Protein AF-A0ABD1JTA8-F1 (afdb_monomer)

Structure (mmCIF, N/CA/C/O backbone):
data_AF-A0ABD1JTA8-F1
#
_entry.id   AF-A0ABD1JTA8-F1
#
loop_
_atom_site.group_PDB
_atom_site.id
_atom_site.type_symbol
_atom_site.label_atom_id
_atom_site.label_alt_id
_atom_site.label_comp_id
_atom_site.label_asym_id
_atom_site.label_entity_id
_atom_site.label_seq_id
_atom_site.pdbx_PDB_ins_code
_atom_site.Cartn_x
_atom_site.Cartn_y
_atom_site.Cartn_z
_atom_site.occupancy
_atom_site.B_iso_or_equiv
_atom_site.auth_seq_id
_atom_site.auth_comp_id
_atom_site.auth_asym_id
_atom_site.auth_atom_id
_atom_site.pdbx_PDB_model_num
ATOM 1 N N . MET A 1 1 ? 17.350 -2.658 -27.776 1.00 90.31 1 MET A N 1
ATOM 2 C CA . MET A 1 1 ? 17.951 -1.453 -28.394 1.00 90.31 1 MET A CA 1
ATOM 3 C C . MET A 1 1 ? 18.252 -1.710 -29.864 1.00 90.31 1 MET A C 1
ATOM 5 O O . MET A 1 1 ? 18.472 -2.858 -30.238 1.00 90.31 1 MET A O 1
ATOM 9 N N . ILE A 1 2 ? 18.235 -0.667 -30.701 1.00 93.38 2 ILE A N 1
ATOM 10 C CA . ILE A 1 2 ? 18.548 -0.768 -32.133 1.00 93.38 2 ILE A CA 1
ATOM 11 C C . ILE A 1 2 ? 19.484 0.380 -32.512 1.00 93.38 2 ILE A C 1
ATOM 13 O O . ILE A 1 2 ? 19.143 1.536 -32.287 1.00 93.38 2 ILE A O 1
ATOM 17 N N . TRP A 1 3 ? 20.634 0.072 -33.110 1.00 93.62 3 TRP A N 1
ATOM 18 C CA . TRP A 1 3 ? 21.564 1.074 -33.644 1.00 93.62 3 TRP A CA 1
ATOM 19 C C . TRP A 1 3 ? 22.158 0.606 -34.973 1.00 93.62 3 TRP A C 1
ATOM 21 O O . TRP A 1 3 ? 21.942 -0.529 -35.401 1.00 93.62 3 TRP A O 1
ATOM 31 N N . ARG A 1 4 ? 22.864 1.492 -35.680 1.00 93.56 4 ARG A N 1
ATOM 32 C CA . ARG A 1 4 ? 23.483 1.186 -36.975 1.00 93.56 4 ARG A CA 1
ATOM 33 C C . ARG A 1 4 ? 24.994 1.345 -36.885 1.00 93.56 4 ARG A C 1
ATOM 35 O O . ARG A 1 4 ? 25.473 2.380 -36.439 1.00 93.56 4 ARG A O 1
ATOM 42 N N . ASN A 1 5 ? 25.726 0.351 -37.373 1.00 93.19 5 ASN A N 1
ATOM 43 C CA . ASN A 1 5 ? 27.166 0.412 -37.570 1.00 93.19 5 ASN A CA 1
ATOM 44 C C . ASN A 1 5 ? 27.478 0.313 -39.070 1.00 93.19 5 ASN A C 1
ATOM 46 O O . ASN A 1 5 ? 27.213 -0.702 -39.711 1.00 93.19 5 ASN A O 1
ATOM 50 N N . GLN A 1 6 ? 28.051 1.380 -39.627 1.00 90.75 6 GLN A N 1
ATOM 51 C CA . GLN A 1 6 ? 28.367 1.486 -41.055 1.00 90.75 6 GLN A CA 1
ATOM 52 C C . GLN A 1 6 ? 29.409 0.465 -41.541 1.00 90.75 6 GLN A C 1
ATOM 54 O O . GLN A 1 6 ? 29.404 0.100 -42.715 1.00 90.75 6 GLN A O 1
ATOM 59 N N . PHE A 1 7 ? 30.266 -0.036 -40.646 1.00 91.06 7 PHE A N 1
ATOM 60 C CA . PHE A 1 7 ? 31.319 -0.999 -40.978 1.00 91.06 7 PHE A CA 1
ATOM 61 C C . PHE A 1 7 ? 30.816 -2.448 -41.076 1.00 91.06 7 PHE A C 1
ATOM 63 O O . PHE A 1 7 ? 31.590 -3.337 -41.413 1.00 91.06 7 PHE A O 1
ATOM 70 N N . LEU A 1 8 ? 29.534 -2.695 -40.785 1.00 90.94 8 LEU A N 1
ATOM 71 C CA . LEU A 1 8 ? 28.921 -4.028 -40.770 1.00 90.94 8 LEU A CA 1
ATOM 72 C C . LEU A 1 8 ? 27.881 -4.211 -41.882 1.00 90.94 8 LEU A C 1
ATOM 74 O O . LEU A 1 8 ? 26.893 -4.916 -41.696 1.00 90.94 8 LEU A O 1
ATOM 78 N N . SER A 1 9 ? 28.073 -3.550 -43.023 1.00 92.81 9 SER A N 1
ATOM 79 C CA . SER A 1 9 ? 27.208 -3.723 -44.193 1.00 92.81 9 SER A CA 1
ATOM 80 C C . SER A 1 9 ? 27.799 -4.738 -45.172 1.00 92.81 9 SER A C 1
ATOM 82 O O . SER A 1 9 ? 29.012 -4.784 -45.370 1.00 92.81 9 SER A O 1
ATOM 84 N N . TRP A 1 10 ? 26.943 -5.567 -45.770 1.00 94.25 10 TRP A N 1
ATOM 85 C CA . TRP A 1 10 ? 27.332 -6.539 -46.796 1.00 94.25 10 TRP A CA 1
ATOM 86 C C . TRP A 1 10 ? 26.220 -6.719 -47.834 1.00 94.25 10 TRP A C 1
ATOM 88 O O . TRP A 1 10 ? 25.058 -6.383 -47.581 1.00 94.25 10 TRP A O 1
ATOM 98 N N . ASP A 1 11 ? 26.572 -7.254 -49.006 1.00 94.62 11 ASP A N 1
ATOM 99 C CA . ASP A 1 11 ? 25.593 -7.614 -50.032 1.00 94.62 11 ASP A CA 1
ATOM 100 C C . ASP A 1 11 ? 24.984 -8.997 -49.717 1.00 94.62 11 ASP A C 1
ATOM 102 O O . ASP A 1 11 ? 25.707 -10.003 -49.696 1.00 94.62 11 ASP A O 1
ATOM 106 N N . PRO A 1 12 ? 23.664 -9.093 -49.460 1.00 94.81 12 PRO A N 1
ATOM 107 C CA . PRO A 1 12 ? 23.019 -10.368 -49.173 1.00 94.81 12 PRO A CA 1
ATOM 108 C C . PRO A 1 12 ? 23.054 -11.351 -50.351 1.00 94.81 12 PRO A C 1
ATOM 110 O O . PRO A 1 12 ? 22.930 -12.552 -50.118 1.00 94.81 12 PRO A O 1
ATOM 113 N N . VAL A 1 13 ? 23.223 -10.880 -51.593 1.00 94.31 13 VAL A N 1
ATOM 114 C CA . VAL A 1 13 ? 23.321 -11.738 -52.783 1.00 94.31 13 VAL A CA 1
ATOM 115 C C . VAL A 1 13 ? 24.684 -12.423 -52.841 1.00 94.31 13 VAL A C 1
ATOM 117 O O . VAL A 1 13 ? 24.745 -13.626 -53.085 1.00 94.31 13 VAL A O 1
ATOM 120 N N . GLU A 1 14 ? 25.766 -11.692 -52.564 1.00 94.25 14 GLU A N 1
ATOM 121 C CA . GLU A 1 14 ? 27.123 -12.253 -52.546 1.00 94.25 14 GLU A CA 1
ATOM 122 C C . GLU A 1 14 ? 27.350 -13.171 -51.338 1.00 94.25 14 GLU A C 1
ATOM 124 O O . GLU A 1 14 ? 27.957 -14.234 -51.466 1.00 94.25 14 GLU A O 1
ATOM 129 N N . CYS A 1 15 ? 26.842 -12.789 -50.161 1.00 91.06 15 CYS A N 1
ATOM 130 C CA . CYS A 1 15 ? 27.034 -13.550 -48.922 1.00 91.06 15 CYS A CA 1
ATOM 131 C C . CYS A 1 15 ? 25.940 -14.597 -48.646 1.00 91.06 15 CYS A C 1
ATOM 133 O O . CYS A 1 15 ? 26.071 -15.378 -47.704 1.00 91.06 15 CYS A O 1
ATOM 135 N N . GLY A 1 16 ? 24.850 -14.614 -49.419 1.00 93.38 16 GLY A N 1
ATOM 136 C CA . GLY A 1 16 ? 23.762 -15.593 -49.305 1.00 93.38 16 GLY A CA 1
ATOM 137 C C . GLY A 1 16 ? 22.859 -15.455 -48.070 1.00 93.38 16 GLY A C 1
ATOM 138 O O . GLY A 1 16 ? 22.040 -16.337 -47.818 1.00 93.38 16 GLY A O 1
ATOM 139 N N . THR A 1 17 ? 22.981 -14.379 -47.285 1.00 94.00 17 THR A N 1
ATOM 140 C CA . THR A 1 17 ? 22.127 -14.118 -46.114 1.00 94.00 17 THR A CA 1
ATOM 141 C C . THR A 1 17 ? 21.880 -12.628 -45.900 1.00 94.00 17 THR A C 1
ATOM 143 O O . THR A 1 17 ? 22.770 -11.801 -46.089 1.00 94.00 17 THR A O 1
ATOM 146 N N . SER A 1 18 ? 20.674 -12.278 -45.452 1.00 93.50 18 SER A N 1
ATOM 147 C CA . SER A 1 18 ? 20.286 -10.911 -45.085 1.00 93.50 18 SER A CA 1
ATOM 148 C C . SER A 1 18 ? 20.523 -10.576 -43.611 1.00 93.50 18 SER A C 1
ATOM 150 O O . SER A 1 18 ? 20.454 -9.408 -43.234 1.00 93.50 18 SER A O 1
ATOM 152 N N . SER A 1 19 ? 20.762 -11.575 -42.759 1.00 94.50 19 SER A N 1
ATOM 153 C CA . SER A 1 19 ? 20.962 -11.370 -41.323 1.00 94.50 19 SER A CA 1
ATOM 154 C C . SER A 1 19 ? 21.807 -12.473 -40.703 1.00 94.50 19 SER A C 1
ATOM 156 O O . SER A 1 19 ? 21.691 -13.639 -41.083 1.00 94.50 19 SER A O 1
ATOM 158 N N . ILE A 1 20 ? 22.603 -12.111 -39.705 1.00 94.25 20 ILE A N 1
ATOM 159 C CA . ILE A 1 20 ? 23.453 -13.028 -38.946 1.00 94.25 20 ILE A CA 1
ATOM 160 C C . ILE A 1 20 ? 23.308 -12.765 -37.447 1.00 94.25 20 ILE A C 1
ATOM 162 O O . ILE A 1 20 ? 22.977 -11.657 -37.025 1.00 94.25 20 ILE A O 1
ATOM 166 N N . THR A 1 21 ? 23.564 -13.790 -36.642 1.00 94.62 21 THR A N 1
ATOM 167 C CA . THR A 1 21 ? 23.577 -13.696 -35.180 1.00 94.62 21 THR A CA 1
ATOM 168 C C . THR A 1 21 ? 25.016 -13.833 -34.712 1.00 94.62 21 THR A C 1
ATOM 170 O O . THR A 1 21 ? 25.673 -14.817 -35.049 1.00 94.62 21 THR A O 1
ATOM 173 N N . LEU A 1 22 ? 25.517 -12.852 -33.964 1.00 94.06 22 LEU A N 1
ATOM 174 C CA . LEU A 1 22 ? 26.920 -12.795 -33.554 1.00 94.06 22 LEU A CA 1
ATOM 175 C C . LEU A 1 22 ? 27.054 -12.514 -32.048 1.00 94.06 22 LEU A C 1
ATOM 177 O O . LEU A 1 22 ? 26.145 -11.919 -31.462 1.00 94.06 22 LEU A O 1
ATOM 181 N N . PRO A 1 23 ? 28.153 -12.951 -31.401 1.00 94.75 23 PRO A N 1
ATOM 182 C CA . PRO A 1 23 ? 28.375 -12.710 -29.978 1.00 94.75 23 PRO A CA 1
ATOM 183 C C . PRO A 1 23 ? 28.432 -11.217 -29.634 1.00 94.75 23 PRO A C 1
ATOM 185 O O . PRO A 1 23 ? 29.106 -10.442 -30.312 1.00 94.75 23 PRO A O 1
ATOM 188 N N . ARG A 1 24 ? 27.776 -10.820 -28.538 1.00 92.44 24 ARG A N 1
ATOM 189 C CA . ARG A 1 24 ? 27.705 -9.428 -28.050 1.00 92.44 24 ARG A CA 1
ATOM 190 C C . ARG A 1 24 ? 29.072 -8.802 -27.790 1.00 92.44 24 ARG A C 1
ATOM 192 O O . ARG A 1 24 ? 29.265 -7.630 -28.084 1.00 92.44 24 ARG A O 1
ATOM 199 N N . THR A 1 25 ? 30.028 -9.589 -27.304 1.00 92.06 25 THR A N 1
ATOM 200 C CA . THR A 1 25 ? 31.386 -9.142 -26.947 1.00 92.06 25 THR A CA 1
ATOM 201 C C . THR A 1 25 ? 32.221 -8.654 -28.134 1.00 92.06 25 THR A C 1
ATOM 203 O O . THR A 1 25 ? 33.256 -8.028 -27.926 1.00 92.06 25 THR A O 1
ATOM 206 N N . MET A 1 26 ? 31.795 -8.924 -29.373 1.00 91.00 26 MET A N 1
ATOM 207 C CA . MET A 1 26 ? 32.481 -8.465 -30.586 1.00 91.00 26 MET A CA 1
ATOM 208 C C . MET A 1 26 ? 32.071 -7.051 -31.015 1.00 91.00 26 MET A C 1
ATOM 210 O O . MET A 1 26 ? 32.671 -6.499 -31.938 1.00 91.00 26 MET A O 1
ATOM 214 N N . PHE A 1 27 ? 31.048 -6.469 -30.384 1.00 90.50 27 PHE A N 1
ATOM 215 C CA . PHE A 1 27 ? 30.483 -5.185 -30.780 1.00 90.50 27 PHE A CA 1
ATOM 216 C C . PHE A 1 27 ? 30.648 -4.138 -29.691 1.00 90.50 27 PHE A C 1
ATOM 218 O O . PHE A 1 27 ? 30.618 -4.432 -28.499 1.00 90.50 27 PHE A O 1
ATOM 225 N N . TRP A 1 28 ? 30.755 -2.886 -30.125 1.00 90.94 28 TRP A N 1
ATOM 226 C CA . TRP A 1 28 ? 30.504 -1.757 -29.244 1.00 90.94 28 TRP A CA 1
ATOM 227 C C . TRP A 1 28 ? 29.015 -1.729 -28.873 1.00 90.94 28 TRP A C 1
ATOM 229 O O . TRP A 1 28 ? 28.154 -1.806 -29.758 1.00 90.94 28 TRP A O 1
ATOM 239 N N . LEU A 1 29 ? 28.738 -1.634 -27.573 1.00 90.75 29 LEU A N 1
ATOM 240 C CA . LEU A 1 29 ? 27.401 -1.546 -26.996 1.00 90.75 29 LEU A CA 1
ATOM 241 C C . LEU A 1 29 ? 27.239 -0.158 -26.359 1.00 90.75 29 LEU A C 1
ATOM 243 O O . LEU A 1 29 ? 28.147 0.263 -25.640 1.00 90.75 29 LEU A O 1
ATOM 247 N N . PRO A 1 30 ? 26.117 0.545 -26.596 1.00 91.06 30 PRO A N 1
ATOM 248 C CA . PRO A 1 30 ? 25.856 1.812 -25.928 1.00 91.06 30 PRO A CA 1
ATOM 249 C C . PRO A 1 30 ? 25.625 1.583 -24.427 1.00 91.06 30 PRO A C 1
ATOM 251 O O . PRO A 1 30 ? 24.932 0.648 -24.023 1.00 91.06 30 PRO A O 1
ATOM 254 N N . ASP A 1 31 ? 26.186 2.459 -23.605 1.00 91.25 31 ASP A N 1
ATOM 255 C CA . ASP A 1 31 ? 26.161 2.435 -22.141 1.00 91.25 31 ASP A CA 1
ATOM 256 C C . ASP A 1 31 ? 24.881 3.079 -21.581 1.00 91.25 31 ASP A C 1
ATOM 258 O O . ASP A 1 31 ? 24.909 4.069 -20.848 1.00 91.25 31 ASP A O 1
ATOM 262 N N . ILE A 1 32 ? 23.728 2.531 -21.966 1.00 92.00 32 ILE A N 1
ATOM 263 C CA . ILE A 1 32 ? 22.437 3.068 -21.534 1.00 92.00 32 ILE A CA 1
ATOM 264 C C . ILE A 1 32 ? 22.109 2.578 -20.125 1.00 92.00 32 ILE A C 1
ATOM 266 O O . ILE A 1 32 ? 22.014 1.373 -19.890 1.00 92.00 32 ILE A O 1
ATOM 270 N N . VAL A 1 33 ? 21.896 3.520 -19.210 1.00 91.19 33 VAL A N 1
ATOM 271 C CA . VAL A 1 33 ? 21.568 3.276 -17.802 1.00 91.19 33 VAL A CA 1
ATOM 272 C C . VAL A 1 33 ? 20.213 3.875 -17.436 1.00 91.19 33 VAL A C 1
ATOM 274 O O . VAL A 1 33 ? 19.680 4.712 -18.166 1.00 91.19 33 VAL A O 1
ATOM 277 N N . ILE A 1 34 ? 19.667 3.436 -16.302 1.00 93.25 34 ILE A N 1
ATOM 278 C CA . ILE A 1 34 ? 18.472 4.006 -15.673 1.00 93.25 34 ILE A CA 1
ATOM 279 C C . ILE A 1 34 ? 18.933 4.787 -14.439 1.00 93.25 34 ILE A C 1
ATOM 281 O O . ILE A 1 34 ? 19.538 4.192 -13.549 1.00 93.25 34 ILE A O 1
ATOM 285 N N . ASP A 1 35 ? 18.647 6.089 -14.373 1.00 91.25 35 ASP A N 1
ATOM 286 C CA . ASP A 1 35 ? 19.091 6.947 -13.258 1.00 91.25 35 ASP A CA 1
ATOM 287 C C . ASP A 1 35 ? 18.510 6.504 -11.907 1.00 91.25 35 ASP A C 1
ATOM 289 O O . ASP A 1 35 ? 19.171 6.591 -10.874 1.00 91.25 35 ASP A O 1
ATOM 293 N N . GLU A 1 36 ? 1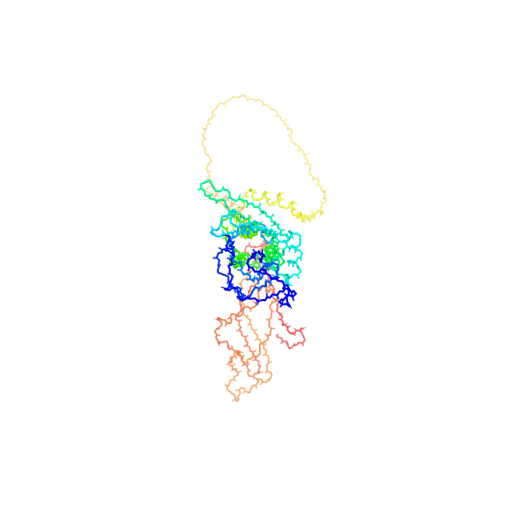7.271 6.016 -11.900 1.00 93.44 36 GLU A N 1
ATOM 294 C CA . GLU A 1 36 ? 16.559 5.600 -10.694 1.00 93.44 36 GLU A CA 1
ATOM 295 C C . GLU A 1 36 ? 16.902 4.171 -10.233 1.00 93.44 36 GLU A C 1
ATOM 297 O O . GLU A 1 36 ? 16.282 3.682 -9.288 1.00 93.44 36 GLU A O 1
ATOM 302 N N . PHE A 1 37 ? 17.842 3.478 -10.881 1.00 91.88 37 PHE A N 1
ATOM 303 C CA . PHE A 1 37 ? 18.210 2.091 -10.571 1.00 91.88 37 PHE A CA 1
ATOM 304 C C . PHE A 1 37 ? 18.986 1.982 -9.249 1.00 91.88 37 PHE A C 1
ATOM 306 O O . PHE A 1 37 ? 19.918 2.746 -9.005 1.00 91.88 37 PHE A O 1
ATOM 313 N N . VAL A 1 38 ? 18.589 1.044 -8.383 1.00 90.06 38 VAL A N 1
ATOM 314 C CA . VAL A 1 38 ? 19.132 0.902 -7.014 1.00 90.06 38 VAL A CA 1
ATOM 315 C C . VAL A 1 38 ? 19.852 -0.428 -6.792 1.00 90.06 38 VAL A C 1
ATOM 317 O O . VAL A 1 38 ? 20.797 -0.466 -6.008 1.00 90.06 38 VAL A O 1
ATOM 320 N N . ASP A 1 39 ? 19.408 -1.501 -7.445 1.00 87.50 39 ASP A N 1
ATOM 321 C CA . ASP A 1 39 ? 19.938 -2.861 -7.257 1.00 87.50 39 ASP A CA 1
ATOM 322 C C . ASP A 1 39 ? 20.637 -3.373 -8.523 1.00 87.50 39 ASP A C 1
ATOM 324 O O . ASP A 1 39 ? 20.597 -2.710 -9.552 1.00 87.50 39 ASP A O 1
ATOM 328 N N . GLU A 1 40 ? 21.285 -4.535 -8.472 1.00 85.00 40 GLU A N 1
ATOM 329 C CA . GLU A 1 40 ? 21.884 -5.172 -9.651 1.00 85.00 40 GLU A CA 1
ATOM 330 C C . GLU A 1 40 ? 20.836 -5.875 -10.535 1.00 85.00 40 GLU A C 1
ATOM 332 O O . GLU A 1 40 ? 19.766 -6.294 -10.089 1.00 85.00 40 GLU A O 1
ATOM 337 N N . ASN A 1 41 ? 21.140 -6.020 -11.831 1.00 86.38 41 ASN A N 1
ATOM 338 C CA . ASN A 1 41 ? 20.256 -6.721 -12.761 1.00 86.38 41 ASN A CA 1
ATOM 339 C C . ASN A 1 41 ? 20.375 -8.241 -12.579 1.00 86.38 41 ASN A C 1
ATOM 341 O O . ASN A 1 41 ? 21.353 -8.840 -13.024 1.00 86.38 41 ASN A O 1
ATOM 345 N N . ASN A 1 42 ? 19.331 -8.860 -12.030 1.00 87.81 42 ASN A N 1
ATOM 346 C CA . ASN A 1 42 ? 19.252 -10.309 -11.819 1.00 87.81 42 ASN A CA 1
ATOM 347 C C . ASN A 1 42 ? 18.676 -11.089 -13.021 1.00 87.81 42 ASN A C 1
ATOM 349 O O . ASN A 1 42 ? 18.529 -12.314 -12.961 1.00 87.81 42 ASN A O 1
ATOM 353 N N . ALA A 1 43 ? 18.353 -10.414 -14.130 1.00 90.31 43 ALA A N 1
ATOM 354 C CA . ALA A 1 43 ? 17.804 -11.072 -15.312 1.00 90.31 43 ALA A CA 1
ATOM 355 C C . ALA A 1 43 ? 18.844 -11.959 -16.041 1.00 90.31 43 ALA A C 1
ATOM 357 O O . ALA A 1 43 ? 20.035 -11.639 -16.047 1.00 90.31 43 ALA A O 1
ATOM 358 N N . PRO A 1 44 ? 18.414 -13.042 -16.726 1.00 89.75 44 PRO A N 1
ATOM 359 C CA . PRO A 1 44 ? 19.316 -13.933 -17.456 1.00 89.75 44 PRO A CA 1
ATOM 360 C C . PRO A 1 44 ? 20.166 -13.213 -18.510 1.00 89.75 44 PRO A C 1
ATOM 362 O O . PRO A 1 44 ? 19.647 -12.442 -19.320 1.00 89.75 44 PRO A O 1
ATOM 365 N N . GLU A 1 45 ? 21.461 -13.525 -18.560 1.00 86.19 45 GLU A N 1
ATOM 366 C CA . GLU A 1 45 ? 22.362 -12.938 -19.551 1.00 86.19 45 GLU A CA 1
ATOM 367 C C . GLU A 1 45 ? 22.033 -13.390 -20.981 1.00 86.19 45 GLU A C 1
ATOM 369 O O . GLU A 1 45 ? 21.858 -14.575 -21.279 1.00 86.19 45 GLU A O 1
ATOM 374 N N . THR A 1 46 ? 22.013 -12.428 -21.905 1.00 89.19 46 THR A N 1
ATOM 375 C CA . THR A 1 46 ? 21.921 -12.673 -23.347 1.00 89.19 46 THR A CA 1
ATOM 376 C C . THR A 1 46 ? 23.286 -12.481 -23.996 1.00 89.19 46 THR A C 1
ATOM 378 O O . THR A 1 46 ? 23.892 -11.417 -23.857 1.00 89.19 46 THR A O 1
ATOM 381 N N . PHE A 1 47 ? 23.754 -13.481 -24.749 1.00 91.56 47 PHE A N 1
ATOM 382 C CA . PHE A 1 47 ? 25.112 -13.499 -25.320 1.00 91.56 47 PHE A CA 1
ATOM 383 C C . PHE A 1 47 ? 25.202 -13.084 -26.792 1.00 91.56 47 PHE A C 1
ATOM 385 O O . PHE A 1 47 ? 26.307 -12.899 -27.299 1.00 91.56 47 PHE A O 1
ATOM 392 N N . TYR A 1 48 ? 24.076 -12.932 -27.491 1.00 93.19 48 TYR A N 1
ATOM 393 C CA . TYR A 1 48 ? 24.045 -12.740 -28.942 1.00 93.19 48 TYR A CA 1
ATOM 394 C C . TYR A 1 48 ? 23.220 -11.522 -29.356 1.00 93.19 48 TYR A C 1
ATOM 396 O O . TYR A 1 48 ? 22.230 -11.192 -28.710 1.00 93.19 48 TYR A O 1
ATOM 404 N N . VAL A 1 49 ? 23.613 -10.896 -30.466 1.00 94.69 49 VAL A N 1
ATOM 405 C CA . VAL A 1 49 ? 22.877 -9.816 -31.141 1.00 94.69 49 VAL A CA 1
ATOM 406 C C . VAL A 1 49 ? 22.538 -10.207 -32.570 1.00 94.69 49 VAL A C 1
ATOM 408 O O . VAL A 1 49 ? 23.271 -10.961 -33.216 1.00 94.69 49 VAL A O 1
ATOM 411 N N . HIS A 1 50 ? 21.437 -9.660 -33.080 1.00 95.00 50 HIS A N 1
ATOM 412 C CA . HIS A 1 50 ? 21.048 -9.823 -34.474 1.00 95.00 50 HIS A CA 1
ATOM 413 C C . HIS A 1 50 ? 21.582 -8.661 -35.305 1.00 95.00 50 HIS A C 1
ATOM 415 O O . HIS A 1 50 ? 21.266 -7.503 -35.037 1.00 95.00 50 HIS A O 1
ATOM 421 N N . VAL A 1 51 ? 22.354 -8.972 -36.342 1.00 95.50 51 VAL A N 1
ATOM 422 C CA . VAL A 1 51 ? 22.907 -7.996 -37.283 1.00 95.50 51 VAL A CA 1
ATOM 423 C C . VAL A 1 51 ? 22.245 -8.195 -38.642 1.00 95.50 51 VAL A C 1
ATOM 425 O O . VAL A 1 51 ? 22.204 -9.307 -39.167 1.00 95.50 51 VAL A O 1
ATOM 428 N N . SER A 1 52 ? 21.704 -7.121 -39.208 1.00 95.88 52 SER A N 1
ATOM 429 C CA . SER A 1 52 ? 21.137 -7.087 -40.559 1.00 95.88 52 SER A CA 1
ATOM 430 C C . SER A 1 52 ? 22.184 -6.635 -41.578 1.00 95.88 52 SER A C 1
ATOM 432 O O . SER A 1 52 ? 23.062 -5.846 -41.236 1.00 95.88 52 SER A O 1
ATOM 434 N N . HIS A 1 53 ? 22.043 -7.051 -42.839 1.00 94.69 53 HIS A N 1
ATOM 435 C CA . HIS A 1 53 ? 22.945 -6.692 -43.945 1.00 94.69 53 HIS A CA 1
ATOM 436 C C . HIS A 1 53 ? 23.095 -5.177 -44.168 1.00 94.69 53 HIS A C 1
ATOM 438 O O . HIS A 1 53 ? 24.070 -4.712 -44.753 1.00 94.69 53 HIS A O 1
ATOM 444 N N . THR A 1 54 ? 22.141 -4.385 -43.671 1.00 94.69 54 THR A N 1
ATOM 445 C CA . THR A 1 54 ? 22.178 -2.915 -43.679 1.00 94.69 54 THR A CA 1
ATOM 446 C C . THR A 1 54 ? 23.089 -2.310 -42.602 1.00 94.69 54 THR A C 1
ATOM 448 O O . THR A 1 54 ? 23.136 -1.087 -42.458 1.00 94.69 54 THR A O 1
ATOM 451 N N . GLY A 1 55 ? 23.774 -3.138 -41.806 1.00 92.94 55 GLY A N 1
ATOM 452 C CA . GLY A 1 55 ? 24.563 -2.720 -40.646 1.00 92.94 55 GLY A CA 1
ATOM 453 C C . GLY A 1 55 ? 23.720 -2.374 -39.415 1.00 92.94 55 GLY A C 1
ATOM 454 O O . GLY A 1 55 ? 24.239 -1.808 -38.454 1.00 92.94 55 GLY A O 1
ATOM 455 N N . GLN A 1 56 ? 22.414 -2.665 -39.421 1.00 94.94 56 GLN A N 1
ATOM 456 C CA . GLN A 1 56 ? 21.550 -2.467 -38.255 1.00 94.94 56 GLN A CA 1
ATOM 457 C C . GLN A 1 56 ? 21.733 -3.613 -37.256 1.00 94.94 56 GLN A C 1
ATOM 459 O O . GLN A 1 56 ? 21.515 -4.774 -37.600 1.00 94.94 56 GLN A O 1
ATOM 464 N N . ILE A 1 57 ? 22.076 -3.275 -36.016 1.00 95.25 57 ILE A N 1
ATOM 465 C CA . ILE A 1 57 ? 22.206 -4.209 -34.900 1.00 95.25 57 ILE A CA 1
ATOM 466 C C . ILE A 1 57 ? 20.963 -4.083 -34.019 1.00 95.25 57 ILE A C 1
ATOM 468 O O . ILE A 1 57 ? 20.550 -2.977 -33.665 1.00 95.25 57 ILE A O 1
ATOM 472 N N . LYS A 1 58 ? 20.357 -5.220 -33.679 1.00 94.12 58 LYS A N 1
ATOM 473 C CA . LYS A 1 58 ? 19.241 -5.335 -32.740 1.00 94.12 58 LYS A CA 1
ATOM 474 C C . LYS A 1 58 ? 19.687 -6.161 -31.543 1.00 94.12 58 LYS A C 1
ATOM 476 O O . LYS A 1 58 ? 20.080 -7.319 -31.690 1.00 94.12 58 LYS A O 1
ATOM 481 N N . ASP A 1 59 ? 19.591 -5.549 -30.374 1.00 92.44 59 ASP A N 1
ATOM 482 C CA . ASP A 1 59 ? 19.958 -6.148 -29.098 1.00 92.44 59 ASP A CA 1
ATOM 483 C C . ASP A 1 59 ? 18.724 -6.265 -28.205 1.00 92.44 59 ASP A C 1
ATOM 485 O O . ASP A 1 59 ? 18.101 -5.256 -27.855 1.00 92.44 59 ASP A O 1
ATOM 489 N N . TYR A 1 60 ? 18.354 -7.499 -27.880 1.00 89.56 60 TYR A N 1
ATOM 490 C CA . TYR A 1 60 ? 17.212 -7.825 -27.036 1.00 89.56 60 TYR A CA 1
ATOM 491 C C . TYR A 1 60 ? 17.746 -8.451 -25.754 1.00 89.56 60 TYR A C 1
ATOM 493 O O . TYR A 1 60 ? 18.180 -9.599 -25.764 1.00 89.56 60 TYR A O 1
ATOM 501 N N . MET A 1 61 ? 17.714 -7.684 -24.669 1.00 88.12 61 MET A N 1
ATOM 502 C CA . MET A 1 61 ? 18.187 -8.108 -23.357 1.00 88.12 61 MET A CA 1
ATOM 503 C C . MET A 1 61 ? 17.036 -7.983 -22.350 1.00 88.12 61 MET A C 1
ATOM 505 O O . MET A 1 61 ? 16.391 -6.930 -22.321 1.00 88.12 61 MET A O 1
ATOM 509 N N . PRO A 1 62 ? 16.747 -9.027 -21.553 1.00 90.19 62 PRO A N 1
ATOM 510 C CA . PRO A 1 62 ? 15.836 -8.911 -20.427 1.00 90.19 62 PRO A CA 1
ATOM 511 C C . PRO A 1 62 ? 16.504 -8.091 -19.318 1.00 90.19 62 PRO A C 1
ATOM 513 O O . PRO A 1 62 ? 17.708 -8.207 -19.088 1.00 90.19 62 PRO A O 1
ATOM 516 N N . LEU A 1 63 ? 15.715 -7.265 -18.639 1.00 89.31 63 LEU 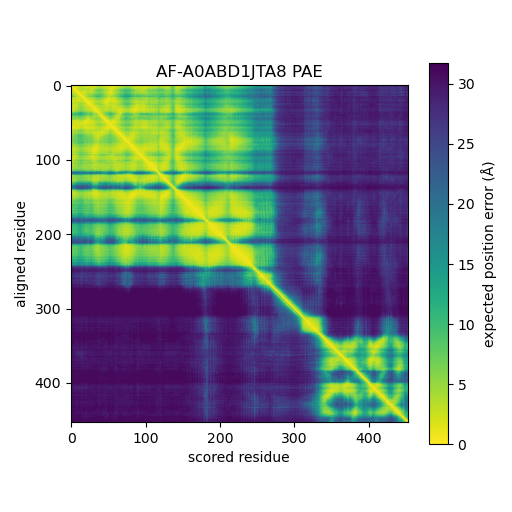A N 1
ATOM 517 C CA . LEU A 1 63 ? 16.186 -6.407 -17.560 1.00 89.31 63 LEU A CA 1
ATOM 518 C C . LEU A 1 63 ? 15.221 -6.518 -16.380 1.00 89.31 63 LEU A C 1
ATOM 520 O O . LEU A 1 63 ? 14.018 -6.312 -16.547 1.00 89.31 63 LEU A O 1
ATOM 524 N N . GLU A 1 64 ? 15.755 -6.836 -15.207 1.00 91.38 64 GLU A N 1
ATOM 525 C CA . GLU A 1 64 ? 15.058 -6.721 -13.931 1.00 91.38 64 GLU A CA 1
ATOM 526 C C . GLU A 1 64 ? 15.468 -5.395 -13.290 1.00 91.38 64 GLU A C 1
ATOM 528 O O . GLU A 1 64 ? 16.648 -5.156 -13.038 1.00 91.38 64 GLU A O 1
ATOM 533 N N . VAL A 1 65 ? 14.494 -4.505 -13.088 1.00 90.38 65 VAL A N 1
ATOM 534 C CA . VAL A 1 65 ? 14.740 -3.145 -12.599 1.00 90.38 65 VAL A CA 1
ATOM 535 C C . VAL A 1 65 ? 14.170 -2.992 -11.199 1.00 90.38 65 VAL A C 1
ATOM 537 O O . VAL A 1 65 ? 12.952 -2.954 -11.024 1.00 90.38 65 VAL A O 1
ATOM 540 N N . VAL A 1 66 ? 15.051 -2.825 -10.214 1.00 92.50 66 VAL A N 1
ATOM 541 C CA . VAL A 1 66 ? 14.694 -2.335 -8.880 1.00 92.50 66 VAL A CA 1
ATOM 542 C C . VAL A 1 66 ? 15.026 -0.850 -8.831 1.00 92.50 66 VAL A C 1
ATOM 544 O O . VAL A 1 66 ? 16.190 -0.461 -8.931 1.00 92.50 66 VAL A O 1
ATOM 547 N N . SER A 1 67 ? 14.000 -0.010 -8.720 1.00 91.19 67 SER A N 1
ATOM 548 C CA . SER A 1 67 ? 14.138 1.446 -8.818 1.00 91.19 67 SER A CA 1
ATOM 549 C C . SER A 1 67 ? 13.640 2.186 -7.586 1.00 91.19 67 SER A C 1
ATOM 551 O O . SER A 1 67 ? 12.670 1.770 -6.951 1.00 91.19 67 SER A O 1
ATOM 553 N N . SER A 1 68 ? 14.220 3.355 -7.328 1.00 91.19 68 SER A N 1
ATOM 554 C CA . SER A 1 68 ? 13.699 4.316 -6.360 1.00 91.19 68 SER A CA 1
ATOM 555 C C . SER A 1 68 ? 12.562 5.134 -6.973 1.00 91.19 68 SER A C 1
ATOM 557 O O . SER A 1 68 ? 12.752 5.850 -7.951 1.00 91.19 68 SER A O 1
ATOM 559 N N . CYS A 1 69 ? 11.369 5.046 -6.387 1.00 90.88 69 CYS A N 1
ATOM 560 C CA . CYS A 1 69 ? 10.204 5.829 -6.786 1.00 90.88 69 CYS A CA 1
ATOM 561 C C . CYS A 1 69 ? 9.520 6.405 -5.543 1.00 90.88 69 CYS A C 1
ATOM 563 O O . CYS A 1 69 ? 9.291 5.694 -4.563 1.00 90.88 69 CYS A O 1
ATOM 565 N N . SER A 1 70 ? 9.181 7.696 -5.578 1.00 88.19 70 SER A N 1
ATOM 566 C CA . SER A 1 70 ? 8.423 8.336 -4.499 1.00 88.19 70 SER A CA 1
ATOM 567 C C . SER A 1 70 ? 6.949 7.951 -4.601 1.00 88.19 70 SER A C 1
ATOM 569 O O . SER A 1 70 ? 6.226 8.477 -5.444 1.00 88.19 70 SER A O 1
ATOM 571 N N . LEU A 1 71 ? 6.504 7.060 -3.718 1.00 88.25 71 LEU A N 1
ATOM 572 C CA . LEU A 1 71 ? 5.120 6.593 -3.676 1.00 88.25 71 LEU A CA 1
ATOM 573 C C . LEU A 1 71 ? 4.223 7.561 -2.890 1.00 88.25 71 LEU A C 1
ATOM 575 O O . LEU A 1 71 ? 4.582 7.997 -1.794 1.00 88.25 71 LEU A O 1
ATOM 579 N N . ASP A 1 72 ? 3.032 7.849 -3.417 1.00 88.56 72 ASP A N 1
ATOM 580 C CA . ASP A 1 72 ? 1.969 8.544 -2.680 1.00 88.56 72 ASP A CA 1
ATOM 581 C C . ASP A 1 72 ? 1.041 7.517 -2.025 1.00 88.56 72 ASP A C 1
ATOM 583 O O . ASP A 1 72 ? 0.181 6.917 -2.675 1.00 88.56 72 ASP A O 1
ATOM 587 N N . ILE A 1 73 ? 1.218 7.301 -0.722 1.00 89.19 73 ILE A N 1
ATOM 588 C CA . ILE A 1 73 ? 0.428 6.324 0.037 1.00 89.19 73 ILE A CA 1
ATOM 589 C C . ILE A 1 73 ? -0.826 6.923 0.680 1.00 89.19 73 ILE A C 1
ATOM 591 O O . ILE A 1 73 ? -1.542 6.210 1.384 1.00 89.19 73 ILE A O 1
ATOM 595 N N . TYR A 1 74 ? -1.143 8.203 0.456 1.00 89.44 74 TYR A N 1
ATOM 596 C CA . TYR A 1 74 ? -2.250 8.867 1.151 1.00 89.44 74 TYR A CA 1
ATOM 597 C C . TYR A 1 74 ? -3.581 8.117 0.984 1.00 89.44 74 TYR A C 1
ATOM 599 O O . TYR A 1 74 ? -4.332 7.943 1.944 1.00 89.44 74 TYR A O 1
ATOM 607 N N . ARG A 1 75 ? -3.855 7.612 -0.226 1.00 91.00 75 ARG A N 1
ATOM 608 C CA . ARG A 1 75 ? -5.099 6.898 -0.574 1.00 91.00 75 ARG A CA 1
ATOM 609 C C . ARG A 1 75 ? -5.026 5.381 -0.436 1.00 91.00 75 ARG A C 1
ATOM 611 O O . ARG A 1 75 ? -5.941 4.702 -0.897 1.00 91.00 75 ARG A O 1
ATOM 618 N N . PHE A 1 76 ? -3.975 4.842 0.176 1.00 88.94 76 PHE A N 1
ATOM 619 C CA . PHE A 1 76 ? -3.829 3.402 0.369 1.00 88.94 76 PHE A CA 1
ATOM 620 C C . PHE A 1 76 ? -5.095 2.783 1.009 1.00 88.94 76 PHE A C 1
ATOM 622 O O . PHE A 1 76 ? -5.611 3.355 1.979 1.00 88.94 76 PHE A O 1
ATOM 629 N N . PRO A 1 77 ? -5.611 1.627 0.526 1.00 90.25 77 PRO A N 1
ATOM 630 C CA . PRO A 1 77 ? -5.104 0.747 -0.548 1.00 90.25 77 PRO A CA 1
ATOM 631 C C . PRO A 1 77 ? -5.654 1.062 -1.958 1.00 90.25 77 PRO A C 1
ATOM 633 O O . PRO A 1 77 ? -5.539 0.246 -2.869 1.00 90.25 77 PRO A O 1
ATOM 636 N N . PHE A 1 78 ? -6.320 2.205 -2.137 1.00 92.31 78 PHE A N 1
ATOM 637 C CA . PHE A 1 78 ? -6.916 2.661 -3.401 1.00 92.31 78 PHE A CA 1
ATOM 638 C C . PHE A 1 78 ? -5.999 3.648 -4.141 1.00 92.31 78 PHE A C 1
ATOM 640 O O . PHE A 1 78 ? -6.456 4.603 -4.775 1.00 92.31 78 PHE A O 1
ATOM 647 N N . ASP A 1 79 ? -4.693 3.457 -4.004 1.00 91.94 79 ASP A N 1
ATOM 648 C CA . ASP A 1 79 ? -3.662 4.332 -4.531 1.00 91.94 79 ASP A CA 1
ATOM 649 C C . ASP A 1 79 ? -3.352 4.062 -6.010 1.00 91.94 79 ASP A C 1
ATOM 651 O O . ASP A 1 79 ? -3.538 2.969 -6.555 1.00 91.94 79 ASP A O 1
ATOM 655 N N . THR A 1 80 ? -2.890 5.114 -6.680 1.00 93.50 80 THR A N 1
ATOM 656 C CA . THR A 1 80 ? -2.329 5.057 -8.029 1.00 93.50 80 THR A CA 1
ATOM 657 C C . THR A 1 80 ? -0.949 5.678 -7.968 1.00 93.50 80 THR A C 1
ATOM 659 O O . THR A 1 80 ? -0.805 6.804 -7.501 1.00 93.50 80 THR A O 1
ATOM 662 N N . GLN A 1 81 ? 0.047 4.933 -8.422 1.00 93.19 81 GLN A N 1
ATOM 663 C CA . GLN A 1 81 ? 1.446 5.325 -8.393 1.00 93.19 81 GLN A CA 1
ATOM 664 C C . GLN A 1 81 ? 1.895 5.700 -9.796 1.00 93.19 81 GLN A C 1
ATOM 666 O O . GLN A 1 81 ? 1.456 5.091 -10.771 1.00 93.19 81 GLN A O 1
ATOM 671 N N . ASN A 1 82 ? 2.759 6.705 -9.895 1.00 94.00 82 ASN A N 1
ATOM 672 C CA . ASN A 1 82 ? 3.352 7.134 -11.153 1.00 94.00 82 ASN A CA 1
ATOM 673 C C . ASN A 1 82 ? 4.869 7.194 -10.987 1.00 94.00 82 ASN A C 1
ATOM 675 O O . ASN A 1 82 ? 5.389 8.147 -10.410 1.00 94.00 82 ASN A O 1
ATOM 679 N N . CYS A 1 83 ? 5.552 6.158 -11.462 1.00 93.81 83 CYS A N 1
ATOM 680 C CA . CYS A 1 83 ? 6.999 6.036 -11.335 1.00 93.81 83 CYS A CA 1
ATOM 681 C C . CYS A 1 83 ? 7.693 6.420 -12.636 1.00 93.81 83 CYS A C 1
ATOM 683 O O . CYS A 1 83 ? 7.240 6.043 -13.719 1.00 93.81 83 CYS A O 1
ATOM 685 N N . SER A 1 84 ? 8.787 7.169 -12.519 1.00 94.44 84 SER A N 1
ATOM 686 C CA . SER A 1 84 ? 9.633 7.566 -13.638 1.00 94.44 84 SER A CA 1
ATOM 687 C C . SER A 1 84 ? 10.847 6.650 -13.761 1.00 94.44 84 SER A C 1
ATOM 689 O O . SER A 1 84 ? 11.463 6.291 -12.762 1.00 94.44 84 SER A O 1
ATOM 691 N N . TYR A 1 85 ? 11.187 6.311 -14.999 1.00 93.94 85 TYR A N 1
ATOM 692 C CA . TYR A 1 85 ? 12.399 5.593 -15.372 1.00 93.94 85 TYR A CA 1
ATOM 693 C C . TYR A 1 85 ? 13.108 6.385 -16.460 1.00 93.94 85 TYR A C 1
ATOM 695 O O . TYR A 1 85 ? 12.625 6.463 -17.594 1.00 93.94 85 TYR A O 1
ATOM 703 N N . THR A 1 86 ? 14.231 6.992 -16.114 1.00 93.31 86 THR A N 1
ATOM 704 C CA . THR A 1 86 ? 14.982 7.896 -16.975 1.00 93.31 86 THR A CA 1
ATOM 705 C C . THR A 1 86 ? 16.174 7.169 -17.570 1.00 93.31 86 THR A C 1
ATOM 707 O O . THR A 1 86 ? 17.123 6.826 -16.873 1.00 93.31 86 THR A O 1
ATOM 710 N N . PHE A 1 87 ? 16.117 6.940 -18.881 1.00 92.94 87 PHE A N 1
ATOM 711 C CA . PHE A 1 87 ? 17.180 6.306 -19.649 1.00 92.94 87 PHE A CA 1
ATOM 712 C C . PHE A 1 87 ? 18.105 7.360 -20.241 1.00 92.94 87 PHE A C 1
ATOM 714 O O . PHE A 1 87 ? 17.649 8.277 -20.934 1.00 92.94 87 PHE A O 1
ATOM 721 N N . ASN A 1 88 ? 19.406 7.201 -20.020 1.00 92.00 88 ASN A N 1
ATOM 722 C CA . ASN A 1 88 ? 20.441 8.057 -20.591 1.00 92.00 88 ASN A CA 1
ATOM 723 C C . ASN A 1 88 ? 21.748 7.280 -20.805 1.00 92.00 88 ASN A C 1
ATOM 725 O O . ASN A 1 88 ? 21.865 6.135 -20.374 1.00 92.00 88 ASN A O 1
ATOM 729 N N . SER A 1 89 ? 22.709 7.886 -21.503 1.00 91.75 89 SER A N 1
ATOM 730 C CA . SER A 1 89 ? 24.078 7.365 -21.543 1.00 91.75 89 SER A CA 1
ATOM 731 C C . SER A 1 89 ? 24.860 7.837 -20.317 1.00 91.75 89 SER A C 1
ATOM 733 O O . SER A 1 89 ? 24.796 9.014 -19.944 1.00 91.75 89 SER A O 1
ATOM 735 N N . TRP A 1 90 ? 25.631 6.923 -19.726 1.00 88.88 90 TRP A N 1
ATOM 736 C CA . TRP A 1 90 ? 26.448 7.210 -18.551 1.00 88.88 90 TRP A CA 1
ATOM 737 C C . TRP A 1 90 ? 27.614 8.156 -18.867 1.00 88.88 90 TRP A C 1
ATOM 739 O O . TRP A 1 90 ? 27.860 9.121 -18.129 1.00 88.88 90 TRP A O 1
ATOM 749 N N . ILE A 1 91 ? 28.324 7.899 -19.969 1.00 89.94 91 ILE A N 1
ATOM 750 C CA . ILE A 1 91 ? 29.536 8.633 -20.350 1.00 89.94 91 ILE A CA 1
ATOM 751 C C . ILE A 1 91 ? 29.317 9.591 -21.520 1.00 89.94 91 ILE A C 1
ATOM 753 O O . ILE A 1 91 ? 29.949 10.646 -21.537 1.00 89.94 91 ILE A O 1
ATOM 757 N N . HIS A 1 92 ? 28.452 9.253 -22.479 1.00 89.62 92 HIS A N 1
ATOM 758 C CA . HIS A 1 92 ? 28.352 9.979 -23.744 1.00 89.62 92 HIS A CA 1
ATOM 759 C C . HIS A 1 92 ? 27.434 11.200 -23.668 1.00 89.62 92 HIS A C 1
ATOM 761 O O . HIS A 1 92 ? 26.429 11.242 -22.950 1.00 89.62 92 HIS A O 1
ATOM 767 N N . HIS A 1 93 ? 27.788 12.207 -24.460 1.00 88.00 93 HIS A N 1
ATOM 768 C CA . HIS A 1 93 ? 27.025 13.443 -24.602 1.00 88.00 93 HIS A CA 1
ATOM 769 C C . HIS A 1 93 ? 25.979 13.346 -25.725 1.00 88.00 93 HIS A C 1
ATOM 771 O O . HIS A 1 93 ? 25.968 12.406 -26.522 1.00 88.00 93 HIS A O 1
ATOM 777 N N . SER A 1 94 ? 25.067 14.321 -25.783 1.00 86.06 94 SER A N 1
ATOM 778 C CA . SER A 1 94 ? 23.950 14.356 -26.741 1.00 86.06 94 SER A CA 1
ATOM 779 C C . SER A 1 94 ? 24.385 14.454 -28.209 1.00 86.06 94 SER A C 1
ATOM 781 O O . SER A 1 94 ? 23.603 14.132 -29.100 1.00 86.06 94 SER A O 1
ATOM 783 N N . ASP A 1 95 ? 25.604 14.928 -28.471 1.00 87.69 95 ASP A N 1
ATOM 784 C CA . ASP A 1 95 ? 26.230 14.975 -29.794 1.00 87.69 95 ASP A CA 1
ATOM 785 C C . ASP A 1 95 ? 26.838 13.628 -30.225 1.00 87.69 95 ASP A C 1
ATOM 787 O O . ASP A 1 95 ? 26.971 13.380 -31.423 1.00 87.69 95 ASP A O 1
ATOM 791 N N . GLU A 1 96 ? 27.146 12.740 -29.276 1.00 90.69 96 GLU A N 1
ATOM 792 C CA . GLU A 1 96 ? 27.700 11.406 -29.533 1.00 90.69 96 GLU A CA 1
ATOM 793 C C . GLU A 1 96 ? 26.608 10.329 -29.591 1.00 90.69 96 GLU A C 1
ATOM 795 O O . GLU A 1 96 ? 26.555 9.537 -30.536 1.00 90.69 96 GLU A O 1
ATOM 800 N N . ILE A 1 97 ? 25.710 10.307 -28.598 1.00 90.75 97 ILE A N 1
ATOM 801 C CA . ILE A 1 97 ? 24.584 9.371 -28.528 1.00 90.75 97 ILE A CA 1
ATOM 802 C C . ILE A 1 97 ? 23.276 10.146 -28.417 1.00 90.75 97 ILE A C 1
ATOM 804 O O . ILE A 1 97 ? 23.002 10.830 -27.431 1.00 90.75 97 ILE A O 1
ATOM 808 N N . LYS A 1 98 ? 22.410 9.933 -29.411 1.00 91.06 98 LYS A N 1
ATOM 809 C CA . LYS A 1 98 ? 21.024 10.392 -29.389 1.00 91.06 98 LYS A CA 1
ATOM 810 C C . LYS A 1 98 ? 20.070 9.218 -29.215 1.00 91.06 98 LYS A C 1
ATOM 812 O O . LYS A 1 98 ? 20.026 8.308 -30.044 1.00 91.06 98 LYS A O 1
ATOM 817 N N . LEU A 1 99 ? 19.286 9.258 -28.142 1.00 91.44 99 LEU A N 1
ATOM 818 C CA . LEU A 1 99 ? 18.237 8.277 -27.879 1.00 91.44 99 LEU A CA 1
ATOM 819 C C . LEU A 1 99 ? 16.967 8.656 -28.640 1.00 91.44 99 LEU A C 1
ATOM 821 O O . LEU A 1 99 ? 16.603 9.820 -28.687 1.00 91.44 99 LEU A O 1
ATOM 825 N N . THR A 1 100 ? 16.281 7.681 -29.229 1.00 91.31 100 THR A N 1
ATOM 826 C CA . THR A 1 100 ? 14.984 7.902 -29.888 1.00 91.31 100 THR A CA 1
ATOM 827 C C . THR A 1 100 ? 14.020 6.781 -29.530 1.00 91.31 100 THR A C 1
ATOM 829 O O . THR A 1 100 ? 14.429 5.637 -29.313 1.00 91.31 100 THR A O 1
ATOM 832 N N . LEU A 1 101 ? 12.732 7.111 -29.443 1.00 91.56 101 LEU A N 1
ATOM 833 C CA . LEU A 1 101 ? 11.682 6.138 -29.157 1.00 91.56 101 LEU A CA 1
ATOM 834 C C . LEU A 1 101 ? 11.479 5.208 -30.360 1.00 91.56 101 LEU A C 1
ATOM 836 O O . LEU A 1 101 ? 11.237 5.662 -31.476 1.00 91.56 101 LEU A O 1
ATOM 840 N N . GLY A 1 102 ? 11.564 3.895 -30.129 1.00 87.62 102 GLY A N 1
ATOM 841 C CA . GLY A 1 102 ? 11.318 2.889 -31.169 1.00 87.62 102 GLY A CA 1
ATOM 842 C C . GLY A 1 102 ? 9.834 2.600 -31.417 1.00 87.62 102 GLY A C 1
ATOM 843 O O . GLY A 1 102 ? 9.473 2.167 -32.507 1.00 87.62 102 GLY A O 1
ATOM 844 N N . HIS A 1 103 ? 8.992 2.847 -30.414 1.00 90.56 103 HIS A N 1
ATOM 845 C CA . HIS A 1 103 ? 7.551 2.609 -30.429 1.00 90.56 103 HIS A CA 1
ATOM 846 C C . HIS A 1 103 ? 6.818 3.802 -29.829 1.00 90.56 103 HIS A C 1
ATOM 848 O O . HIS A 1 103 ? 7.375 4.545 -29.018 1.00 90.56 103 HIS A O 1
ATOM 854 N N . THR A 1 104 ? 5.554 3.970 -30.208 1.00 92.50 104 THR A N 1
ATOM 855 C CA . THR A 1 104 ? 4.691 4.968 -29.570 1.00 92.50 104 THR A CA 1
ATOM 856 C C . THR A 1 104 ? 4.258 4.494 -28.180 1.00 92.50 104 THR A C 1
ATOM 858 O O . THR A 1 104 ? 4.203 3.295 -27.901 1.00 92.50 104 THR A O 1
ATOM 861 N N . ALA A 1 105 ? 3.904 5.432 -27.299 1.00 91.19 105 ALA A N 1
ATOM 862 C CA . ALA A 1 105 ? 3.426 5.113 -25.953 1.00 91.19 105 ALA A CA 1
ATOM 863 C C . ALA A 1 105 ? 2.190 4.181 -25.958 1.00 91.19 105 ALA A C 1
ATOM 865 O O . ALA A 1 105 ? 2.055 3.317 -25.091 1.00 91.19 105 ALA A O 1
ATOM 866 N N . GLU A 1 106 ? 1.315 4.310 -26.962 1.00 91.38 106 GLU A N 1
ATOM 867 C CA . GLU A 1 106 ? 0.128 3.461 -27.128 1.00 91.38 106 GLU A CA 1
ATOM 868 C C . GLU A 1 106 ? 0.490 2.023 -27.527 1.00 91.38 106 GLU A C 1
ATOM 870 O O . GLU A 1 106 ? -0.016 1.065 -26.936 1.00 91.38 106 GLU A O 1
ATOM 875 N N . GLU A 1 107 ? 1.407 1.856 -28.485 1.00 93.31 107 GLU A N 1
ATOM 876 C CA . GLU A 1 107 ? 1.921 0.539 -28.879 1.00 93.31 107 GLU A CA 1
ATOM 877 C C . GLU A 1 107 ? 2.589 -0.168 -27.700 1.00 93.31 107 GLU A C 1
ATOM 879 O O . GLU A 1 107 ? 2.322 -1.345 -27.448 1.00 93.31 107 GLU A O 1
ATOM 884 N N . MET A 1 108 ? 3.412 0.565 -26.943 1.00 92.06 108 MET A N 1
ATOM 885 C CA . MET A 1 108 ? 4.070 0.045 -25.748 1.00 92.06 108 MET A CA 1
ATOM 886 C C . MET A 1 108 ? 3.058 -0.417 -24.702 1.00 92.06 108 MET A C 1
ATOM 888 O O . MET A 1 108 ? 3.190 -1.519 -24.171 1.00 92.06 108 MET A O 1
ATOM 892 N N . LEU A 1 109 ? 2.030 0.387 -24.417 1.00 92.88 109 LEU A N 1
ATOM 893 C CA . LEU A 1 109 ? 0.980 0.029 -23.465 1.00 92.88 109 LEU A CA 1
ATOM 894 C C . LEU A 1 109 ? 0.237 -1.248 -23.882 1.00 92.88 109 LEU A C 1
ATOM 896 O O . LEU A 1 109 ? 0.035 -2.137 -23.053 1.00 92.88 109 LEU A O 1
ATOM 900 N N . ASN A 1 110 ? -0.149 -1.357 -25.155 1.00 92.75 110 ASN A N 1
ATOM 901 C CA . ASN A 1 110 ? -0.871 -2.519 -25.677 1.00 92.75 110 ASN A CA 1
ATOM 902 C C . ASN A 1 110 ? -0.006 -3.785 -25.658 1.00 92.75 110 ASN A C 1
ATOM 904 O O . ASN A 1 110 ? -0.467 -4.834 -25.204 1.00 92.75 110 ASN A O 1
ATOM 908 N N . ALA A 1 111 ? 1.259 -3.684 -26.074 1.00 91.69 111 ALA A N 1
ATOM 909 C CA . ALA A 1 111 ? 2.209 -4.791 -26.009 1.00 91.69 111 ALA A CA 1
ATOM 910 C C . ALA A 1 111 ? 2.456 -5.238 -24.558 1.00 91.69 111 ALA A C 1
ATOM 912 O O . ALA A 1 111 ? 2.444 -6.432 -24.264 1.00 91.69 111 ALA A O 1
ATOM 913 N N . SER A 1 112 ? 2.597 -4.284 -23.633 1.00 91.19 112 SER A N 1
ATOM 914 C CA . SER A 1 112 ? 2.835 -4.570 -22.212 1.00 91.19 112 SER A CA 1
ATOM 915 C C . SER A 1 112 ? 1.633 -5.270 -21.574 1.00 91.19 112 SER A C 1
ATOM 917 O O . SER A 1 112 ? 1.792 -6.257 -20.860 1.00 91.19 112 SER A O 1
ATOM 919 N N . LYS A 1 113 ? 0.409 -4.819 -21.883 1.00 89.56 113 LYS A N 1
ATOM 920 C CA . LYS A 1 113 ? -0.834 -5.469 -21.434 1.00 89.56 113 LYS A CA 1
ATOM 921 C C . LYS A 1 113 ? -1.011 -6.876 -22.006 1.00 89.56 113 LYS A C 1
ATOM 923 O O . LYS A 1 113 ? -1.556 -7.727 -21.314 1.00 89.56 113 LYS A O 1
ATOM 928 N N . ALA A 1 114 ? -0.551 -7.130 -23.232 1.00 89.62 114 ALA A N 1
ATOM 929 C CA . ALA A 1 114 ? -0.621 -8.457 -23.843 1.00 89.62 114 ALA A CA 1
ATOM 930 C C . ALA A 1 114 ? 0.338 -9.470 -23.191 1.00 89.62 114 ALA A C 1
ATOM 932 O O . ALA A 1 114 ? 0.035 -10.661 -23.158 1.00 89.62 114 ALA A O 1
ATOM 933 N N . VAL A 1 115 ? 1.483 -9.004 -22.678 1.00 87.94 115 VAL A N 1
ATOM 934 C CA . VAL A 1 115 ? 2.519 -9.856 -22.067 1.00 87.94 115 VAL A CA 1
ATOM 935 C C . VAL A 1 115 ? 2.353 -9.992 -20.551 1.00 87.94 115 VAL A C 1
ATOM 937 O O . VAL A 1 115 ? 2.836 -10.962 -19.978 1.00 87.94 115 VAL A O 1
ATOM 940 N N . MET A 1 116 ? 1.652 -9.080 -19.872 1.00 84.38 116 MET A N 1
ATOM 941 C CA . MET A 1 116 ? 1.352 -9.238 -18.446 1.00 84.38 116 MET A CA 1
ATOM 942 C C . MET A 1 116 ? 0.333 -10.362 -18.209 1.00 84.38 116 MET A C 1
ATOM 944 O O . MET A 1 116 ? -0.878 -10.169 -18.296 1.00 84.38 116 MET A O 1
ATOM 948 N N . ILE A 1 117 ? 0.852 -11.552 -17.896 1.00 67.44 117 ILE A N 1
ATOM 949 C CA . ILE A 1 117 ? 0.080 -12.793 -17.733 1.00 67.44 117 ILE A CA 1
ATOM 950 C C . ILE A 1 117 ? -0.773 -12.778 -16.453 1.00 67.44 117 ILE A C 1
ATOM 952 O O . ILE A 1 117 ? -1.874 -13.330 -16.438 1.00 67.44 117 ILE A O 1
ATOM 956 N N . THR A 1 118 ? -0.296 -12.162 -15.366 1.00 67.19 118 THR A N 1
ATOM 957 C CA . THR A 1 118 ? -0.971 -12.201 -14.063 1.00 67.19 118 THR A CA 1
ATOM 958 C C . THR A 1 118 ? -1.607 -10.862 -13.706 1.00 67.19 118 THR A C 1
ATOM 960 O O . THR A 1 118 ? -0.982 -9.805 -13.758 1.00 67.19 118 THR A O 1
ATOM 963 N N . LYS A 1 119 ? -2.867 -10.916 -13.257 1.00 68.00 119 LYS A N 1
ATOM 964 C CA . LYS A 1 119 ? -3.482 -9.844 -12.466 1.00 68.00 119 LYS A CA 1
ATOM 965 C C . LYS A 1 119 ? -2.861 -9.889 -11.072 1.00 68.00 119 LYS A C 1
ATOM 967 O O . LYS A 1 119 ? -3.461 -10.432 -10.149 1.00 68.00 119 LYS A O 1
ATOM 972 N N . GLY A 1 120 ? -1.620 -9.423 -10.964 1.00 79.00 120 GLY A N 1
ATOM 973 C CA . GLY A 1 120 ? -0.949 -9.256 -9.682 1.00 79.00 120 GLY A CA 1
ATOM 974 C C . GLY A 1 120 ? -1.635 -8.189 -8.830 1.00 79.00 120 GLY A C 1
ATOM 975 O O . GLY A 1 120 ? -2.749 -7.746 -9.107 1.00 79.00 120 GLY A O 1
ATOM 976 N N . GLU A 1 121 ? -0.939 -7.733 -7.798 1.00 86.62 121 GLU A N 1
ATOM 977 C CA . GLU A 1 121 ? -1.418 -6.649 -6.939 1.00 86.62 121 GLU A CA 1
ATOM 978 C C . GLU A 1 121 ? -1.628 -5.329 -7.703 1.00 86.62 121 GLU A C 1
ATOM 980 O O . GLU A 1 121 ? -2.469 -4.515 -7.328 1.00 86.62 121 GLU A O 1
ATOM 985 N N . TRP A 1 122 ? -0.904 -5.139 -8.807 1.00 89.62 122 TRP A N 1
ATOM 986 C CA . TRP A 1 122 ? -0.893 -3.913 -9.594 1.00 89.62 122 TRP A CA 1
ATOM 987 C C . TRP A 1 122 ? -1.498 -4.109 -10.983 1.00 89.62 122 TRP A C 1
ATOM 989 O O . TRP A 1 122 ? -1.289 -5.120 -11.650 1.00 89.62 122 TRP A O 1
ATOM 999 N N . GLU A 1 123 ? -2.235 -3.103 -11.431 1.00 91.12 123 GLU A N 1
ATOM 1000 C CA . GLU A 1 123 ? -2.788 -2.978 -12.772 1.00 91.12 123 GLU A CA 1
ATOM 1001 C C . GLU A 1 123 ? -2.087 -1.833 -13.512 1.00 91.12 123 GLU A C 1
ATOM 1003 O O . GLU A 1 123 ? -2.058 -0.700 -13.030 1.00 91.12 123 GLU A O 1
ATOM 1008 N N . LEU A 1 124 ? -1.555 -2.107 -14.706 1.00 92.50 124 LEU A N 1
ATOM 1009 C CA . LEU A 1 124 ? -0.972 -1.072 -15.561 1.00 92.50 124 LEU A CA 1
ATOM 1010 C C . LEU A 1 124 ? -2.069 -0.217 -16.200 1.00 92.50 124 LEU A C 1
ATOM 1012 O O . LEU A 1 124 ? -2.819 -0.685 -17.065 1.00 92.50 124 LEU A O 1
ATOM 1016 N N . LEU A 1 125 ? -2.117 1.057 -15.819 1.00 92.75 125 LEU A N 1
ATOM 1017 C CA . LEU A 1 125 ? -3.057 2.021 -16.380 1.00 92.75 125 LEU A CA 1
ATOM 1018 C C . LEU A 1 125 ? -2.532 2.596 -17.694 1.00 92.75 125 LEU A C 1
ATOM 1020 O O . LEU A 1 125 ? -3.181 2.454 -18.737 1.00 92.75 125 LEU A O 1
ATOM 1024 N N . SER A 1 126 ? -1.352 3.214 -17.639 1.00 93.25 126 SER A N 1
ATOM 1025 C CA . SER A 1 126 ? -0.753 3.931 -18.760 1.00 93.25 126 SER A CA 1
ATOM 1026 C C . SER A 1 126 ? 0.767 3.890 -18.719 1.00 93.25 126 SER A C 1
ATOM 1028 O O . SER A 1 126 ? 1.375 3.842 -17.651 1.00 93.25 126 SER A O 1
ATOM 1030 N N . VAL A 1 127 ? 1.357 3.986 -19.905 1.00 94.81 127 VAL A N 1
ATOM 1031 C CA . VAL A 1 127 ? 2.773 4.276 -20.113 1.00 94.81 127 VAL A CA 1
ATOM 1032 C C . VAL A 1 127 ? 2.824 5.584 -20.890 1.00 94.81 127 VAL A C 1
ATOM 1034 O O . VAL A 1 127 ? 2.144 5.708 -21.907 1.00 94.81 127 VAL A O 1
ATOM 1037 N N . SER A 1 128 ? 3.579 6.566 -20.412 1.00 94.06 128 SER A N 1
ATOM 1038 C CA . SER A 1 128 ? 3.853 7.799 -21.150 1.00 94.06 128 SER A CA 1
ATOM 1039 C C . SER A 1 128 ? 5.352 8.051 -21.228 1.00 94.06 128 SER A C 1
ATOM 1041 O O . SER A 1 128 ? 6.136 7.508 -20.454 1.00 94.06 128 SER A O 1
ATOM 1043 N N . THR A 1 129 ? 5.764 8.830 -22.221 1.00 93.00 129 THR A N 1
ATOM 1044 C CA . THR A 1 129 ? 7.173 9.042 -22.555 1.00 93.00 129 THR A CA 1
ATOM 1045 C C . THR A 1 129 ? 7.454 10.526 -22.681 1.00 93.00 129 THR A C 1
ATOM 1047 O O . THR A 1 129 ? 6.671 11.247 -23.302 1.00 93.00 129 THR A O 1
ATOM 1050 N N . TYR A 1 130 ? 8.581 10.971 -22.141 1.00 89.31 130 TYR A N 1
ATOM 1051 C CA . TYR A 1 130 ? 9.051 12.342 -22.255 1.00 89.31 130 TYR A CA 1
ATOM 1052 C C . TYR A 1 130 ? 10.518 12.356 -22.684 1.00 89.31 130 TYR A C 1
ATOM 1054 O O . TYR A 1 130 ? 11.392 11.863 -21.973 1.00 89.31 130 TYR A O 1
ATOM 1062 N N . GLU A 1 131 ? 10.778 12.905 -23.867 1.00 86.00 131 GLU A N 1
ATOM 1063 C CA . GLU A 1 131 ? 12.122 13.090 -24.413 1.00 86.00 131 GLU A CA 1
ATOM 1064 C C . GLU A 1 131 ? 12.596 14.503 -24.080 1.00 86.00 131 GLU A C 1
ATOM 1066 O O . GLU A 1 131 ? 11.888 15.475 -24.353 1.00 86.00 131 GLU A O 1
ATOM 1071 N N . HIS A 1 132 ? 13.774 14.626 -23.470 1.00 82.06 132 HIS A N 1
ATOM 1072 C CA . HIS A 1 132 ? 14.358 15.930 -23.183 1.00 82.06 132 HIS A CA 1
ATOM 1073 C C . HIS A 1 132 ? 15.886 15.895 -23.178 1.00 82.06 132 HIS A C 1
ATOM 1075 O O . HIS A 1 132 ? 16.519 14.880 -22.888 1.00 82.06 132 HIS A O 1
ATOM 1081 N N . GLU A 1 133 ? 16.481 17.041 -23.496 1.00 76.69 133 GLU A N 1
ATOM 1082 C CA . GLU A 1 133 ? 17.919 17.263 -23.390 1.00 76.69 133 GLU A CA 1
ATOM 1083 C C . GLU A 1 133 ? 18.205 18.006 -22.084 1.00 76.69 133 GLU A C 1
ATOM 1085 O O . GLU A 1 133 ? 17.765 19.143 -21.887 1.00 76.69 133 GLU A O 1
ATOM 1090 N N . LEU A 1 134 ? 18.944 17.368 -21.175 1.00 69.69 134 LEU A N 1
ATOM 1091 C CA . LEU A 1 134 ? 19.452 18.048 -19.989 1.00 69.69 134 LEU A CA 1
ATOM 1092 C C . LEU A 1 134 ? 20.620 18.938 -20.401 1.00 69.69 134 LEU A C 1
ATOM 1094 O O . LEU A 1 134 ? 21.707 18.456 -20.727 1.00 69.69 134 LEU A O 1
ATOM 1098 N N . VAL A 1 135 ? 20.396 20.249 -20.353 1.00 68.44 135 VAL A N 1
ATOM 1099 C CA . VAL A 1 135 ? 21.443 21.258 -20.522 1.00 68.44 135 VAL A CA 1
ATOM 1100 C C . VAL A 1 135 ? 21.930 21.669 -19.136 1.00 68.44 135 VAL A C 1
ATOM 1102 O O . VAL A 1 135 ? 21.325 22.510 -18.473 1.00 68.44 135 VAL A O 1
ATOM 1105 N N . ASN A 1 136 ? 23.031 21.072 -18.683 1.00 63.50 136 ASN A N 1
ATOM 1106 C CA . ASN A 1 136 ? 23.682 21.494 -17.447 1.00 63.50 136 ASN A CA 1
ATOM 1107 C C . ASN A 1 136 ? 24.586 22.700 -17.726 1.00 63.50 136 ASN A C 1
ATOM 1109 O O . ASN A 1 136 ? 25.431 22.673 -18.618 1.00 63.50 136 ASN A O 1
ATOM 1113 N N . VAL A 1 137 ? 24.431 23.778 -16.954 1.00 53.12 137 VAL A N 1
ATOM 1114 C CA . VAL A 1 137 ? 25.261 24.983 -17.100 1.00 53.12 137 VAL A CA 1
ATOM 1115 C C . VAL A 1 137 ? 26.725 24.623 -16.811 1.00 53.12 137 VAL A C 1
ATOM 1117 O O . VAL A 1 137 ? 27.095 24.395 -15.663 1.00 53.12 137 VAL A O 1
ATOM 1120 N N . GLY A 1 138 ? 27.554 24.564 -17.859 1.00 60.25 138 GLY A N 1
ATOM 1121 C CA . GLY A 1 138 ? 28.988 24.251 -17.772 1.00 60.25 138 GLY A CA 1
ATOM 1122 C C . GLY A 1 138 ? 29.382 22.790 -18.041 1.00 60.25 138 GLY A C 1
ATOM 1123 O O . GLY A 1 138 ? 30.573 22.494 -18.007 1.00 60.25 138 GLY A O 1
ATOM 1124 N N . VAL A 1 139 ? 28.435 21.893 -18.344 1.00 64.50 139 VAL A N 1
ATOM 1125 C CA . VAL A 1 139 ? 28.697 20.495 -18.749 1.00 64.50 139 VAL A CA 1
ATOM 1126 C C . VAL A 1 139 ? 27.965 20.214 -20.062 1.00 64.50 139 VAL A C 1
ATOM 1128 O O . VAL A 1 139 ? 26.854 20.699 -20.262 1.00 64.50 139 VAL A O 1
ATOM 1131 N N . ALA A 1 140 ? 28.582 19.454 -20.972 1.00 67.38 140 ALA A N 1
ATOM 1132 C CA . ALA A 1 140 ? 27.944 19.085 -22.234 1.00 67.38 140 ALA A CA 1
ATOM 1133 C C . ALA A 1 140 ? 26.625 18.322 -21.994 1.00 67.38 140 ALA A C 1
ATOM 1135 O O . ALA A 1 140 ? 26.512 17.512 -21.067 1.00 67.38 140 ALA A O 1
ATOM 1136 N N . SER A 1 141 ? 25.616 18.639 -22.807 1.00 81.38 141 SER A N 1
ATOM 1137 C CA . SER A 1 141 ? 24.241 18.163 -22.655 1.00 81.38 141 SER A CA 1
ATOM 1138 C C . SER A 1 141 ? 24.136 16.646 -22.793 1.00 81.38 141 SER A C 1
ATOM 1140 O O . SER A 1 141 ? 24.899 16.026 -23.533 1.00 81.38 141 SER A O 1
ATOM 1142 N N . ARG A 1 142 ? 23.185 16.036 -22.078 1.00 84.12 142 ARG A N 1
ATOM 1143 C CA . ARG A 1 142 ? 22.869 14.603 -22.192 1.00 84.12 142 ARG A CA 1
ATOM 1144 C C . ARG A 1 142 ? 21.455 14.423 -22.710 1.00 84.12 142 ARG A C 1
ATOM 1146 O O . ARG A 1 142 ? 20.529 15.089 -22.247 1.00 84.12 142 ARG A O 1
ATOM 1153 N N . HIS A 1 143 ? 21.300 13.512 -23.663 1.00 90.00 143 HIS A N 1
ATOM 1154 C CA . HIS A 1 143 ? 19.996 13.155 -24.197 1.00 90.00 143 HIS A CA 1
ATOM 1155 C C . HIS A 1 143 ? 19.337 12.116 -23.288 1.00 90.00 143 HIS A C 1
ATOM 1157 O O . HIS A 1 143 ? 19.942 11.079 -23.009 1.00 90.00 143 HIS A O 1
ATOM 1163 N N . GLN A 1 144 ? 18.112 12.380 -22.835 1.00 91.12 144 GLN A N 1
ATOM 1164 C CA . GLN A 1 144 ? 17.398 11.503 -21.913 1.00 91.12 144 GLN A CA 1
ATOM 1165 C C . GLN A 1 144 ? 15.990 11.181 -22.410 1.00 91.12 144 GLN A C 1
ATOM 1167 O O . GLN A 1 144 ? 15.312 12.007 -23.026 1.00 91.12 144 GLN A O 1
ATOM 1172 N N . ILE A 1 145 ? 15.539 9.965 -22.113 1.00 93.06 145 ILE A N 1
ATOM 1173 C CA . ILE A 1 145 ? 14.155 9.541 -22.322 1.00 93.06 145 ILE A CA 1
ATOM 1174 C C . ILE A 1 145 ? 13.605 9.051 -20.992 1.00 93.06 145 ILE A C 1
ATOM 1176 O O . ILE A 1 145 ? 14.064 8.043 -20.461 1.00 93.06 145 ILE A O 1
ATOM 1180 N N . THR A 1 146 ? 12.586 9.733 -20.484 1.00 93.50 146 THR A N 1
ATOM 1181 C CA . THR A 1 146 ? 11.885 9.336 -19.265 1.00 93.50 146 THR A CA 1
ATOM 1182 C C . THR A 1 146 ? 10.597 8.605 -19.617 1.00 93.50 146 THR A C 1
ATOM 1184 O O . THR A 1 146 ? 9.746 9.132 -20.337 1.00 93.50 146 THR A O 1
ATOM 1187 N N . TYR A 1 147 ? 10.436 7.398 -19.086 1.00 93.88 147 TYR A N 1
ATOM 1188 C CA . TYR A 1 147 ? 9.192 6.638 -19.123 1.00 93.88 147 TYR A CA 1
ATOM 1189 C C . TYR A 1 147 ? 8.452 6.824 -17.807 1.00 93.88 147 TYR A C 1
ATOM 1191 O O . TYR A 1 147 ? 9.004 6.575 -16.743 1.00 93.88 147 TYR A O 1
ATOM 1199 N N . PHE A 1 148 ? 7.192 7.220 -17.884 1.00 94.62 148 PHE A N 1
ATOM 1200 C CA . PHE A 1 148 ? 6.288 7.291 -16.747 1.00 94.62 148 PHE A CA 1
ATOM 1201 C C . PHE A 1 148 ? 5.346 6.095 -16.798 1.00 94.62 148 PHE A C 1
ATOM 1203 O O . PHE A 1 148 ? 4.595 5.914 -17.762 1.00 94.62 148 PHE A O 1
ATOM 1210 N N . ILE A 1 149 ? 5.401 5.266 -15.762 1.00 94.00 149 ILE A N 1
ATOM 1211 C CA . ILE A 1 149 ? 4.586 4.064 -15.631 1.00 94.00 149 ILE A CA 1
ATOM 1212 C C . ILE A 1 149 ? 3.561 4.315 -14.531 1.00 94.00 149 ILE A C 1
ATOM 1214 O O . ILE A 1 149 ? 3.907 4.438 -13.354 1.00 94.00 149 ILE A O 1
ATOM 1218 N N . ALA A 1 150 ? 2.288 4.378 -14.926 1.00 94.62 150 ALA A N 1
ATOM 1219 C CA . ALA A 1 150 ? 1.178 4.543 -14.000 1.00 94.62 150 ALA A CA 1
ATOM 1220 C C . ALA A 1 150 ? 0.579 3.182 -13.625 1.00 94.62 150 ALA A C 1
ATOM 1222 O O . ALA A 1 150 ? 0.052 2.461 -14.481 1.00 94.62 150 ALA A O 1
ATOM 1223 N N . LEU A 1 151 ? 0.619 2.857 -12.336 1.00 93.00 151 LEU A N 1
ATOM 1224 C CA . LEU A 1 151 ? 0.164 1.592 -11.763 1.00 93.00 151 LEU A CA 1
ATOM 1225 C C . LEU A 1 151 ? -0.961 1.846 -10.757 1.00 93.00 151 LEU A C 1
ATOM 1227 O O . LEU A 1 151 ? -0.862 2.737 -9.917 1.00 93.00 151 LEU A O 1
ATOM 1231 N N . ARG A 1 152 ? -2.025 1.044 -10.805 1.00 93.25 152 ARG A N 1
ATOM 1232 C CA . ARG A 1 152 ? -3.131 1.072 -9.838 1.00 93.25 152 ARG A CA 1
ATOM 1233 C C . ARG A 1 152 ? -3.122 -0.176 -8.974 1.00 93.25 152 ARG A C 1
ATOM 1235 O O . ARG A 1 152 ? -3.090 -1.279 -9.514 1.00 93.25 152 ARG A O 1
ATOM 1242 N N . ARG A 1 153 ? -3.207 -0.014 -7.655 1.00 91.94 153 ARG A N 1
ATOM 1243 C CA . ARG A 1 153 ? -3.303 -1.153 -6.737 1.00 91.94 153 ARG A CA 1
ATOM 1244 C C . ARG A 1 153 ? -4.697 -1.778 -6.791 1.00 91.94 153 ARG A C 1
ATOM 1246 O O . ARG A 1 153 ? -5.700 -1.069 -6.868 1.00 91.94 153 ARG A O 1
ATOM 1253 N N . GLN A 1 154 ? -4.771 -3.103 -6.726 1.00 91.81 154 GLN A N 1
ATOM 1254 C CA . GLN A 1 154 ? -6.016 -3.844 -6.547 1.00 91.81 154 GLN A CA 1
ATOM 1255 C C . GLN A 1 154 ? -6.343 -3.957 -5.047 1.00 91.81 154 GLN A C 1
ATOM 1257 O O . GLN A 1 154 ? -5.677 -4.693 -4.318 1.00 91.81 154 GLN A O 1
ATOM 1262 N N . PRO A 1 155 ? -7.392 -3.273 -4.554 1.00 91.25 155 PRO A N 1
ATOM 1263 C CA . PRO A 1 155 ? -7.629 -3.125 -3.119 1.00 91.25 155 PRO A CA 1
ATOM 1264 C C . PRO A 1 155 ? -8.320 -4.337 -2.479 1.00 91.25 155 PRO A C 1
ATOM 1266 O O . PRO A 1 155 ? -8.443 -4.389 -1.261 1.00 91.25 155 PRO A O 1
ATOM 1269 N N . THR A 1 156 ? -8.810 -5.303 -3.261 1.00 90.56 156 THR A N 1
ATOM 1270 C CA . THR A 1 156 ? -9.741 -6.350 -2.801 1.00 90.56 156 THR A CA 1
ATOM 1271 C C . THR A 1 156 ? -9.235 -7.122 -1.583 1.00 90.56 156 THR A C 1
ATOM 1273 O O . THR A 1 156 ? -9.971 -7.283 -0.611 1.00 90.56 156 THR A O 1
ATOM 1276 N N . MET A 1 157 ? -7.970 -7.551 -1.602 1.00 87.88 157 MET A N 1
ATOM 1277 C CA . MET A 1 157 ? -7.375 -8.304 -0.490 1.00 87.88 157 MET A CA 1
ATOM 1278 C C . MET A 1 157 ? -7.249 -7.441 0.768 1.00 87.88 157 MET A C 1
ATOM 1280 O O . MET A 1 157 ? -7.539 -7.904 1.867 1.00 87.88 157 MET A O 1
ATOM 1284 N N . TYR A 1 158 ? -6.902 -6.163 0.607 1.00 89.19 158 TYR A N 1
ATOM 1285 C CA . TYR A 1 158 ? -6.843 -5.210 1.711 1.00 89.19 158 TYR A CA 1
ATOM 1286 C C . TYR A 1 158 ? -8.232 -4.920 2.281 1.00 89.19 158 TYR A C 1
ATOM 1288 O O . TYR A 1 158 ? -8.401 -4.856 3.489 1.00 89.19 158 TYR A O 1
ATOM 1296 N N . VAL A 1 159 ? -9.268 -4.806 1.450 1.00 91.00 159 VAL A N 1
ATOM 1297 C CA . VAL A 1 159 ? -10.636 -4.583 1.939 1.00 91.00 159 VAL A CA 1
ATOM 1298 C C . VAL A 1 159 ? -11.127 -5.763 2.781 1.00 91.00 159 VAL A C 1
ATOM 1300 O O . VAL A 1 159 ? -11.645 -5.557 3.878 1.00 91.00 159 VAL A O 1
ATOM 1303 N N . VAL A 1 160 ? -10.929 -6.992 2.302 1.00 91.06 160 VAL A N 1
ATOM 1304 C CA . VAL A 1 160 ? -11.392 -8.203 2.996 1.00 91.06 160 VAL A CA 1
ATOM 1305 C C . VAL A 1 160 ? -10.589 -8.479 4.267 1.00 91.06 160 VAL A C 1
ATOM 1307 O O . VAL A 1 160 ? -11.177 -8.860 5.274 1.00 91.06 160 VAL A O 1
ATOM 1310 N N . ASN A 1 161 ? -9.275 -8.254 4.252 1.00 87.88 161 ASN A N 1
ATOM 1311 C CA . ASN A 1 161 ? -8.414 -8.591 5.388 1.00 87.88 161 ASN A CA 1
ATOM 1312 C C . ASN A 1 161 ? -8.244 -7.441 6.390 1.00 87.88 161 ASN A C 1
ATOM 1314 O O . ASN A 1 161 ? -7.910 -7.700 7.542 1.00 87.88 161 ASN A O 1
ATOM 1318 N N . LEU A 1 162 ? -8.466 -6.186 5.976 1.00 88.38 162 LEU A N 1
ATOM 1319 C CA . LEU A 1 162 ? -8.238 -5.002 6.815 1.00 88.38 162 LEU A CA 1
ATOM 1320 C C . LEU A 1 162 ? -9.529 -4.321 7.259 1.00 88.38 162 LEU A C 1
ATOM 1322 O O . LEU A 1 162 ? -9.775 -4.134 8.447 1.00 88.38 162 LEU A O 1
ATOM 1326 N N . LEU A 1 163 ? -10.350 -3.911 6.293 1.00 89.81 163 LEU A N 1
ATOM 1327 C CA . LEU A 1 163 ? -11.525 -3.078 6.555 1.00 89.81 163 LEU A CA 1
ATOM 1328 C C . LEU A 1 163 ? -12.665 -3.896 7.165 1.00 89.81 163 LEU A C 1
ATOM 1330 O O . LEU A 1 163 ? -13.326 -3.437 8.097 1.00 89.81 163 LEU A O 1
ATOM 1334 N N . LEU A 1 164 ? -12.876 -5.113 6.660 1.00 91.94 164 LEU A N 1
ATOM 1335 C CA . LEU A 1 164 ? -13.976 -5.968 7.090 1.00 91.94 164 LEU A CA 1
ATOM 1336 C C . LEU A 1 164 ? -13.841 -6.434 8.562 1.00 91.94 164 LEU A C 1
ATOM 1338 O O . LEU A 1 164 ? -14.811 -6.260 9.304 1.00 91.94 164 LEU A O 1
ATOM 1342 N N . PRO A 1 165 ? -12.683 -6.934 9.050 1.00 91.25 165 PRO A N 1
ATOM 1343 C CA . PRO A 1 165 ? -12.526 -7.295 10.463 1.00 91.25 165 PRO A CA 1
ATOM 1344 C C . PRO A 1 165 ? -12.687 -6.098 11.407 1.00 91.25 165 PRO A C 1
ATOM 1346 O O . PRO A 1 165 ? -13.367 -6.210 12.426 1.00 91.25 165 PRO A O 1
ATOM 1349 N N . SER A 1 166 ? -12.143 -4.932 11.043 1.00 91.69 166 SER A N 1
ATOM 1350 C CA . SER A 1 166 ? -12.298 -3.703 11.832 1.00 91.69 166 SER A CA 1
ATOM 1351 C C . SER A 1 166 ? -13.759 -3.274 11.954 1.00 91.69 166 SER A C 1
ATOM 1353 O O . SER A 1 166 ? -14.207 -2.913 13.040 1.00 91.69 166 SER A O 1
ATOM 1355 N N . PHE A 1 167 ? -14.533 -3.371 10.869 1.00 92.06 167 PHE A N 1
ATOM 1356 C CA . PHE A 1 167 ? -15.970 -3.105 10.906 1.00 92.06 167 PHE A CA 1
ATOM 1357 C C . PHE A 1 167 ? -16.712 -4.062 11.850 1.00 92.06 167 PHE A C 1
ATOM 1359 O O . PHE A 1 167 ? -17.560 -3.622 12.632 1.00 92.06 167 PHE A O 1
ATOM 1366 N N . PHE A 1 168 ? -16.378 -5.357 11.827 1.00 93.69 168 PHE A N 1
ATOM 1367 C CA . PHE A 1 168 ? -16.979 -6.331 12.738 1.00 93.69 168 PHE A CA 1
ATOM 1368 C C . PHE A 1 168 ? -16.646 -6.043 14.201 1.00 93.69 168 PHE A C 1
ATOM 1370 O O . PHE A 1 168 ? -17.550 -6.076 15.030 1.00 93.69 168 PHE A O 1
ATOM 1377 N N . LEU A 1 169 ? -15.398 -5.702 14.527 1.00 92.50 169 LEU A N 1
ATOM 1378 C CA . LEU A 1 169 ? -15.000 -5.399 15.906 1.00 92.50 169 LEU A CA 1
ATOM 1379 C C . LEU A 1 169 ? -15.719 -4.165 16.464 1.00 92.50 169 LEU A C 1
ATOM 1381 O O . LEU A 1 169 ? -16.231 -4.214 17.579 1.00 92.50 169 LEU A O 1
ATOM 1385 N N . ILE A 1 170 ? -15.852 -3.099 15.669 1.00 92.31 170 ILE A N 1
ATOM 1386 C CA . ILE A 1 170 ? -16.632 -1.910 16.057 1.00 92.31 170 ILE A CA 1
ATOM 1387 C C . ILE A 1 170 ? -18.105 -2.269 16.249 1.00 92.31 170 ILE A C 1
ATOM 1389 O O . ILE A 1 170 ? -18.750 -1.810 17.187 1.00 92.31 170 ILE A O 1
ATOM 1393 N N . THR A 1 171 ? -18.648 -3.112 15.372 1.00 92.44 171 THR A N 1
ATOM 1394 C CA . THR A 1 171 ? -20.035 -3.570 15.473 1.00 92.44 171 THR A CA 1
ATOM 1395 C C . THR A 1 171 ? -20.256 -4.365 16.762 1.00 92.44 171 THR A C 1
ATOM 1397 O O . THR A 1 171 ? -21.219 -4.108 17.482 1.00 92.44 171 THR A O 1
ATOM 1400 N N . VAL A 1 172 ? -19.344 -5.280 17.104 1.00 93.56 172 VAL A N 1
ATOM 1401 C CA . VAL A 1 172 ? -19.381 -6.033 18.368 1.00 93.56 172 VAL A CA 1
ATOM 1402 C C . VAL A 1 172 ? -19.258 -5.094 19.573 1.00 93.56 172 VAL A C 1
ATOM 1404 O O . VAL A 1 172 ? -19.999 -5.256 20.543 1.00 93.56 172 VAL A O 1
ATOM 1407 N N . ASP A 1 173 ? -18.399 -4.073 19.506 1.00 93.81 173 ASP A N 1
ATOM 1408 C CA . ASP A 1 173 ? -18.289 -3.060 20.558 1.00 93.81 173 ASP A CA 1
ATOM 1409 C C . ASP A 1 173 ? -19.594 -2.266 20.750 1.00 93.81 173 ASP A C 1
ATOM 1411 O O . ASP A 1 173 ? -20.027 -2.051 21.885 1.00 93.81 173 ASP A O 1
ATOM 1415 N N . LEU A 1 174 ? -20.288 -1.899 19.671 1.00 91.06 174 LEU A N 1
ATOM 1416 C CA . LEU A 1 174 ? -21.599 -1.245 19.748 1.00 91.06 174 LEU A CA 1
ATOM 1417 C C . LEU A 1 174 ? -22.680 -2.173 20.325 1.00 91.06 174 LEU A C 1
ATOM 1419 O O . LEU A 1 174 ? -23.469 -1.755 21.171 1.00 91.06 174 LEU A O 1
ATOM 1423 N N . PHE A 1 175 ? -22.712 -3.445 19.921 1.00 90.25 175 PHE A N 1
ATOM 1424 C CA . PHE A 1 175 ? -23.685 -4.409 20.452 1.00 90.25 175 PHE A CA 1
ATOM 1425 C C . PHE A 1 175 ? -23.421 -4.799 21.909 1.00 90.25 175 PHE A C 1
ATOM 1427 O O . PHE A 1 175 ? -24.350 -5.203 22.609 1.00 90.25 175 PHE A O 1
ATOM 1434 N N . SER A 1 176 ? -22.197 -4.622 22.408 1.00 90.44 176 SER A N 1
ATOM 1435 C CA . SER A 1 176 ? -21.858 -4.917 23.804 1.00 90.44 176 SER A CA 1
ATOM 1436 C C . SER A 1 176 ? -22.671 -4.103 24.823 1.00 90.44 176 SER A C 1
ATOM 1438 O O . SER A 1 176 ? -22.877 -4.558 25.947 1.00 90.44 176 SER A O 1
ATOM 1440 N N . PHE A 1 177 ? -23.212 -2.943 24.432 1.00 87.31 177 PHE A N 1
ATOM 1441 C CA . PHE A 1 177 ? -24.091 -2.137 25.285 1.00 87.31 177 PHE A CA 1
ATOM 1442 C C . PHE A 1 177 ? -25.435 -2.815 25.605 1.00 87.31 177 PHE A C 1
ATOM 1444 O O . PHE A 1 177 ? -26.082 -2.453 26.591 1.00 87.31 177 PHE A O 1
ATOM 1451 N N . VAL A 1 178 ? -25.846 -3.809 24.807 1.00 84.94 178 VAL A N 1
ATOM 1452 C CA . VAL A 1 178 ? -27.090 -4.571 25.007 1.00 84.94 178 VAL A CA 1
ATOM 1453 C C . VAL A 1 178 ? -26.966 -5.576 26.159 1.00 84.94 178 VAL A C 1
ATOM 1455 O O . VAL A 1 178 ? -27.949 -5.833 26.850 1.00 84.94 178 VAL A O 1
ATOM 1458 N N . LEU A 1 179 ? -25.772 -6.124 26.407 1.00 82.31 179 LEU A N 1
ATOM 1459 C CA . LEU A 1 179 ? -25.527 -7.120 27.463 1.00 82.31 179 LEU A CA 1
ATOM 1460 C C . LEU A 1 179 ? -25.865 -6.524 28.826 1.00 82.31 179 LEU A C 1
ATOM 1462 O O . LEU A 1 179 ? -25.301 -5.489 29.094 1.00 82.31 179 LEU A O 1
ATOM 1466 N N . PRO A 1 180 ? -26.706 -7.070 29.715 1.00 76.94 180 PRO A N 1
ATOM 1467 C CA . PRO A 1 180 ? -27.044 -6.424 30.994 1.00 76.94 180 PRO A CA 1
ATOM 1468 C C . PRO A 1 180 ? -25.815 -6.258 31.920 1.00 76.94 180 PRO A C 1
ATOM 1470 O O . PRO A 1 180 ? -25.001 -7.173 32.006 1.00 76.94 180 PRO A O 1
ATOM 1473 N N . PRO A 1 181 ? -25.665 -5.124 32.638 1.00 72.12 181 PRO A N 1
ATOM 1474 C CA . PRO A 1 181 ? -24.471 -4.837 33.441 1.00 72.12 181 PRO A CA 1
ATOM 1475 C C . PRO A 1 181 ? -24.447 -5.578 34.785 1.00 72.12 181 PRO A C 1
ATOM 1477 O O . PRO A 1 181 ? -23.424 -5.581 35.454 1.00 72.12 181 PRO A O 1
ATOM 1480 N N . GLN A 1 182 ? -25.577 -6.160 35.195 1.00 66.62 182 GLN A N 1
ATOM 1481 C CA . GLN A 1 182 ? -25.733 -6.842 36.483 1.00 66.62 182 GLN A CA 1
ATOM 1482 C C . GLN A 1 182 ? -25.172 -8.271 36.457 1.00 66.62 182 GLN A C 1
ATOM 1484 O O . GLN A 1 182 ? -24.666 -8.741 37.466 1.00 66.62 182 GLN A O 1
ATOM 1489 N N . ASN A 1 183 ? -25.211 -8.930 35.293 1.00 65.06 183 ASN A N 1
ATOM 1490 C CA . ASN A 1 183 ? -24.853 -10.347 35.159 1.00 65.06 183 ASN A CA 1
ATOM 1491 C C . ASN A 1 183 ? -23.501 -10.559 34.461 1.00 65.06 183 ASN A C 1
ATOM 1493 O O . ASN A 1 183 ? -22.940 -11.648 34.524 1.00 65.06 183 ASN A O 1
ATOM 1497 N N . VAL A 1 184 ? -23.000 -9.547 33.742 1.00 77.00 184 VAL A N 1
ATOM 1498 C CA . VAL A 1 184 ? -21.792 -9.641 32.912 1.00 77.00 184 VAL A CA 1
ATOM 1499 C C . VAL A 1 184 ? -20.950 -8.385 33.086 1.00 77.00 184 VAL A C 1
ATOM 1501 O O . VAL A 1 184 ? -21.452 -7.266 32.956 1.00 77.00 184 VAL A O 1
ATOM 1504 N N . ASP A 1 185 ? -19.645 -8.565 33.297 1.00 83.81 185 ASP A N 1
ATOM 1505 C CA . ASP A 1 185 ? -18.694 -7.457 33.294 1.00 83.81 185 ASP A CA 1
ATOM 1506 C C . ASP A 1 185 ? -18.471 -6.931 31.865 1.00 83.81 185 ASP A C 1
ATOM 1508 O O . ASP A 1 185 ? -17.579 -7.352 31.120 1.00 83.81 185 ASP A O 1
ATOM 1512 N N . ARG A 1 186 ? -19.310 -5.963 31.479 1.00 87.81 186 ARG A N 1
ATOM 1513 C CA . ARG A 1 186 ? -19.216 -5.236 30.204 1.00 87.81 186 ARG A CA 1
ATOM 1514 C C . ARG A 1 186 ? -17.851 -4.573 30.012 1.00 87.81 186 ARG A C 1
ATOM 1516 O O . ARG A 1 186 ? -17.397 -4.432 28.877 1.00 87.81 186 ARG A O 1
ATOM 1523 N N . SER A 1 187 ? -17.224 -4.122 31.101 1.00 89.50 187 SER A N 1
ATOM 1524 C CA . SER A 1 187 ? -15.960 -3.390 31.036 1.00 89.50 187 SER A CA 1
ATOM 1525 C C . SER A 1 187 ? -14.806 -4.329 30.694 1.00 89.50 187 SER A C 1
ATOM 1527 O O . SER A 1 187 ? -14.038 -4.025 29.782 1.00 89.50 187 SER A O 1
ATOM 1529 N N . ALA A 1 188 ? -14.759 -5.515 31.310 1.00 90.81 188 ALA A N 1
ATOM 1530 C CA . ALA A 1 188 ? -13.808 -6.563 30.952 1.00 90.81 188 ALA A CA 1
ATOM 1531 C C . ALA A 1 188 ? -13.977 -7.010 29.491 1.00 90.81 188 ALA A C 1
ATOM 1533 O O . ALA A 1 188 ? -12.991 -7.088 28.757 1.00 90.81 188 ALA A O 1
ATOM 1534 N N . PHE A 1 189 ? -15.215 -7.216 29.026 1.00 92.19 189 PHE A N 1
ATOM 1535 C CA . PHE A 1 189 ? -15.479 -7.566 27.625 1.00 92.19 189 PHE A CA 1
ATOM 1536 C C . PHE A 1 189 ? -14.933 -6.507 26.650 1.00 92.19 189 PHE A C 1
ATOM 1538 O O . PHE A 1 189 ? -14.146 -6.828 25.757 1.00 92.19 189 PHE A O 1
ATOM 1545 N N . LYS A 1 190 ? -15.259 -5.224 26.856 1.00 93.69 190 LYS A N 1
ATOM 1546 C CA . LYS A 1 190 ? -14.751 -4.121 26.019 1.00 93.69 190 LYS A CA 1
ATOM 1547 C C . LYS A 1 190 ? -13.225 -3.982 26.079 1.00 93.69 190 LYS A C 1
ATOM 1549 O O . LYS A 1 190 ? -12.598 -3.736 25.051 1.00 93.69 190 LYS A O 1
ATOM 1554 N N . MET A 1 191 ? -12.607 -4.205 27.241 1.00 93.62 191 MET A N 1
ATOM 1555 C CA . MET A 1 191 ? -11.143 -4.221 27.375 1.00 93.62 191 MET A CA 1
ATOM 1556 C C . MET A 1 191 ? -10.499 -5.322 26.525 1.00 93.62 191 MET A C 1
ATOM 1558 O O . MET A 1 191 ? -9.502 -5.064 25.849 1.00 93.62 191 MET A O 1
ATOM 1562 N N . THR A 1 192 ? -11.079 -6.528 26.498 1.00 93.69 192 THR A N 1
ATOM 1563 C CA . THR A 1 192 ? -10.573 -7.616 25.642 1.00 93.69 192 THR A CA 1
ATOM 1564 C C . THR A 1 192 ? -10.724 -7.312 24.151 1.00 93.69 192 THR A C 1
ATOM 1566 O O . THR A 1 192 ? -9.813 -7.616 23.382 1.00 93.69 192 THR A O 1
ATOM 1569 N N . LEU A 1 193 ? -11.809 -6.646 23.737 1.00 94.00 193 LEU A N 1
ATOM 1570 C CA . LEU A 1 193 ? -11.983 -6.191 22.353 1.00 94.00 193 LEU A CA 1
ATOM 1571 C C . LEU A 1 193 ? -10.926 -5.162 21.950 1.00 94.00 193 LEU A C 1
ATOM 1573 O O . LEU A 1 193 ? -10.332 -5.288 20.881 1.00 94.00 193 LEU A O 1
ATOM 1577 N N . ILE A 1 194 ? -10.655 -4.177 22.812 1.00 95.38 194 ILE A N 1
ATOM 1578 C CA . ILE A 1 194 ? -9.614 -3.171 22.569 1.00 95.38 194 ILE A CA 1
ATOM 1579 C C . ILE A 1 194 ? -8.245 -3.845 22.458 1.00 95.38 194 ILE A C 1
ATOM 1581 O O . ILE A 1 194 ? -7.497 -3.525 21.540 1.00 95.38 194 ILE A O 1
ATOM 1585 N N . LEU A 1 195 ? -7.929 -4.802 23.338 1.00 94.69 195 LEU A N 1
ATOM 1586 C CA . LEU A 1 195 ? -6.677 -5.559 23.265 1.00 94.69 195 LEU A CA 1
ATOM 1587 C C . LEU A 1 195 ? -6.561 -6.351 21.953 1.00 94.69 195 LEU A C 1
ATOM 1589 O O . LEU A 1 195 ? -5.526 -6.310 21.295 1.00 94.69 195 LEU A O 1
ATOM 1593 N N . GLY A 1 196 ? -7.622 -7.047 21.541 1.00 93.50 196 GLY A N 1
ATOM 1594 C CA . GLY A 1 196 ? -7.639 -7.756 20.260 1.00 93.50 196 GLY A CA 1
ATOM 1595 C C . GLY A 1 196 ? -7.442 -6.808 19.075 1.00 93.50 196 GLY A C 1
ATOM 1596 O O . GLY A 1 196 ? -6.687 -7.109 18.150 1.00 93.50 196 GLY A O 1
ATOM 1597 N N . TYR A 1 197 ? -8.061 -5.628 19.128 1.00 93.81 197 TYR A N 1
ATOM 1598 C CA . TYR A 1 197 ? -7.923 -4.616 18.090 1.00 93.81 197 TYR A CA 1
ATOM 1599 C C . TYR A 1 197 ? -6.524 -3.989 18.048 1.00 93.81 197 TYR A C 1
ATOM 1601 O O . TYR A 1 197 ? -5.986 -3.788 16.963 1.00 93.81 197 TYR A O 1
ATOM 1609 N N . THR A 1 198 ? -5.888 -3.715 19.190 1.00 92.31 198 THR A N 1
ATOM 1610 C CA . THR A 1 198 ? -4.511 -3.194 19.204 1.00 92.31 198 THR A CA 1
ATOM 1611 C C . THR A 1 198 ? -3.516 -4.222 18.678 1.00 92.31 198 THR A C 1
ATOM 1613 O O . THR A 1 198 ? -2.627 -3.849 17.917 1.00 92.31 198 THR A O 1
ATOM 1616 N N . VAL A 1 199 ? -3.692 -5.512 18.990 1.00 91.56 199 VAL A N 1
ATOM 1617 C CA . VAL A 1 199 ? -2.892 -6.596 18.392 1.00 91.56 199 VAL A CA 1
ATOM 1618 C C . VAL A 1 199 ? -3.085 -6.648 16.877 1.00 91.56 199 VAL A C 1
ATOM 1620 O O . VAL A 1 199 ? -2.103 -6.722 16.139 1.00 91.56 199 VAL A O 1
ATOM 1623 N N . PHE A 1 200 ? -4.328 -6.548 16.400 1.00 89.50 200 PHE A N 1
ATOM 1624 C CA . PHE A 1 200 ? -4.613 -6.460 14.970 1.00 89.50 200 PHE A CA 1
ATOM 1625 C C . PHE A 1 200 ? -3.902 -5.258 14.327 1.00 89.50 200 PHE A C 1
ATOM 1627 O O . PHE A 1 200 ? -3.219 -5.427 13.322 1.00 89.50 200 PHE A O 1
ATOM 1634 N N . LEU A 1 201 ? -3.969 -4.067 14.930 1.00 87.88 201 LEU A N 1
ATOM 1635 C CA . LEU A 1 201 ? -3.264 -2.882 14.428 1.00 87.88 201 LEU A CA 1
ATOM 1636 C C . LEU A 1 201 ? -1.743 -3.052 14.387 1.00 87.88 201 LEU A C 1
ATOM 1638 O O . LEU A 1 201 ? -1.118 -2.606 13.427 1.00 87.88 201 LEU A O 1
ATOM 1642 N N . LEU A 1 202 ? -1.150 -3.687 15.401 1.00 86.81 202 LEU A N 1
ATOM 1643 C CA . LEU A 1 202 ? 0.287 -3.963 15.428 1.00 86.81 202 LEU A CA 1
ATOM 1644 C C . LEU A 1 202 ? 0.696 -4.883 14.276 1.00 86.81 202 LEU A C 1
ATOM 1646 O O . LEU A 1 202 ? 1.633 -4.554 13.555 1.00 86.81 202 LEU A O 1
ATOM 1650 N N . LEU A 1 203 ? -0.053 -5.968 14.053 1.00 83.31 203 LEU A N 1
ATOM 1651 C CA . LEU A 1 203 ? 0.182 -6.880 12.931 1.00 83.31 203 LEU A CA 1
ATOM 1652 C C . LEU A 1 203 ? 0.067 -6.153 11.581 1.00 83.31 203 LEU A C 1
ATOM 1654 O O . LEU A 1 203 ? 0.816 -6.435 10.652 1.00 83.31 203 LEU A O 1
ATOM 1658 N N . MET A 1 204 ? -0.858 -5.198 11.459 1.00 80.06 204 MET A N 1
ATOM 1659 C CA . MET A 1 204 ? -1.036 -4.434 10.220 1.00 80.06 204 MET A CA 1
ATOM 1660 C C . MET A 1 204 ? 0.048 -3.381 9.992 1.00 80.06 204 MET A C 1
ATOM 1662 O O . MET A 1 204 ? 0.392 -3.114 8.842 1.00 80.06 204 MET A O 1
ATOM 1666 N N . ASN A 1 205 ? 0.612 -2.802 11.053 1.00 77.94 205 ASN A N 1
ATOM 1667 C CA . ASN A 1 205 ? 1.718 -1.851 10.940 1.00 77.94 205 ASN A CA 1
ATOM 1668 C C . ASN A 1 205 ? 2.973 -2.497 10.324 1.00 77.94 205 ASN A C 1
ATOM 1670 O O . ASN A 1 205 ? 3.742 -1.817 9.657 1.00 77.94 205 ASN A O 1
ATOM 1674 N N . GLU A 1 206 ? 3.153 -3.811 10.483 1.00 76.06 206 GLU A N 1
ATOM 1675 C CA . GLU A 1 206 ? 4.242 -4.546 9.824 1.00 76.06 206 GLU A CA 1
ATOM 1676 C C . GLU A 1 206 ? 4.025 -4.726 8.311 1.00 76.06 206 GLU A C 1
ATOM 1678 O O . GLU A 1 206 ? 4.986 -4.913 7.569 1.00 76.06 206 GLU A O 1
ATOM 1683 N N . LEU A 1 207 ? 2.778 -4.650 7.832 1.00 71.06 207 LEU A N 1
ATOM 1684 C CA . LEU A 1 207 ? 2.433 -4.828 6.416 1.00 71.06 207 LEU A CA 1
ATOM 1685 C C . LEU A 1 207 ? 2.420 -3.513 5.623 1.00 71.06 207 LEU A C 1
ATOM 1687 O O . LEU A 1 207 ? 2.463 -3.533 4.392 1.00 71.06 207 LEU A O 1
ATOM 1691 N N . LEU A 1 208 ? 2.310 -2.372 6.306 1.00 72.06 208 LEU A N 1
ATOM 1692 C CA . LEU A 1 208 ? 2.239 -1.051 5.688 1.00 72.06 208 LEU A CA 1
ATOM 1693 C C . LEU A 1 208 ? 3.639 -0.424 5.647 1.00 72.06 208 LEU A C 1
ATOM 1695 O O . LEU A 1 208 ? 4.268 -0.281 6.695 1.00 72.06 208 LEU A O 1
ATOM 1699 N N . PRO A 1 209 ? 4.141 0.010 4.479 1.00 65.56 209 PRO A N 1
ATOM 1700 C CA . PRO A 1 209 ? 5.409 0.721 4.432 1.00 65.56 209 PRO A CA 1
ATOM 1701 C C . PRO A 1 209 ? 5.283 2.042 5.200 1.00 65.56 209 PRO A C 1
ATOM 1703 O O . PRO A 1 209 ? 4.447 2.890 4.880 1.00 65.56 209 PRO A O 1
ATOM 1706 N N . VAL A 1 210 ? 6.133 2.235 6.210 1.00 60.72 210 VAL A N 1
ATOM 1707 C CA . VAL A 1 210 ? 6.232 3.504 6.938 1.00 60.72 210 VAL A CA 1
ATOM 1708 C C . VAL A 1 210 ? 6.942 4.513 6.034 1.00 60.72 210 VAL A C 1
ATOM 1710 O O . VAL A 1 210 ? 8.161 4.655 6.075 1.00 60.72 210 VAL A O 1
ATOM 1713 N N . THR A 1 211 ? 6.200 5.207 5.171 1.00 63.22 211 THR A N 1
ATOM 1714 C CA . THR A 1 211 ? 6.769 6.321 4.399 1.00 63.22 211 THR A CA 1
ATOM 1715 C C . THR A 1 211 ? 6.694 7.601 5.229 1.00 63.22 211 THR A C 1
ATOM 1717 O O . THR A 1 211 ? 5.619 7.978 5.689 1.00 63.22 211 THR A O 1
ATOM 1720 N N . GLY A 1 212 ? 7.821 8.292 5.412 1.00 57.03 212 GLY A N 1
ATOM 1721 C CA . GLY A 1 212 ? 7.917 9.462 6.297 1.00 57.03 212 GLY A CA 1
ATOM 1722 C C . GLY A 1 212 ? 7.182 10.727 5.829 1.00 57.03 212 GLY A C 1
ATOM 1723 O O . GLY A 1 212 ? 7.103 11.683 6.594 1.00 57.03 212 GLY A O 1
ATOM 1724 N N . ASN A 1 213 ? 6.646 10.757 4.603 1.00 68.06 213 ASN A N 1
ATOM 1725 C CA . ASN A 1 213 ? 6.138 11.997 4.003 1.00 68.06 213 ASN A CA 1
ATOM 1726 C C . ASN A 1 213 ? 4.637 12.234 4.230 1.00 68.06 213 ASN A C 1
ATOM 1728 O O . ASN A 1 213 ? 4.223 13.388 4.321 1.00 68.06 213 ASN A O 1
ATOM 1732 N N . THR A 1 214 ? 3.809 11.185 4.322 1.00 78.00 214 THR A N 1
ATOM 1733 C CA . THR A 1 214 ? 2.354 11.320 4.527 1.00 78.00 214 THR A CA 1
ATOM 1734 C C . THR A 1 214 ? 1.773 10.147 5.319 1.00 78.00 214 THR A C 1
ATOM 1736 O O . THR A 1 214 ? 2.198 9.004 5.171 1.00 78.00 214 THR A O 1
ATOM 1739 N N . ILE A 1 215 ? 0.782 10.432 6.172 1.00 84.12 215 ILE A N 1
ATOM 1740 C CA . ILE A 1 215 ? 0.034 9.405 6.911 1.00 84.12 215 ILE A CA 1
ATOM 1741 C C . ILE A 1 215 ? -1.097 8.894 6.002 1.00 84.12 215 ILE A C 1
ATOM 1743 O O . ILE A 1 215 ? -1.897 9.712 5.535 1.00 84.12 215 ILE A O 1
ATOM 1747 N N . PRO A 1 216 ? -1.209 7.577 5.755 1.00 89.00 216 PRO A N 1
ATOM 1748 C CA . PRO A 1 216 ? -2.246 7.028 4.891 1.00 89.00 216 PRO A CA 1
ATOM 1749 C C . PRO A 1 216 ? -3.629 7.128 5.552 1.00 89.00 216 PRO A C 1
ATOM 1751 O O . PRO A 1 216 ? -3.767 7.001 6.773 1.00 89.00 216 PRO A O 1
ATOM 1754 N N . LEU A 1 217 ? -4.680 7.301 4.744 1.00 89.69 217 LEU A N 1
ATOM 1755 C CA . LEU A 1 217 ? -6.069 7.415 5.213 1.00 89.69 217 LEU A CA 1
ATOM 1756 C C . LEU A 1 217 ? -6.513 6.219 6.068 1.00 89.69 217 LEU A C 1
ATOM 1758 O O . LEU A 1 217 ? -7.275 6.394 7.020 1.00 89.69 217 LEU A O 1
ATOM 1762 N N . ILE A 1 218 ? -6.006 5.019 5.773 1.00 89.56 218 ILE A N 1
ATOM 1763 C CA . ILE A 1 218 ? -6.305 3.813 6.551 1.00 89.56 218 ILE A CA 1
ATOM 1764 C C . ILE A 1 218 ? -5.833 3.923 8.009 1.00 89.56 218 ILE A C 1
ATOM 1766 O O . ILE A 1 218 ? -6.553 3.509 8.915 1.00 89.56 218 ILE A O 1
ATOM 1770 N N . ASN A 1 219 ? -4.684 4.562 8.262 1.00 88.06 219 ASN A N 1
ATOM 1771 C CA . ASN A 1 219 ? -4.167 4.749 9.620 1.00 88.06 219 ASN A CA 1
ATOM 1772 C C . ASN A 1 219 ? -5.029 5.738 10.404 1.00 88.06 219 ASN A C 1
ATOM 1774 O O . ASN A 1 219 ? -5.276 5.539 11.594 1.00 88.06 219 ASN A O 1
ATOM 1778 N N . VAL A 1 220 ? -5.531 6.781 9.736 1.00 90.06 220 VAL A N 1
ATOM 1779 C CA . VAL A 1 220 ? -6.479 7.731 10.335 1.00 90.06 220 VAL A CA 1
ATOM 1780 C C . VAL A 1 220 ? -7.788 7.024 10.688 1.00 90.06 220 VAL A C 1
ATOM 1782 O O . VAL A 1 220 ? -8.281 7.178 11.804 1.00 90.06 220 VAL A O 1
ATOM 1785 N N . PHE A 1 221 ? -8.316 6.199 9.778 1.00 91.12 221 PHE A N 1
ATOM 1786 C CA . PHE A 1 221 ? -9.503 5.382 10.030 1.00 91.12 221 PHE A CA 1
ATOM 1787 C C . PHE A 1 221 ? -9.302 4.458 11.236 1.00 91.12 221 PHE A C 1
ATOM 1789 O O . PHE A 1 221 ? -10.105 4.474 12.166 1.00 91.12 221 PHE A O 1
ATOM 1796 N N . PHE A 1 222 ? -8.203 3.708 11.277 1.00 91.56 222 PHE A N 1
ATOM 1797 C CA . PHE A 1 222 ? -7.912 2.797 12.378 1.00 91.56 222 PHE A CA 1
ATOM 1798 C C . PHE A 1 222 ? -7.726 3.491 13.725 1.00 91.56 222 PHE A C 1
ATOM 1800 O O . PHE A 1 222 ? -8.216 2.986 14.738 1.00 91.56 222 PHE A O 1
ATOM 1807 N N . SER A 1 223 ? -7.078 4.656 13.727 1.00 90.88 223 SER A N 1
ATOM 1808 C CA . SER A 1 223 ? -6.913 5.489 14.921 1.00 90.88 223 SER A CA 1
ATOM 1809 C C . SER A 1 223 ? -8.258 6.013 15.426 1.00 90.88 223 SER A C 1
ATOM 1811 O O . SER A 1 223 ? -8.521 5.986 16.626 1.00 90.88 223 SER A O 1
ATOM 1813 N N . LEU A 1 224 ? -9.142 6.435 14.515 1.00 93.56 224 LEU A N 1
ATOM 1814 C CA . LEU A 1 224 ? -10.497 6.865 14.859 1.00 93.56 224 LEU A CA 1
ATOM 1815 C C . LEU A 1 224 ? -11.313 5.714 15.459 1.00 93.56 224 LEU A C 1
ATOM 1817 O O . LEU A 1 224 ? -11.987 5.902 16.466 1.00 93.56 224 LEU A O 1
ATOM 1821 N N . CYS A 1 225 ? -11.223 4.517 14.882 1.00 93.94 225 CYS A N 1
ATOM 1822 C CA . CYS A 1 225 ? -11.909 3.336 15.401 1.00 93.94 225 CYS A CA 1
ATOM 1823 C C . CYS A 1 225 ? -11.424 2.975 16.813 1.00 93.94 225 CYS A C 1
ATOM 1825 O O . CYS A 1 225 ? -12.248 2.722 17.691 1.00 93.94 225 CYS A O 1
ATOM 1827 N N . LEU A 1 226 ? -10.108 3.030 17.063 1.00 93.69 226 LEU A N 1
ATOM 1828 C CA . LEU A 1 226 ? -9.548 2.845 18.406 1.00 93.69 226 LEU A CA 1
ATOM 1829 C C . LEU A 1 226 ? -10.102 3.884 19.389 1.00 93.69 226 LEU A C 1
ATOM 1831 O O . LEU A 1 226 ? -10.535 3.527 20.481 1.00 93.69 226 LEU A O 1
ATOM 1835 N N . ALA A 1 227 ? -10.122 5.160 18.994 1.00 94.62 227 ALA A N 1
ATOM 1836 C CA . ALA A 1 227 ? -10.643 6.236 19.830 1.00 94.62 227 ALA A CA 1
ATOM 1837 C C . ALA A 1 227 ? -12.132 6.044 20.165 1.00 94.62 227 ALA A C 1
ATOM 1839 O O . ALA A 1 227 ? -12.530 6.275 21.305 1.00 94.62 227 ALA A O 1
ATOM 1840 N N . LEU A 1 228 ? -12.942 5.579 19.206 1.00 93.81 228 LEU A N 1
ATOM 1841 C CA . LEU A 1 228 ? -14.355 5.262 19.429 1.00 93.81 228 LEU A CA 1
ATOM 1842 C C . LEU A 1 228 ? -14.535 4.094 20.409 1.00 93.81 228 LEU A C 1
ATOM 1844 O O . LEU A 1 228 ? -15.348 4.208 21.323 1.00 93.81 228 LEU A O 1
ATOM 1848 N N . MET A 1 229 ? -13.748 3.021 20.281 1.00 94.81 229 MET A N 1
ATOM 1849 C CA . MET A 1 229 ? -13.795 1.888 21.219 1.00 94.81 229 MET A CA 1
ATOM 1850 C C . MET A 1 229 ? -13.354 2.283 22.636 1.00 94.81 229 MET A C 1
ATOM 1852 O O . MET A 1 229 ? -13.980 1.901 23.621 1.00 94.81 229 MET A O 1
ATOM 1856 N N . VAL A 1 230 ? -12.313 3.108 22.771 1.00 95.12 230 VAL A N 1
ATOM 1857 C CA . VAL A 1 230 ? -11.902 3.645 24.081 1.00 95.12 230 VAL A CA 1
ATOM 1858 C C . VAL A 1 230 ? -12.984 4.563 24.659 1.00 95.12 230 VAL A C 1
ATOM 1860 O O . VAL A 1 230 ? -13.289 4.490 25.849 1.00 95.12 230 VAL A O 1
ATOM 1863 N N . GLY A 1 231 ? -13.606 5.401 23.826 1.00 94.12 231 GLY A N 1
ATOM 1864 C CA . GLY A 1 231 ? -14.734 6.241 24.226 1.00 94.12 231 GLY A CA 1
ATOM 1865 C C . GLY A 1 231 ? -15.923 5.424 24.738 1.00 94.12 231 GLY A C 1
ATOM 1866 O O . GLY A 1 231 ? -16.493 5.755 25.778 1.00 94.12 231 GLY A O 1
ATOM 1867 N N . SER A 1 232 ? -16.251 4.319 24.067 1.00 93.81 232 SER A N 1
ATOM 1868 C CA . SER A 1 232 ? -17.354 3.432 24.450 1.00 93.81 232 SER A CA 1
ATOM 1869 C C . SER A 1 232 ? -17.084 2.698 25.777 1.00 93.81 232 SER A C 1
ATOM 1871 O O . SER A 1 232 ? -18.000 2.464 26.575 1.00 93.81 232 SER A O 1
ATOM 1873 N N . LEU A 1 233 ? -15.821 2.370 26.062 1.00 93.50 233 LEU A N 1
ATOM 1874 C CA . LEU A 1 233 ? -15.394 1.848 27.358 1.00 93.50 233 LEU A CA 1
ATOM 1875 C C . LEU A 1 233 ? -15.548 2.902 28.463 1.00 93.50 233 LEU A C 1
ATOM 1877 O O . LEU A 1 233 ? -16.099 2.590 29.518 1.00 93.50 233 LEU A O 1
ATOM 1881 N N . LEU A 1 234 ? -15.101 4.140 28.231 1.00 92.62 234 LEU A N 1
ATOM 1882 C CA . LEU A 1 234 ? -15.244 5.233 29.201 1.00 92.62 234 LEU A CA 1
ATOM 1883 C C . LEU A 1 234 ? -16.716 5.503 29.535 1.00 92.62 234 LEU A C 1
ATOM 1885 O O . LEU A 1 234 ? -17.058 5.672 30.705 1.00 92.62 234 LEU A O 1
ATOM 1889 N N . GLU A 1 235 ? -17.592 5.481 28.528 1.00 90.00 235 GLU A N 1
ATOM 1890 C CA . GLU A 1 235 ? -19.041 5.560 28.724 1.00 90.00 235 GLU A CA 1
ATOM 1891 C C . GLU A 1 235 ? -19.546 4.411 29.607 1.00 90.00 235 GLU A C 1
ATOM 1893 O O . GLU A 1 235 ? -20.294 4.639 30.556 1.00 90.00 235 GLU A O 1
ATOM 1898 N N . THR A 1 236 ? -19.091 3.183 29.355 1.00 89.50 236 THR A N 1
ATOM 1899 C CA . THR A 1 236 ? -19.483 2.008 30.149 1.00 89.50 236 THR A CA 1
ATOM 1900 C C . THR A 1 236 ? -19.046 2.134 31.604 1.00 89.50 236 THR A C 1
ATOM 1902 O O . THR A 1 236 ? -19.849 1.886 32.499 1.00 89.50 236 THR A O 1
ATOM 1905 N N . ILE A 1 237 ? -17.809 2.569 31.856 1.00 88.56 237 ILE A N 1
ATOM 1906 C CA . ILE A 1 237 ? -17.296 2.810 33.212 1.00 88.56 237 ILE A CA 1
ATOM 1907 C C . ILE A 1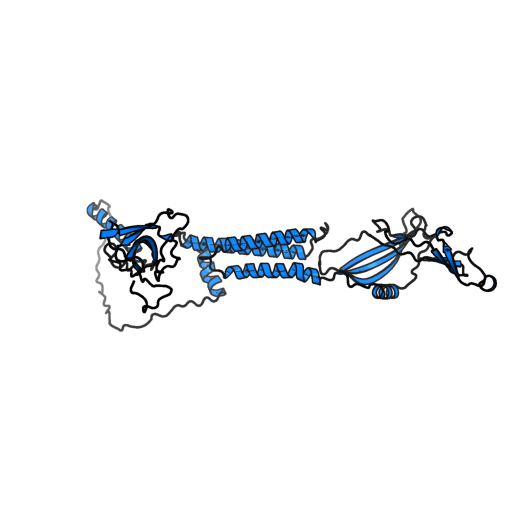 237 ? -18.137 3.881 33.912 1.00 88.56 237 ILE A C 1
ATOM 1909 O O . ILE A 1 237 ? -18.492 3.717 35.078 1.00 88.56 237 ILE A O 1
ATOM 1913 N N . LEU A 1 238 ? -18.505 4.953 33.203 1.00 85.25 238 LEU A N 1
ATOM 1914 C CA . LEU A 1 238 ? -19.364 6.007 33.736 1.00 85.25 238 LEU A CA 1
ATOM 1915 C C . LEU A 1 238 ? -20.752 5.461 34.095 1.00 85.25 238 LEU A C 1
ATOM 1917 O O . LEU A 1 238 ? -21.220 5.698 35.207 1.00 85.25 238 LEU A O 1
ATOM 1921 N N . ILE A 1 239 ? -21.392 4.696 33.205 1.00 84.31 239 ILE A N 1
ATOM 1922 C CA . ILE A 1 239 ? -22.706 4.082 33.452 1.00 84.31 239 ILE A CA 1
ATOM 1923 C C . ILE A 1 239 ? -22.644 3.138 34.658 1.00 84.31 239 ILE A C 1
ATOM 1925 O O . ILE A 1 239 ? -23.483 3.239 35.553 1.00 84.31 239 ILE A O 1
ATOM 1929 N N . THR A 1 240 ? -21.638 2.265 34.727 1.00 81.88 240 THR A N 1
ATOM 1930 C CA . THR A 1 240 ? -21.441 1.340 35.854 1.00 81.88 240 THR A CA 1
ATOM 1931 C C . THR A 1 240 ? -21.212 2.088 37.165 1.00 81.88 240 THR A C 1
ATOM 1933 O O . THR A 1 240 ? -21.830 1.755 38.176 1.00 81.88 240 THR A O 1
ATOM 1936 N N . ASN A 1 241 ? -20.397 3.146 37.151 1.00 81.25 241 ASN A N 1
ATOM 1937 C CA . ASN A 1 241 ? -20.160 3.978 38.328 1.00 81.25 241 ASN A CA 1
ATOM 1938 C C . ASN A 1 241 ? -21.440 4.693 38.794 1.00 81.25 241 ASN A C 1
ATOM 1940 O O . ASN A 1 241 ? -21.693 4.774 39.991 1.00 81.25 241 ASN A O 1
ATOM 1944 N N . MET A 1 242 ? -22.290 5.163 37.875 1.00 73.44 242 MET A N 1
ATOM 1945 C CA . MET A 1 242 ? -23.578 5.763 38.241 1.00 73.44 242 MET A CA 1
ATOM 1946 C C . MET A 1 242 ? -24.573 4.739 38.797 1.00 73.44 242 MET A C 1
ATOM 1948 O O . MET A 1 242 ? -25.259 5.041 39.771 1.00 73.44 242 MET A O 1
ATOM 1952 N N . MET A 1 243 ? -24.646 3.535 38.219 1.00 73.69 243 MET A N 1
ATOM 1953 C CA . MET A 1 243 ? -25.523 2.471 38.728 1.00 73.69 243 MET A CA 1
ATOM 1954 C C . MET A 1 243 ? -25.096 2.009 40.125 1.00 73.69 243 MET A C 1
ATOM 1956 O O . MET A 1 243 ? -25.934 1.920 41.014 1.00 73.69 243 MET A O 1
ATOM 1960 N N . CYS A 1 244 ? -23.798 1.789 40.353 1.00 67.25 244 CYS A N 1
ATOM 1961 C CA . CYS A 1 244 ? -23.275 1.419 41.672 1.00 67.25 244 CYS A CA 1
ATOM 1962 C C . CYS A 1 244 ? -23.326 2.596 42.669 1.00 67.25 244 CYS A C 1
ATOM 1964 O O . CYS A 1 244 ? -23.583 2.410 43.855 1.00 67.25 244 CYS A O 1
ATOM 1966 N N . GLY A 1 245 ? -23.163 3.835 42.192 1.00 62.62 245 GLY A N 1
ATOM 1967 C CA . GLY A 1 245 ? -23.331 5.051 42.992 1.00 62.62 245 GLY A CA 1
ATOM 1968 C C . GLY A 1 245 ? -24.761 5.251 43.503 1.00 62.62 245 GLY A C 1
ATOM 1969 O O . GLY A 1 245 ? -24.935 5.750 44.613 1.00 62.62 245 GLY A O 1
ATOM 1970 N N . SER A 1 246 ? -25.771 4.793 42.751 1.00 54.78 246 SER A N 1
ATOM 1971 C CA . SER A 1 246 ? -27.173 4.774 43.194 1.00 54.78 246 SER A CA 1
ATOM 1972 C C . SER A 1 246 ? -27.421 3.810 44.358 1.00 54.78 246 SER A C 1
ATOM 1974 O O . SER A 1 246 ? -28.373 4.017 45.098 1.00 54.78 246 SER A O 1
ATOM 1976 N N . ILE A 1 247 ? -26.578 2.785 44.527 1.00 51.53 247 ILE A N 1
ATOM 1977 C CA . ILE A 1 247 ? -26.636 1.829 45.648 1.00 51.53 247 ILE A CA 1
ATOM 1978 C C . ILE A 1 247 ? -25.952 2.415 46.900 1.00 51.53 247 ILE A C 1
ATOM 1980 O O . ILE A 1 247 ? -26.189 1.967 48.014 1.00 51.53 247 ILE A O 1
ATOM 1984 N N . ARG A 1 248 ? -25.103 3.442 46.738 1.00 51.31 248 ARG A N 1
ATOM 1985 C CA . ARG A 1 248 ? -24.302 4.060 47.812 1.00 51.31 248 ARG A CA 1
ATOM 1986 C C . ARG A 1 248 ? -24.828 5.422 48.290 1.00 51.31 248 ARG A C 1
ATOM 1988 O O . ARG A 1 248 ? -24.070 6.158 48.917 1.00 51.31 248 ARG A O 1
ATOM 1995 N N . ASP A 1 249 ? -26.075 5.777 47.969 1.00 52.00 249 ASP A N 1
ATOM 1996 C CA . ASP A 1 249 ? -26.723 7.045 48.358 1.00 52.00 249 ASP A CA 1
ATOM 1997 C C . ASP A 1 249 ? -25.899 8.318 48.054 1.00 52.00 249 ASP A C 1
ATOM 1999 O O . ASP A 1 249 ? -26.026 9.347 48.723 1.00 52.00 249 ASP A O 1
ATOM 2003 N N . LEU A 1 250 ? -25.051 8.304 47.014 1.00 57.28 250 LEU A N 1
ATOM 2004 C CA . LEU A 1 250 ? -24.407 9.536 46.557 1.00 57.28 250 LEU A CA 1
ATOM 2005 C C . LEU A 1 250 ? -25.425 10.352 45.743 1.00 57.28 250 LEU A C 1
ATOM 2007 O O . LEU A 1 250 ? -25.890 9.873 44.704 1.00 57.28 250 LEU A O 1
ATOM 2011 N N . PRO A 1 251 ? -25.774 11.592 46.143 1.00 56.38 251 PRO A N 1
ATOM 2012 C CA . PRO A 1 251 ? -26.723 12.396 45.389 1.00 56.38 251 PRO A CA 1
ATOM 2013 C C . PRO A 1 251 ? -26.165 12.677 43.990 1.00 56.38 251 PRO A C 1
ATOM 2015 O O . PRO A 1 251 ? -25.158 13.370 43.829 1.00 56.38 251 PRO A O 1
ATOM 2018 N N . LEU A 1 252 ? -26.832 12.138 42.963 1.00 60.78 252 LEU A N 1
ATOM 2019 C CA . LEU A 1 252 ? -26.528 12.428 41.562 1.00 60.78 252 LEU A CA 1
ATOM 2020 C C . LEU A 1 252 ? -26.540 13.954 41.352 1.00 60.78 252 LEU A C 1
ATOM 2022 O O . LEU A 1 252 ? -27.532 14.607 41.694 1.00 60.78 252 LEU A O 1
ATOM 2026 N N . PRO A 1 253 ? -25.482 14.549 40.771 1.00 66.69 253 PRO A N 1
ATOM 2027 C CA . PRO A 1 253 ? -25.439 15.981 40.519 1.00 66.69 253 PRO A CA 1
ATOM 2028 C C . PRO A 1 253 ? -26.654 16.447 39.705 1.00 66.69 253 PRO A C 1
ATOM 2030 O O . PRO A 1 253 ? -27.011 15.842 38.692 1.00 66.69 253 PRO A O 1
ATOM 2033 N N . ASN A 1 254 ? -27.269 17.564 40.103 1.00 63.66 254 ASN A N 1
ATOM 2034 C CA . ASN A 1 254 ? -28.503 18.072 39.487 1.00 63.66 254 ASN A CA 1
ATOM 2035 C C . ASN A 1 254 ? -28.402 18.275 37.961 1.00 63.66 254 ASN A C 1
ATOM 2037 O O . ASN A 1 254 ? -29.393 18.103 37.251 1.00 63.66 254 ASN A O 1
ATOM 2041 N N . TRP A 1 255 ? -27.213 18.594 37.435 1.00 74.50 255 TRP A N 1
ATOM 2042 C CA . TRP A 1 255 ? -26.982 18.736 35.993 1.00 74.50 255 TRP A CA 1
ATOM 2043 C C . TRP A 1 255 ? -27.144 17.409 35.239 1.00 74.50 255 TRP A C 1
ATOM 2045 O O . TRP A 1 255 ? -27.709 17.381 34.146 1.00 74.50 255 TRP A O 1
ATOM 2055 N N . LEU A 1 256 ? -26.721 16.304 35.852 1.00 66.56 256 LEU A N 1
ATOM 2056 C CA . LEU A 1 256 ? -26.762 14.973 35.264 1.00 66.56 256 LEU A CA 1
ATOM 2057 C C . LEU A 1 256 ? -28.196 14.417 35.271 1.00 66.56 256 LEU A C 1
ATOM 2059 O O . LEU A 1 256 ? -28.655 13.860 34.274 1.00 66.56 256 LEU A O 1
ATOM 2063 N N . ARG A 1 257 ? -28.967 14.706 36.330 1.00 66.88 257 ARG A N 1
ATOM 2064 C CA . ARG A 1 257 ? -30.410 14.417 36.401 1.00 66.88 257 ARG A CA 1
ATOM 2065 C C . ARG A 1 257 ? -31.197 15.115 35.284 1.00 66.88 257 ARG A C 1
ATOM 2067 O O . ARG A 1 257 ? -32.054 14.496 34.656 1.00 66.88 257 ARG A O 1
ATOM 2074 N N . VAL A 1 258 ? -30.899 16.387 35.004 1.00 68.62 258 VAL A N 1
ATOM 2075 C CA . VAL A 1 258 ? -31.545 17.147 33.917 1.00 68.62 258 VAL A CA 1
ATOM 2076 C C . VAL A 1 258 ? -31.134 16.613 32.544 1.00 68.62 258 VAL A C 1
ATOM 2078 O O . VAL A 1 258 ? -31.984 16.490 31.663 1.00 68.62 258 VAL A O 1
ATOM 2081 N N . LEU A 1 259 ? 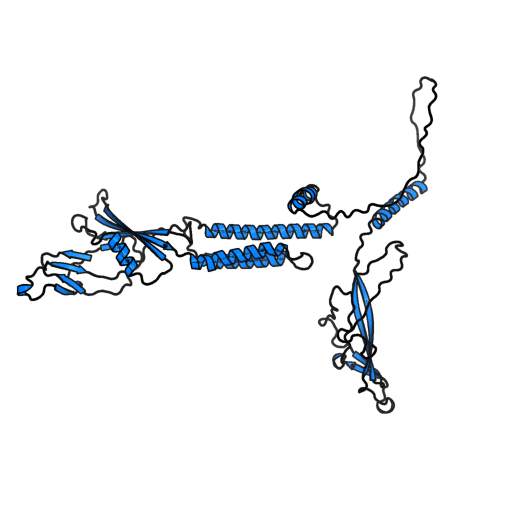-29.863 16.258 32.359 1.00 72.38 259 LEU A N 1
ATOM 2082 C CA . LEU A 1 259 ? -29.348 15.722 31.101 1.00 72.38 259 LEU A CA 1
ATOM 2083 C C . LEU A 1 259 ? -30.008 14.378 30.733 1.00 72.38 259 LEU A C 1
ATOM 2085 O O . LEU A 1 259 ? -30.539 14.238 29.629 1.00 72.38 259 LEU A O 1
ATOM 2089 N N . PHE A 1 260 ? -30.085 13.431 31.674 1.00 66.62 260 PHE A N 1
ATOM 2090 C CA . PHE A 1 260 ? -30.688 12.118 31.423 1.00 66.62 260 PHE A CA 1
ATOM 2091 C C . PHE A 1 260 ? -32.220 12.158 31.301 1.00 66.62 260 PHE A C 1
ATOM 2093 O O . PHE A 1 260 ? -32.775 11.669 30.315 1.00 66.62 260 PHE A O 1
ATOM 2100 N N . LEU A 1 261 ? -32.926 12.772 32.259 1.00 61.59 261 LEU A N 1
ATOM 2101 C CA . LEU A 1 261 ? -34.397 12.721 32.306 1.00 61.59 261 LEU A CA 1
ATOM 2102 C C . LEU A 1 261 ? -35.080 13.678 31.322 1.00 61.59 261 LEU A C 1
ATOM 2104 O O . LEU A 1 261 ? -36.217 13.430 30.923 1.00 61.59 261 LEU A O 1
ATOM 2108 N N . LYS A 1 262 ? -34.430 14.781 30.927 1.00 59.00 262 LYS A N 1
ATOM 2109 C CA . LYS A 1 262 ? -35.047 15.787 30.045 1.00 59.00 262 LYS A CA 1
ATOM 2110 C C . LYS A 1 262 ? -34.618 15.650 28.588 1.00 59.00 262 LYS A C 1
ATOM 2112 O O . LYS A 1 262 ? -35.454 15.871 27.712 1.00 59.00 262 LYS A O 1
ATOM 2117 N N . TYR A 1 263 ? -33.356 15.303 28.330 1.00 65.94 263 TYR A N 1
ATOM 2118 C CA . TYR A 1 263 ? -32.816 15.220 26.970 1.00 65.94 263 TYR A CA 1
ATOM 2119 C C . TYR A 1 263 ? -32.755 13.774 26.470 1.00 65.94 263 TYR A C 1
ATOM 2121 O O . TYR A 1 263 ? -33.427 13.460 25.489 1.00 65.94 263 TYR A O 1
ATOM 2129 N N . PHE A 1 264 ? -32.057 12.871 27.167 1.00 61.88 264 PHE A N 1
ATOM 2130 C CA . PHE A 1 264 ? -31.908 11.479 26.713 1.00 61.88 264 PHE A CA 1
ATOM 2131 C C . PHE A 1 264 ? -33.220 10.682 26.731 1.00 61.88 264 PHE A C 1
ATOM 2133 O O . PHE A 1 264 ? -33.541 10.024 25.745 1.00 61.88 264 PHE A O 1
ATOM 2140 N N . ALA A 1 265 ? -34.035 10.793 27.785 1.00 59.91 265 ALA A N 1
ATOM 2141 C CA . ALA A 1 265 ? -35.317 10.082 27.862 1.00 59.91 265 ALA A CA 1
ATOM 2142 C C . ALA A 1 265 ? -36.319 10.501 26.763 1.00 59.91 265 ALA A C 1
ATOM 2144 O O . ALA A 1 265 ? -37.109 9.677 26.299 1.00 59.91 265 ALA A O 1
ATOM 2145 N N . ARG A 1 266 ? -36.264 11.765 26.307 1.00 59.12 266 ARG A N 1
ATOM 2146 C CA . ARG A 1 266 ? -37.054 12.251 25.160 1.00 59.12 266 ARG A CA 1
ATOM 2147 C C . ARG A 1 266 ? -36.486 11.778 23.825 1.00 59.12 266 ARG A C 1
ATOM 2149 O O . ARG A 1 266 ? -37.262 11.458 22.934 1.00 59.12 266 ARG A O 1
ATOM 2156 N N . LEU A 1 267 ? -35.160 11.722 23.696 1.00 65.06 267 LEU A N 1
ATOM 2157 C CA . LEU A 1 267 ? -34.480 11.296 22.471 1.00 65.06 267 LEU A CA 1
ATOM 2158 C C . LEU A 1 267 ? -34.657 9.790 22.207 1.00 65.06 267 LEU A C 1
ATOM 2160 O O . LEU A 1 267 ? -34.877 9.392 21.070 1.00 65.06 267 LEU A O 1
ATOM 2164 N N . VAL A 1 268 ? -34.658 8.970 23.264 1.00 64.38 268 VAL A N 1
ATOM 2165 C CA . VAL A 1 268 ? -34.871 7.509 23.200 1.00 64.38 268 VAL A CA 1
ATOM 2166 C C . VAL A 1 268 ? -36.368 7.138 23.163 1.00 64.38 268 VAL A C 1
ATOM 2168 O O . VAL A 1 268 ? -36.716 5.966 23.068 1.00 64.38 268 VAL A O 1
ATOM 2171 N N . CYS A 1 269 ? -37.282 8.120 23.200 1.00 51.56 269 CYS A N 1
ATOM 2172 C CA . CYS A 1 269 ? -38.734 7.894 23.230 1.00 51.56 269 CYS A CA 1
ATOM 2173 C C . CYS A 1 269 ? -39.152 6.836 24.265 1.00 51.56 269 CYS A C 1
ATOM 2175 O O . CYS A 1 269 ? -40.015 5.996 23.996 1.00 51.56 269 CYS A O 1
ATOM 2177 N N . MET A 1 270 ? -38.550 6.865 25.461 1.00 47.59 270 MET A N 1
ATOM 2178 C CA . MET A 1 270 ? -38.962 5.952 26.521 1.00 47.59 270 MET A CA 1
ATOM 2179 C C . MET A 1 270 ? -40.409 6.275 26.898 1.00 47.59 270 MET A C 1
ATOM 2181 O O . MET A 1 270 ? -40.719 7.330 27.456 1.00 47.59 270 MET A O 1
ATOM 2185 N N . ARG A 1 271 ? -41.318 5.371 26.521 1.00 42.78 271 ARG A N 1
ATOM 2186 C CA . ARG A 1 271 ? -42.744 5.431 26.834 1.00 42.78 271 ARG A CA 1
ATOM 2187 C C . ARG A 1 271 ? -42.873 5.405 28.351 1.00 42.78 271 ARG A C 1
ATOM 2189 O O . ARG A 1 271 ? -42.751 4.351 28.966 1.00 42.78 271 ARG A O 1
ATOM 2196 N N . ASN A 1 272 ? -43.134 6.565 28.944 1.00 42.56 272 ASN A N 1
ATOM 2197 C CA . ASN A 1 272 ? -43.472 6.652 30.352 1.00 42.56 272 ASN A CA 1
ATOM 2198 C C . ASN A 1 272 ? -44.776 5.869 30.550 1.00 42.56 272 ASN A C 1
ATOM 2200 O O . ASN A 1 272 ? -45.850 6.335 30.162 1.00 42.56 272 ASN A O 1
ATOM 2204 N N . ARG A 1 273 ? -44.690 4.644 31.071 1.00 39.00 273 ARG A N 1
ATOM 2205 C CA . ARG A 1 273 ? -45.866 3.850 31.431 1.00 39.00 273 ARG A CA 1
ATOM 2206 C C . ARG A 1 273 ? -46.382 4.390 32.766 1.00 39.00 273 ARG A C 1
ATOM 2208 O O . ARG A 1 273 ? -46.334 3.721 33.785 1.00 39.00 273 ARG A O 1
ATOM 2215 N N . SER A 1 274 ? -46.857 5.636 32.750 1.00 37.38 274 SER A N 1
ATOM 2216 C CA . SER A 1 274 ? -47.751 6.145 33.782 1.00 37.38 274 SER A CA 1
ATOM 2217 C C . SER A 1 274 ? -49.088 5.443 33.558 1.00 37.38 274 SER A C 1
ATOM 2219 O O . SER A 1 274 ? -49.884 5.822 32.699 1.00 37.38 274 SER A O 1
ATOM 2221 N N . GLY A 1 275 ? -49.252 4.307 34.231 1.00 30.02 275 GLY A N 1
ATOM 2222 C CA . GLY A 1 275 ? -50.535 3.641 34.361 1.00 30.02 275 GLY A CA 1
ATOM 2223 C C . GLY A 1 275 ? -51.423 4.482 35.265 1.00 30.02 275 GLY A C 1
ATOM 2224 O O . GLY A 1 275 ? -51.079 4.744 36.414 1.00 30.02 275 GLY A O 1
ATOM 2225 N N . ASN A 1 276 ? -52.549 4.921 34.714 1.00 30.84 276 ASN A N 1
ATOM 2226 C CA . ASN A 1 276 ? -53.651 5.525 35.443 1.00 30.84 276 ASN A CA 1
ATOM 2227 C C . ASN A 1 276 ? -54.107 4.600 36.583 1.00 30.84 276 ASN A C 1
ATOM 2229 O O . ASN A 1 276 ? -54.668 3.542 36.312 1.00 30.84 276 ASN A O 1
ATOM 2233 N N . CYS A 1 277 ? -53.977 5.048 37.829 1.00 25.67 277 CYS A N 1
ATOM 2234 C CA . CYS A 1 277 ? -54.943 4.714 38.871 1.00 25.67 277 CYS A CA 1
ATOM 2235 C C . CYS A 1 277 ? -55.858 5.927 39.037 1.00 25.67 277 CYS A C 1
ATOM 2237 O O . CYS A 1 277 ? -55.527 6.893 39.719 1.00 25.67 277 CYS A O 1
ATOM 2239 N N . ALA A 1 278 ? -56.998 5.893 38.356 1.00 33.03 278 ALA A N 1
ATOM 2240 C CA . ALA A 1 278 ? -58.128 6.761 38.638 1.00 33.03 278 ALA A CA 1
ATOM 2241 C C . ALA A 1 278 ? -59.393 5.902 38.717 1.00 33.03 278 ALA A C 1
ATOM 2243 O O . ALA A 1 278 ? -59.537 4.942 37.959 1.00 33.03 278 ALA A O 1
ATOM 2244 N N . SER A 1 279 ? -60.306 6.340 39.591 1.00 26.19 279 SER A N 1
ATOM 2245 C CA . SER A 1 279 ? -61.597 5.756 40.000 1.00 26.19 279 SER A CA 1
ATOM 2246 C C . SER A 1 279 ? -61.470 4.906 41.284 1.00 26.19 279 SER A C 1
ATOM 2248 O O . SER A 1 279 ? -60.633 4.023 41.356 1.00 26.19 279 SER A O 1
ATOM 2250 N N . THR A 1 280 ? -62.207 5.131 42.378 1.00 22.45 280 THR A N 1
ATOM 2251 C CA . THR A 1 280 ? -63.496 5.814 42.576 1.00 22.45 280 THR A CA 1
ATOM 2252 C C . THR A 1 280 ? -63.681 6.129 44.068 1.00 22.45 280 THR A C 1
ATOM 2254 O O . THR A 1 280 ? -63.553 5.211 44.868 1.00 22.45 280 THR A O 1
ATOM 2257 N N . GLN A 1 281 ? -64.083 7.350 44.449 1.00 26.59 281 GLN A N 1
ATOM 2258 C CA . GLN A 1 281 ? -65.169 7.543 45.426 1.00 26.59 281 GLN A CA 1
ATOM 2259 C C . GLN A 1 281 ? -65.728 8.973 45.412 1.00 26.59 281 GLN A C 1
ATOM 2261 O O . GLN A 1 281 ? -65.040 9.958 45.167 1.00 26.59 281 GLN A O 1
ATOM 2266 N N . SER A 1 282 ? -67.043 9.007 45.588 1.00 23.41 282 SER A N 1
ATOM 2267 C CA . SER A 1 282 ? -68.000 10.077 45.340 1.00 23.41 282 SER A CA 1
ATOM 2268 C C . SER A 1 282 ? -68.209 10.975 46.568 1.00 23.41 282 SER A C 1
ATOM 2270 O O . SER A 1 282 ? -68.261 10.471 47.681 1.00 23.41 282 SER A O 1
ATOM 2272 N N . GLN A 1 283 ? -68.384 12.279 46.312 1.00 24.05 283 GLN A N 1
ATOM 2273 C CA . GLN A 1 283 ? -69.173 13.299 47.037 1.00 24.05 283 GLN A CA 1
ATOM 2274 C C . GLN A 1 283 ? -69.444 13.142 48.553 1.00 24.05 283 GLN A C 1
ATOM 2276 O O . GLN A 1 283 ? -70.236 12.291 48.939 1.00 24.05 283 GLN A O 1
ATOM 2281 N N . ALA A 1 284 ? -69.010 14.130 49.358 1.00 24.19 284 ALA A N 1
ATOM 2282 C CA . ALA A 1 284 ? -69.906 15.041 50.105 1.00 24.19 284 ALA A CA 1
ATOM 2283 C C . ALA A 1 284 ? -69.143 16.145 50.887 1.00 24.19 284 ALA A C 1
ATOM 2285 O O . ALA A 1 284 ? -68.313 15.855 51.735 1.00 24.19 284 ALA A O 1
ATOM 2286 N N . SER A 1 285 ? -69.489 17.404 50.582 1.00 20.78 285 SER A N 1
ATOM 2287 C CA . SER A 1 285 ? -69.615 18.600 51.446 1.00 20.78 285 SER A CA 1
ATOM 2288 C C . SER A 1 285 ? -68.643 18.849 52.620 1.00 20.78 285 SER A C 1
ATOM 2290 O O . SER A 1 285 ? -68.735 18.201 53.656 1.00 20.78 285 SER A O 1
ATOM 2292 N N . CYS A 1 286 ? -67.883 19.950 52.536 1.00 23.48 286 CYS A N 1
ATOM 2293 C CA . CYS A 1 286 ? -67.547 20.774 53.703 1.00 23.48 286 CYS A CA 1
ATOM 2294 C C . CYS A 1 286 ? -67.973 22.225 53.433 1.00 23.48 286 CYS A C 1
ATOM 2296 O O . CYS A 1 286 ? -67.601 22.820 52.423 1.00 23.48 286 CYS A O 1
ATOM 2298 N N . VAL A 1 287 ? -68.808 22.746 54.332 1.00 27.77 287 VAL A N 1
ATOM 2299 C CA . VAL A 1 287 ? -69.347 24.109 54.376 1.00 27.77 287 VAL A CA 1
ATOM 2300 C C . VAL A 1 287 ? -68.300 25.054 54.961 1.00 27.77 287 VAL A C 1
ATOM 2302 O O . VAL A 1 287 ? -67.705 24.759 55.993 1.00 27.77 287 VAL A O 1
ATOM 2305 N N . GLU A 1 288 ? -68.130 26.210 54.329 1.00 26.00 288 GLU A N 1
ATOM 2306 C CA . GLU A 1 288 ? -67.349 27.335 54.835 1.00 26.00 288 GLU A CA 1
ATOM 2307 C C . GLU A 1 288 ? -68.311 28.410 55.366 1.00 26.00 288 GLU A C 1
ATOM 2309 O O . GLU A 1 288 ? -69.239 28.818 54.666 1.00 26.00 288 GLU A O 1
ATOM 2314 N N . ALA A 1 289 ? -68.111 28.866 56.606 1.00 27.84 289 ALA A N 1
ATOM 2315 C CA . ALA A 1 289 ? -68.706 30.101 57.113 1.00 27.84 289 ALA A CA 1
ATOM 2316 C C . ALA A 1 289 ? -67.792 30.750 58.167 1.00 27.84 289 ALA A C 1
ATOM 2318 O O . ALA A 1 289 ? -67.408 30.135 59.160 1.00 27.84 289 ALA A O 1
ATOM 2319 N N . ALA A 1 290 ? -67.449 32.006 57.889 1.00 28.64 290 ALA A N 1
ATOM 2320 C CA . ALA A 1 290 ? -66.558 32.905 58.620 1.00 28.64 290 ALA A CA 1
ATOM 2321 C C . ALA A 1 290 ? -67.085 33.364 59.998 1.00 28.64 290 ALA A C 1
ATOM 2323 O O . ALA A 1 290 ? -68.261 33.175 60.312 1.00 28.64 290 ALA A O 1
ATOM 2324 N N . PRO A 1 291 ? -66.276 34.146 60.740 1.00 31.34 291 PRO A N 1
ATOM 2325 C CA . PRO A 1 291 ? -66.808 35.243 61.545 1.00 31.34 291 PRO A CA 1
ATOM 2326 C C . PRO A 1 291 ? -66.286 36.627 61.108 1.00 31.34 291 PRO A C 1
ATOM 2328 O O . PRO A 1 291 ? -65.119 36.822 60.776 1.00 31.34 291 PRO A O 1
ATOM 2331 N N . VAL A 1 292 ? -67.212 37.588 61.140 1.00 31.67 292 VAL A N 1
ATOM 2332 C CA . VAL A 1 292 ? -67.105 39.031 60.839 1.00 31.67 292 VAL A CA 1
ATOM 2333 C C . VAL A 1 292 ? -66.586 39.815 62.073 1.00 31.67 292 VAL A C 1
ATOM 2335 O O . VAL A 1 292 ? -66.745 39.326 63.192 1.00 31.67 292 VAL A O 1
ATOM 2338 N N . PRO A 1 293 ? -65.982 41.019 61.916 1.00 37.03 293 PRO A N 1
ATOM 2339 C CA . PRO A 1 293 ? -65.245 41.733 62.967 1.00 37.03 293 PRO A CA 1
ATOM 2340 C C . PRO A 1 293 ? -66.060 42.846 63.657 1.00 37.03 293 PRO A C 1
ATOM 2342 O O . PRO A 1 293 ? -67.020 43.352 63.081 1.00 37.03 293 PRO A O 1
ATOM 2345 N N . CYS A 1 294 ? -65.606 43.326 64.828 1.00 24.81 294 CYS A N 1
ATOM 2346 C CA . CYS A 1 294 ? -66.042 44.608 65.408 1.00 24.81 294 CYS A CA 1
ATOM 2347 C C . CYS A 1 294 ? -64.907 45.389 66.112 1.00 24.81 294 CYS A C 1
ATOM 2349 O O . CYS A 1 294 ? -64.032 44.817 66.752 1.00 24.81 294 CYS A O 1
ATOM 2351 N N . LYS A 1 295 ? -64.972 46.715 65.922 1.00 25.14 295 LYS A N 1
ATOM 2352 C CA . LYS A 1 295 ? -64.033 47.826 66.201 1.00 25.14 295 LYS A CA 1
ATOM 2353 C C . LYS A 1 295 ? -63.841 48.211 67.684 1.00 25.14 295 LYS A C 1
ATOM 2355 O O . LYS A 1 295 ? -64.762 48.027 68.469 1.00 25.14 295 LYS A O 1
ATOM 2360 N N . GLY A 1 296 ? -62.772 48.981 67.964 1.00 25.92 296 GLY A N 1
ATOM 2361 C CA . GLY A 1 296 ? -62.857 50.155 68.861 1.00 25.92 296 GLY A CA 1
ATOM 2362 C C . GLY A 1 296 ? -61.605 50.553 69.668 1.00 25.92 296 GLY A C 1
ATOM 2363 O O . GLY A 1 296 ? -61.405 50.012 70.741 1.00 25.92 296 GLY A O 1
ATOM 2364 N N . GLU A 1 297 ? -60.842 51.523 69.139 1.00 24.38 297 GLU A N 1
ATOM 2365 C CA . GLU A 1 297 ? -60.059 52.625 69.770 1.00 24.38 297 GLU A CA 1
ATOM 2366 C C . GLU A 1 297 ? -59.225 52.449 71.067 1.00 24.38 297 GLU A C 1
ATOM 2368 O O . GLU A 1 297 ? -59.720 52.045 72.112 1.00 24.38 297 GLU A O 1
ATOM 2373 N N . GLY A 1 298 ? -57.977 52.956 71.043 1.00 26.41 298 GLY A N 1
ATOM 2374 C CA . GLY A 1 298 ? -57.210 53.292 72.255 1.00 26.41 298 GLY A CA 1
ATOM 2375 C C . GLY A 1 298 ? -55.705 53.506 72.036 1.00 26.41 298 GLY A C 1
ATOM 2376 O O . GLY A 1 298 ? -55.008 52.631 71.545 1.00 26.41 298 GLY A O 1
ATOM 2377 N N . HIS A 1 299 ? -55.214 54.687 72.401 1.00 24.72 299 HIS A N 1
ATOM 2378 C CA . HIS A 1 299 ? -53.871 55.241 72.194 1.00 24.72 299 HIS A CA 1
ATOM 2379 C C . HIS A 1 299 ? -52.754 54.675 73.111 1.00 24.72 299 HIS A C 1
ATOM 2381 O O . HIS A 1 299 ? -52.994 54.425 74.283 1.00 24.72 299 HIS A O 1
ATOM 2387 N N . LEU A 1 300 ? -51.516 54.692 72.579 1.00 25.58 300 LEU A N 1
ATOM 2388 C CA . LEU A 1 300 ? -50.239 55.126 73.200 1.00 25.58 300 LEU A CA 1
ATOM 2389 C C . LEU A 1 300 ? -49.658 54.367 74.424 1.00 25.58 300 LEU A C 1
ATOM 2391 O O . LEU A 1 300 ? -50.200 54.426 75.520 1.00 25.58 300 LEU A O 1
ATOM 2395 N N . GLY A 1 301 ? -48.436 53.827 74.283 1.00 26.66 301 GLY A N 1
ATOM 2396 C CA . GLY A 1 301 ? -47.579 53.471 75.427 1.00 26.66 301 GLY A CA 1
ATOM 2397 C C . GLY A 1 301 ? -46.374 52.579 75.099 1.00 26.66 301 GLY A C 1
ATOM 2398 O O . GLY A 1 301 ? -46.528 51.425 74.734 1.00 26.66 301 GLY A O 1
ATOM 2399 N N . THR A 1 302 ? -45.176 53.143 75.228 1.00 24.44 302 THR A N 1
ATOM 2400 C CA . THR A 1 302 ? -43.824 52.551 75.136 1.00 24.44 302 THR A CA 1
ATOM 2401 C C . THR A 1 302 ? -43.426 51.641 76.315 1.00 24.44 302 THR A C 1
ATOM 2403 O O . THR A 1 302 ? -43.974 51.818 77.399 1.00 24.44 302 THR A O 1
ATOM 2406 N N . ARG A 1 303 ? -42.318 50.882 76.122 1.00 26.55 303 ARG A N 1
ATOM 2407 C CA . ARG A 1 303 ? -41.465 50.141 77.105 1.00 26.55 303 ARG A CA 1
ATOM 2408 C C . ARG A 1 303 ? -42.012 48.764 77.504 1.00 26.55 303 ARG A C 1
ATOM 2410 O O . ARG A 1 303 ? -43.215 48.593 77.556 1.00 26.55 303 ARG A O 1
ATOM 2417 N N . GLU A 1 304 ? -41.238 47.725 77.796 1.00 27.70 304 GLU A N 1
ATOM 2418 C CA . GLU A 1 304 ? -39.799 47.430 77.890 1.00 27.70 304 GLU A CA 1
ATOM 2419 C C . GLU A 1 304 ? -39.695 45.887 77.863 1.00 27.70 304 GLU A C 1
ATOM 2421 O O . GLU A 1 304 ? -40.682 45.195 78.116 1.00 27.70 304 GLU A O 1
ATOM 2426 N N . ALA A 1 305 ? -38.521 45.350 77.539 1.00 31.34 305 ALA A N 1
ATOM 2427 C CA . ALA A 1 305 ? -38.200 43.940 77.746 1.00 31.34 305 ALA A CA 1
ATOM 2428 C C . ALA A 1 305 ? -38.131 43.617 79.251 1.00 31.34 305 ALA A C 1
ATOM 2430 O O . ALA A 1 305 ? -37.584 44.440 79.978 1.00 31.34 305 ALA A O 1
ATOM 2431 N N . ASP A 1 306 ? -38.615 42.447 79.694 1.00 26.88 306 ASP A N 1
ATOM 2432 C CA . ASP A 1 306 ? -37.759 41.476 80.400 1.00 26.88 306 ASP A CA 1
ATOM 2433 C C . ASP A 1 306 ? -38.403 40.087 80.622 1.00 26.88 306 ASP A C 1
ATOM 2435 O O . ASP A 1 306 ? -39.582 39.955 80.942 1.00 26.88 306 ASP A O 1
ATOM 2439 N N . ASP A 1 307 ? -37.528 39.101 80.441 1.00 31.62 307 ASP A N 1
ATOM 2440 C CA . ASP A 1 307 ? -37.343 37.767 81.029 1.00 31.62 307 ASP A CA 1
ATOM 2441 C C . ASP A 1 307 ? -38.353 36.580 81.012 1.00 31.62 307 ASP A C 1
ATOM 2443 O O . ASP A 1 307 ? -39.290 36.469 81.797 1.00 31.62 307 ASP A O 1
ATOM 2447 N N . SER A 1 308 ? -37.934 35.575 80.218 1.00 30.80 308 SER A N 1
ATOM 2448 C CA . SER A 1 308 ? -37.906 34.106 80.422 1.00 30.80 308 SER A CA 1
ATOM 2449 C C . SER A 1 308 ? -39.191 33.243 80.508 1.00 30.80 308 SER A C 1
ATOM 2451 O O . SER A 1 308 ? -40.023 33.408 81.397 1.00 30.80 308 SER A O 1
ATOM 2453 N N . PRO A 1 309 ? -39.285 32.171 79.686 1.00 40.94 309 PRO A N 1
ATOM 2454 C CA . PRO A 1 309 ? -39.974 30.938 80.044 1.00 40.94 309 PRO A CA 1
ATOM 2455 C C . PRO A 1 309 ? -38.954 29.879 80.498 1.00 40.94 309 PRO A C 1
ATOM 2457 O O . PRO A 1 309 ? -38.066 29.471 79.745 1.00 40.94 309 PRO A O 1
ATOM 2460 N N . THR A 1 310 ? -39.098 29.394 81.730 1.00 41.81 310 THR A N 1
ATOM 2461 C CA . THR A 1 310 ? -38.456 28.164 82.208 1.00 41.81 310 THR A CA 1
ATOM 2462 C C . THR A 1 310 ? -38.808 27.016 81.264 1.00 41.81 310 THR A C 1
ATOM 2464 O O . THR A 1 310 ? -39.971 26.642 81.130 1.00 41.81 310 THR A O 1
ATOM 2467 N N . THR A 1 311 ? -37.807 26.481 80.564 1.00 49.94 311 THR A N 1
ATOM 2468 C CA . THR A 1 311 ? -37.998 25.345 79.658 1.00 49.94 311 THR A CA 1
ATOM 2469 C C . THR A 1 311 ? -37.894 24.078 80.493 1.00 49.94 311 THR A C 1
ATOM 2471 O O . THR A 1 311 ? -36.813 23.746 80.975 1.00 49.94 311 THR A O 1
ATOM 2474 N N . ASP A 1 312 ? -39.026 23.417 80.725 1.00 60.75 312 ASP A N 1
ATOM 2475 C CA . ASP A 1 312 ? -39.077 22.170 81.488 1.00 60.75 312 ASP A CA 1
ATOM 2476 C C . ASP A 1 312 ? -38.185 21.101 80.814 1.00 60.75 312 ASP A C 1
ATOM 2478 O O . ASP A 1 312 ? -38.356 20.841 79.615 1.00 60.75 312 ASP A O 1
ATOM 2482 N N . PRO A 1 313 ? -37.241 20.459 81.535 1.00 66.62 313 PRO A N 1
ATOM 2483 C CA . PRO A 1 313 ? -36.305 19.492 80.949 1.00 66.62 313 PRO A CA 1
ATOM 2484 C C . PRO A 1 313 ? -37.009 18.290 80.301 1.00 66.62 313 PRO A C 1
ATOM 2486 O O . PRO A 1 313 ? -36.552 17.761 79.290 1.00 66.62 313 PRO A O 1
ATOM 2489 N N . SER A 1 314 ? -38.159 17.894 80.847 1.00 64.88 314 SER A N 1
ATOM 2490 C CA . SER A 1 314 ? -39.000 16.799 80.349 1.00 64.88 314 SER A CA 1
ATOM 2491 C C . SER A 1 314 ? -39.632 17.104 78.988 1.00 64.88 314 SER A C 1
ATOM 2493 O O . SER A 1 314 ? -39.795 16.211 78.158 1.00 64.88 314 SER A O 1
ATOM 2495 N N . LEU A 1 315 ? -39.952 18.374 78.727 1.00 63.56 315 LEU A N 1
ATOM 2496 C CA . LEU A 1 315 ? -40.549 18.817 77.469 1.00 63.56 315 LEU A CA 1
ATOM 2497 C C . LEU A 1 315 ? -39.506 18.868 76.345 1.00 63.56 315 LEU A C 1
ATOM 2499 O O . LEU A 1 315 ? -39.839 18.639 75.184 1.00 63.56 315 LEU A O 1
ATOM 2503 N N . LEU A 1 316 ? -38.237 19.101 76.696 1.00 71.94 316 LEU A N 1
ATOM 2504 C CA . LEU A 1 316 ? -37.109 19.014 75.771 1.00 71.94 316 LEU A CA 1
ATOM 2505 C C . LEU A 1 316 ? -36.823 17.558 75.365 1.00 71.94 316 LEU A C 1
ATOM 2507 O O . LEU A 1 316 ? -36.625 17.285 74.182 1.00 71.94 316 LEU A O 1
ATOM 2511 N N . GLU A 1 317 ? -36.857 16.620 76.318 1.00 75.31 317 GLU A N 1
ATOM 2512 C CA . GLU A 1 317 ? -36.661 15.195 76.018 1.00 75.31 317 GLU A CA 1
ATOM 2513 C C . GLU A 1 317 ? -37.803 14.606 75.189 1.00 75.31 317 GLU A C 1
ATOM 2515 O O . GLU A 1 317 ? -37.543 13.881 74.233 1.00 75.31 317 GLU A O 1
ATOM 2520 N N . LEU A 1 318 ? -39.056 14.978 75.467 1.00 73.00 318 LEU A N 1
ATOM 2521 C CA . LEU A 1 318 ? -40.203 14.564 74.650 1.00 73.00 318 LEU A CA 1
ATOM 2522 C C . LEU A 1 318 ? -40.122 15.092 73.216 1.00 73.00 318 LEU A C 1
ATOM 2524 O O . LEU A 1 318 ? -40.503 14.396 72.276 1.00 73.00 318 LEU A O 1
ATOM 2528 N N . LYS A 1 319 ? -39.600 16.308 73.029 1.00 72.75 319 LYS A N 1
ATOM 2529 C CA . LYS A 1 319 ? -39.401 16.883 71.695 1.00 72.75 319 LYS A CA 1
ATOM 2530 C C . LYS A 1 319 ? -38.288 16.161 70.937 1.00 72.75 319 LYS A C 1
ATOM 2532 O O . LYS A 1 319 ? -38.451 15.878 69.756 1.00 72.75 319 LYS A O 1
ATOM 2537 N N . ARG A 1 320 ? -37.212 15.790 71.637 1.00 76.06 320 ARG A N 1
ATOM 2538 C CA . ARG A 1 320 ? -36.113 14.984 71.092 1.00 76.06 320 ARG A CA 1
ATOM 2539 C C . ARG A 1 320 ? -36.572 13.575 70.706 1.00 76.06 320 ARG A C 1
ATOM 2541 O O . ARG A 1 320 ? -36.267 13.123 69.611 1.00 76.06 320 ARG A O 1
ATOM 2548 N N . LEU A 1 321 ? -37.373 12.927 71.551 1.00 77.88 321 LEU A N 1
ATOM 2549 C CA . LEU A 1 321 ? -38.009 11.640 71.250 1.00 77.88 321 LEU A CA 1
ATOM 2550 C C . LEU A 1 321 ? -38.980 11.739 70.070 1.00 77.88 321 LEU A C 1
ATOM 2552 O O . LEU A 1 321 ? -39.013 10.836 69.243 1.00 77.88 321 LEU A O 1
ATOM 2556 N N . GLY A 1 322 ? -39.736 12.835 69.953 1.00 77.12 322 GLY A N 1
ATOM 2557 C CA . GLY A 1 322 ? -40.611 13.087 68.805 1.00 77.12 322 GLY A CA 1
ATOM 2558 C C . GLY A 1 322 ? -39.845 13.278 67.493 1.00 77.12 322 GLY A C 1
ATOM 2559 O O . GLY A 1 322 ? -40.282 12.797 66.449 1.00 77.12 322 GLY A O 1
ATOM 2560 N N . GLU A 1 323 ? -38.686 13.936 67.539 1.00 76.38 323 GLU A N 1
ATOM 2561 C CA . GLU A 1 323 ? -37.795 14.081 66.383 1.00 76.38 323 GLU A CA 1
ATOM 2562 C C . GLU A 1 323 ? -37.138 12.747 65.997 1.00 76.38 323 GLU A C 1
ATOM 2564 O O . GLU A 1 323 ? -37.097 12.417 64.811 1.00 76.38 323 GLU A O 1
ATOM 2569 N N . GLU A 1 324 ? -36.704 11.937 66.968 1.00 75.50 324 GLU A N 1
ATOM 2570 C CA . GLU A 1 324 ? -36.155 10.597 66.713 1.00 75.50 324 GLU A CA 1
ATOM 2571 C C . GLU A 1 324 ? -37.217 9.637 66.152 1.00 75.50 324 GLU A C 1
ATOM 2573 O O . GLU A 1 324 ? -36.966 8.958 65.155 1.00 75.50 324 GLU A O 1
ATOM 2578 N N . LEU A 1 325 ? -38.440 9.654 66.693 1.00 71.62 325 LEU A N 1
ATOM 2579 C CA . LEU A 1 325 ? -39.570 8.884 66.162 1.00 71.62 325 LEU A CA 1
ATOM 2580 C C . LEU A 1 325 ? -39.947 9.304 64.740 1.00 71.62 325 LEU A C 1
ATOM 2582 O O . LEU A 1 325 ? -40.237 8.440 63.921 1.00 71.62 325 LEU A O 1
ATOM 2586 N N . GLN A 1 326 ? -39.891 10.596 64.401 1.00 69.00 326 GLN A N 1
ATOM 2587 C CA . GLN A 1 326 ? -40.125 11.049 63.024 1.00 69.00 326 GLN A CA 1
ATOM 2588 C C . GLN A 1 326 ? -39.022 10.612 62.054 1.00 69.00 326 GLN A C 1
ATOM 2590 O O . GLN A 1 326 ? -39.293 10.391 60.874 1.00 69.00 326 GLN A O 1
ATOM 2595 N N . VAL A 1 327 ? -37.774 10.498 62.514 1.00 72.19 327 VAL A N 1
ATOM 2596 C CA . VAL A 1 327 ? -36.667 9.983 61.693 1.00 72.19 327 VAL A CA 1
ATOM 2597 C C . VAL A 1 327 ? -36.827 8.483 61.443 1.00 72.19 327 VAL A C 1
ATOM 2599 O O . VAL A 1 327 ? -36.625 8.042 60.309 1.00 72.19 327 VAL A O 1
ATOM 2602 N N . ILE A 1 328 ? -37.253 7.730 62.461 1.00 68.00 328 ILE A N 1
ATOM 2603 C CA . ILE A 1 328 ? -37.574 6.300 62.355 1.00 68.00 328 ILE A CA 1
ATOM 2604 C C . ILE A 1 328 ? -38.797 6.094 61.448 1.00 68.00 328 ILE A C 1
ATOM 2606 O O . ILE A 1 328 ? -38.749 5.277 60.533 1.00 68.00 328 ILE A O 1
ATOM 2610 N N . GLN A 1 329 ? -39.850 6.902 61.607 1.00 64.38 329 GLN A N 1
ATOM 2611 C CA . GLN A 1 329 ? -41.045 6.856 60.760 1.00 64.38 329 GLN A CA 1
ATOM 2612 C C . GLN A 1 329 ? -40.712 7.141 59.288 1.00 64.38 329 GLN A C 1
ATOM 2614 O O . GLN A 1 329 ? -41.222 6.453 58.414 1.00 64.38 329 GLN A O 1
ATOM 2619 N N . ARG A 1 330 ? -39.795 8.076 58.993 1.00 56.84 330 ARG A N 1
ATOM 2620 C CA . ARG A 1 330 ? -39.325 8.318 57.613 1.00 56.84 330 ARG A CA 1
ATOM 2621 C C . ARG A 1 330 ? -38.472 7.187 57.035 1.00 56.84 330 ARG A C 1
ATOM 2623 O O . ARG A 1 330 ? -38.415 7.068 55.814 1.00 56.84 330 ARG A O 1
ATOM 2630 N N . HIS A 1 331 ? -37.786 6.407 57.871 1.00 56.56 331 HIS A N 1
ATOM 2631 C CA . HIS A 1 331 ? -37.086 5.200 57.418 1.00 56.56 331 HIS A CA 1
ATOM 2632 C C . HIS A 1 331 ? -38.066 4.054 57.137 1.00 56.56 331 HIS A C 1
ATOM 2634 O O . HIS A 1 331 ? -37.850 3.315 56.187 1.00 56.56 331 HIS A O 1
ATOM 2640 N N . LEU A 1 332 ? -39.161 3.953 57.899 1.00 54.16 332 LEU A N 1
ATOM 2641 C CA . LEU A 1 332 ? -40.205 2.936 57.713 1.00 54.16 332 LEU A CA 1
ATOM 2642 C C . LEU A 1 332 ? -41.210 3.285 56.592 1.00 54.16 332 LEU A C 1
ATOM 2644 O O . LEU A 1 332 ? -41.732 2.392 55.938 1.00 54.16 332 LEU A O 1
ATOM 2648 N N . GLU A 1 333 ? -41.453 4.572 56.308 1.00 48.03 333 GLU A N 1
ATOM 2649 C CA . GLU A 1 333 ? -42.339 5.041 55.218 1.00 48.03 333 GLU A CA 1
ATOM 2650 C C . GLU A 1 333 ? -41.730 4.940 53.810 1.00 48.03 333 GLU A C 1
ATOM 2652 O O . GLU A 1 333 ? -42.407 5.245 52.824 1.00 48.03 333 GLU A O 1
ATOM 2657 N N . LYS A 1 334 ? -40.480 4.487 53.682 1.00 43.62 334 LYS A N 1
ATOM 2658 C CA . LYS A 1 334 ? -39.964 3.949 52.421 1.00 43.62 334 LYS A CA 1
ATOM 2659 C C . LYS A 1 334 ? -40.054 2.421 52.469 1.00 43.62 334 LYS A C 1
ATOM 2661 O O . LYS A 1 334 ? -39.036 1.778 52.715 1.00 43.62 334 LYS A O 1
ATOM 2666 N N . PRO A 1 335 ? -41.221 1.809 52.204 1.00 46.44 335 PRO A N 1
ATOM 2667 C CA . PRO A 1 335 ? -41.238 0.428 51.777 1.00 46.44 335 PRO A CA 1
ATOM 2668 C C . PRO A 1 335 ? -40.686 0.425 50.350 1.00 46.44 335 PRO A C 1
ATOM 2670 O O . PRO A 1 335 ? -41.421 0.404 49.363 1.00 46.44 335 PRO A O 1
ATOM 2673 N N . ASP A 1 336 ? -39.359 0.481 50.237 1.00 42.19 336 ASP A N 1
ATOM 2674 C CA . ASP A 1 336 ? -38.734 -0.342 49.223 1.00 42.19 336 ASP A CA 1
ATOM 2675 C C . ASP A 1 336 ? -39.274 -1.745 49.517 1.00 42.19 336 ASP A C 1
ATOM 2677 O O . ASP A 1 336 ? -39.137 -2.256 50.630 1.00 42.19 336 ASP A O 1
ATOM 2681 N N . THR A 1 337 ? -39.974 -2.350 48.563 1.00 41.03 337 THR A N 1
ATOM 2682 C CA . THR A 1 337 ? -40.061 -3.807 48.522 1.00 41.03 337 THR A CA 1
ATOM 2683 C C . THR A 1 337 ? -38.623 -4.274 48.342 1.00 41.03 337 THR A C 1
ATOM 2685 O O . THR A 1 337 ? -38.138 -4.408 47.219 1.00 41.03 337 THR A O 1
ATOM 2688 N N . VAL A 1 338 ? -37.888 -4.345 49.448 1.00 46.12 338 VAL A N 1
ATOM 2689 C CA . VAL A 1 338 ? -36.546 -4.882 49.464 1.00 46.12 338 VAL A CA 1
ATOM 2690 C C . VAL A 1 338 ? -36.769 -6.377 49.371 1.00 46.12 338 VAL A C 1
ATOM 2692 O O . VAL A 1 338 ? -37.218 -6.994 50.335 1.00 46.12 338 VAL A O 1
ATOM 2695 N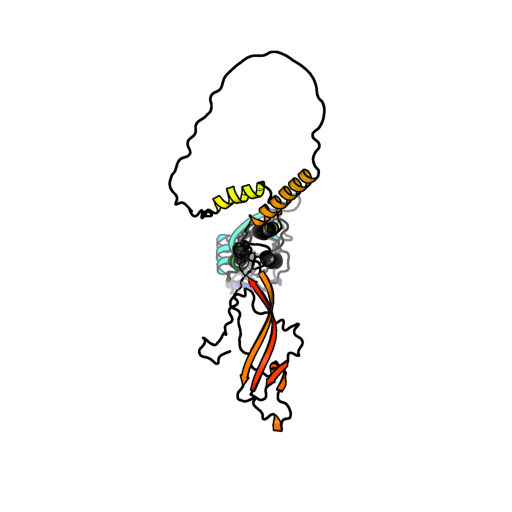 N . ASP A 1 339 ? -36.486 -6.949 48.204 1.00 47.59 339 ASP A N 1
ATOM 2696 C CA . ASP A 1 339 ? -36.138 -8.362 48.131 1.00 47.59 339 ASP A CA 1
ATOM 2697 C C . ASP A 1 339 ? -34.866 -8.511 48.973 1.00 47.59 339 ASP A C 1
ATOM 2699 O O . ASP A 1 339 ? -33.747 -8.296 48.501 1.00 47.59 339 ASP A O 1
ATOM 2703 N N . GLN A 1 340 ? -35.037 -8.732 50.276 1.00 53.28 340 GLN A N 1
ATOM 2704 C CA . GLN A 1 340 ? -33.930 -9.097 51.138 1.00 53.28 340 GLN A CA 1
ATOM 2705 C C . GLN A 1 340 ? -33.684 -10.576 50.909 1.00 53.28 340 GLN A C 1
ATOM 2707 O O . GLN A 1 340 ? -34.537 -11.423 51.171 1.00 53.28 340 GLN A O 1
ATOM 2712 N N . ASN A 1 341 ? -32.499 -10.874 50.394 1.00 55.53 341 ASN A N 1
ATOM 2713 C CA . ASN A 1 341 ? -31.992 -12.228 50.405 1.00 55.53 341 ASN A CA 1
ATOM 2714 C C . ASN A 1 341 ? -31.664 -12.559 51.862 1.00 55.53 341 ASN A C 1
ATOM 2716 O O . ASN A 1 341 ? -30.757 -11.960 52.441 1.00 55.53 341 ASN A O 1
ATOM 2720 N N . ALA A 1 342 ? -32.437 -13.464 52.455 1.00 56.41 342 ALA A N 1
ATOM 2721 C CA . ALA A 1 342 ? -32.097 -14.057 53.736 1.00 56.41 342 ALA A CA 1
ATOM 2722 C C . ALA A 1 342 ? -31.166 -15.246 53.466 1.00 56.41 342 ALA A C 1
ATOM 2724 O O . ALA A 1 342 ? -31.494 -16.136 52.673 1.00 56.41 342 ALA A O 1
ATOM 2725 N N . GLU A 1 343 ? -29.985 -15.213 54.080 1.00 58.97 343 GLU A N 1
ATOM 2726 C CA . GLU A 1 343 ? -29.032 -16.322 54.084 1.00 58.97 343 GLU A CA 1
ATOM 2727 C C . GLU A 1 343 ? -29.278 -17.142 55.351 1.00 58.97 343 GLU A C 1
ATOM 2729 O O . GLU A 1 343 ? -28.946 -16.699 56.452 1.00 58.97 343 GLU A O 1
ATOM 2734 N N . ASP A 1 344 ? -29.877 -18.323 55.196 1.00 61.31 344 ASP A N 1
ATOM 2735 C CA . ASP A 1 344 ? -30.201 -19.210 56.312 1.00 61.31 344 ASP A CA 1
ATOM 2736 C C . ASP A 1 344 ? -29.499 -20.568 56.171 1.00 61.31 344 ASP A C 1
ATOM 2738 O O . ASP A 1 344 ? -29.358 -21.139 55.084 1.00 61.31 344 ASP A O 1
ATOM 2742 N N . TRP A 1 345 ? -29.081 -21.120 57.314 1.00 61.97 345 TRP A N 1
ATOM 2743 C CA . TRP A 1 345 ? -28.537 -22.475 57.409 1.00 61.97 345 TRP A CA 1
ATOM 2744 C C . TRP A 1 345 ? -29.667 -23.457 57.700 1.00 61.97 345 TRP A C 1
ATOM 2746 O O . TRP A 1 345 ? -30.260 -23.429 58.780 1.00 61.97 345 TRP A O 1
ATOM 2756 N N . ILE A 1 346 ? -29.941 -24.365 56.763 1.00 67.56 346 ILE A N 1
ATOM 2757 C CA . ILE A 1 346 ? -30.978 -25.387 56.923 1.00 67.56 346 ILE A CA 1
ATOM 2758 C C . ILE A 1 346 ? -30.316 -26.764 57.022 1.00 67.56 346 ILE A C 1
ATOM 2760 O O . ILE A 1 346 ? -29.421 -27.116 56.253 1.00 67.56 346 ILE A O 1
ATOM 2764 N N . HIS A 1 347 ? -30.770 -27.576 57.977 1.00 66.06 347 HIS A N 1
ATOM 2765 C CA . HIS A 1 347 ? -30.399 -28.986 58.057 1.00 66.06 347 HIS A CA 1
ATOM 2766 C C . HIS A 1 347 ? -31.400 -29.828 57.270 1.00 66.06 347 HIS A C 1
ATOM 2768 O O . HIS A 1 347 ? -32.560 -29.944 57.666 1.00 66.06 347 HIS A O 1
ATOM 2774 N N . ILE A 1 348 ? -30.944 -30.443 56.180 1.00 70.56 348 ILE A N 1
ATOM 2775 C CA . ILE A 1 348 ? -31.767 -31.347 55.374 1.00 70.56 348 ILE A CA 1
ATOM 2776 C C . ILE A 1 348 ? -31.413 -32.785 55.756 1.00 70.56 348 ILE A C 1
ATOM 2778 O O . ILE A 1 348 ? -30.264 -33.214 55.625 1.00 70.56 348 ILE A O 1
ATOM 2782 N N . GLY A 1 349 ? -32.410 -33.516 56.260 1.00 75.44 349 GLY A N 1
ATOM 2783 C CA . GLY A 1 349 ? -32.327 -34.948 56.534 1.00 75.44 349 GLY A CA 1
ATOM 2784 C C . GLY A 1 349 ? -33.058 -35.735 55.453 1.00 75.44 349 GLY A C 1
ATOM 2785 O O . GLY A 1 349 ? -34.273 -35.614 55.333 1.00 75.44 349 GLY A O 1
ATOM 2786 N N . LEU A 1 350 ? -32.331 -36.539 54.683 1.00 75.44 350 LEU A N 1
ATOM 2787 C CA . LEU A 1 350 ? -32.879 -37.430 53.664 1.00 75.44 350 LEU A CA 1
ATOM 2788 C C . LEU A 1 350 ? -32.946 -38.850 54.219 1.00 75.44 350 LEU A C 1
ATOM 2790 O O . LEU A 1 350 ? -31.977 -39.339 54.803 1.00 75.44 350 LEU A O 1
ATOM 2794 N N . LYS A 1 351 ? -34.080 -39.519 54.015 1.00 80.25 351 LYS A N 1
ATOM 2795 C CA . LYS A 1 351 ? -34.281 -40.919 54.390 1.00 80.25 351 LYS A CA 1
ATOM 2796 C C . LYS A 1 351 ? -34.831 -41.691 53.208 1.00 80.25 351 LYS A C 1
ATOM 2798 O O . LYS A 1 351 ? -35.807 -41.273 52.602 1.00 80.25 351 LYS A O 1
ATOM 2803 N N . TRP A 1 352 ? -34.215 -42.819 52.885 1.00 79.31 352 TRP A N 1
ATOM 2804 C CA . TRP A 1 352 ? -34.714 -43.703 51.837 1.00 79.31 352 TRP A CA 1
ATOM 2805 C C . TRP A 1 352 ? -34.410 -45.160 52.165 1.00 79.31 352 TRP A C 1
ATOM 2807 O O . TRP A 1 352 ? -33.564 -45.465 53.004 1.00 79.31 352 TRP A O 1
ATOM 2817 N N . GLN A 1 353 ? -35.117 -46.075 51.510 1.00 79.88 353 GLN A N 1
ATOM 2818 C CA . GLN A 1 353 ? -35.012 -47.504 51.780 1.00 79.88 353 GLN A CA 1
ATOM 2819 C C . GLN A 1 353 ? -34.329 -48.229 50.618 1.00 79.88 353 GLN A C 1
ATOM 2821 O O . GLN A 1 353 ? -34.724 -48.079 49.463 1.00 79.88 353 GLN A O 1
ATOM 2826 N N . ILE A 1 354 ? -33.309 -49.031 50.926 1.00 76.38 354 ILE A N 1
ATOM 2827 C CA . ILE A 1 354 ? -32.614 -49.903 49.976 1.00 76.38 354 ILE A CA 1
ATOM 2828 C C . ILE A 1 354 ? -32.926 -51.352 50.352 1.00 76.38 354 ILE A C 1
ATOM 2830 O O . ILE A 1 354 ? -32.345 -51.902 51.285 1.00 76.38 354 ILE A O 1
ATOM 2834 N N . GLU A 1 355 ? -33.829 -51.989 49.605 1.00 72.88 355 GLU A N 1
ATOM 2835 C CA . GLU A 1 355 ? -34.304 -53.356 49.889 1.00 72.88 355 GLU A CA 1
ATOM 2836 C C . GLU A 1 355 ? -33.179 -54.406 49.923 1.00 72.88 355 GLU A C 1
ATOM 2838 O O . GLU A 1 355 ? -33.270 -55.393 50.645 1.00 72.88 355 GLU A O 1
ATOM 2843 N N . PHE A 1 356 ? -32.089 -54.184 49.182 1.00 70.44 356 PHE A N 1
ATOM 2844 C CA . PHE A 1 356 ? -30.949 -55.105 49.112 1.00 70.44 356 PHE A CA 1
ATOM 2845 C C . PHE A 1 356 ? -29.951 -54.964 50.271 1.00 70.44 356 PHE A C 1
ATOM 2847 O O . PHE A 1 356 ? -28.967 -55.702 50.308 1.00 70.44 356 PHE A O 1
ATOM 2854 N N . LEU A 1 357 ? -30.171 -54.023 51.198 1.00 69.38 357 LEU A N 1
ATOM 2855 C CA . LEU A 1 357 ? -29.238 -53.705 52.280 1.00 69.38 357 LEU A CA 1
ATOM 2856 C C . LEU A 1 357 ? -29.810 -53.987 53.681 1.00 69.38 357 LEU A C 1
ATOM 2858 O O . LEU A 1 357 ? -29.527 -53.253 54.623 1.00 69.38 357 LEU A O 1
ATOM 2862 N N . SER A 1 358 ? -30.610 -55.045 53.829 1.00 73.94 358 SER A N 1
ATOM 2863 C CA . SER A 1 358 ? -31.094 -55.522 55.131 1.00 73.94 358 SER A CA 1
ATOM 2864 C C . SER A 1 358 ? -30.237 -56.670 55.675 1.00 73.94 358 SER A C 1
ATOM 2866 O O . SER A 1 358 ? -29.898 -57.585 54.923 1.00 73.94 358 SER A O 1
ATOM 2868 N N . TRP A 1 359 ? -29.949 -56.679 56.976 1.00 79.75 359 TRP A N 1
ATOM 2869 C CA . TRP A 1 359 ? -29.261 -57.785 57.656 1.00 79.75 359 TRP A CA 1
ATOM 2870 C C . TRP A 1 359 ? -29.917 -58.106 59.000 1.00 79.75 359 TRP A C 1
ATOM 2872 O O . TRP A 1 359 ? -30.614 -57.273 59.578 1.00 79.75 359 TRP A O 1
ATOM 2882 N N . ASP A 1 360 ? -29.689 -59.316 59.515 1.00 72.44 360 ASP A N 1
ATOM 2883 C CA . ASP A 1 360 ? -30.146 -59.686 60.855 1.00 72.44 360 ASP A CA 1
ATOM 2884 C C . ASP A 1 360 ? -29.168 -59.127 61.915 1.00 72.44 360 ASP A C 1
ATOM 2886 O O . ASP A 1 360 ? -27.987 -59.503 61.931 1.00 72.44 360 ASP A O 1
ATOM 2890 N N . PRO A 1 361 ? -29.607 -58.222 62.812 1.00 76.00 361 PRO A N 1
ATOM 2891 C CA . PRO A 1 361 ? -28.743 -57.639 63.835 1.00 76.00 361 PRO A CA 1
ATOM 2892 C C . PRO A 1 361 ? -28.227 -58.670 64.853 1.00 76.00 361 PRO A C 1
ATOM 2894 O O . PRO A 1 361 ? -27.219 -58.404 65.509 1.00 76.00 361 PRO A O 1
ATOM 2897 N N . VAL A 1 362 ? -28.870 -59.840 64.983 1.00 75.38 362 VAL A N 1
ATOM 2898 C CA . VAL A 1 362 ? -28.429 -60.913 65.892 1.00 75.38 362 VAL A CA 1
ATOM 2899 C C . VAL A 1 362 ? -27.196 -61.642 65.347 1.00 75.38 362 VAL A C 1
ATOM 2901 O O . VAL A 1 362 ? -26.325 -62.024 66.128 1.00 75.38 362 VAL A O 1
ATOM 2904 N N . GLU A 1 363 ? -2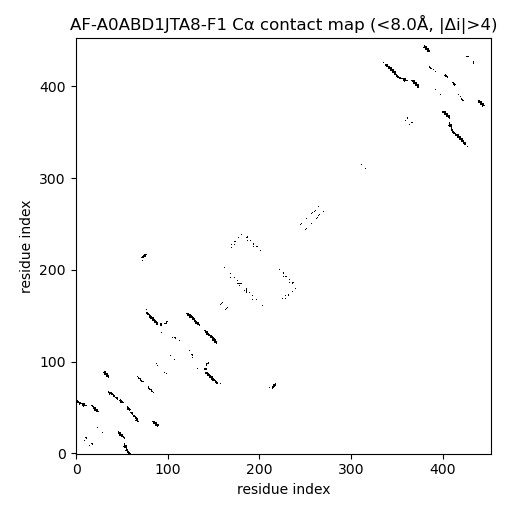7.077 -61.789 64.023 1.00 73.62 363 GLU A N 1
ATOM 2905 C CA . GLU A 1 363 ? -25.920 -62.429 63.380 1.00 73.62 363 GLU A CA 1
ATOM 2906 C C . GLU A 1 363 ? -24.735 -61.466 63.197 1.00 73.62 363 GLU A C 1
ATOM 2908 O O . GLU A 1 363 ? -23.584 -61.865 63.379 1.00 73.62 363 GLU A O 1
ATOM 2913 N N . CYS A 1 364 ? -24.994 -60.193 62.872 1.00 67.12 364 CYS A N 1
ATOM 2914 C CA . CYS A 1 364 ? -23.942 -59.203 62.594 1.00 67.12 364 CYS A CA 1
ATOM 2915 C C . CYS A 1 364 ? -23.517 -58.351 63.805 1.00 67.12 364 CYS A C 1
ATOM 2917 O O . CYS A 1 364 ? -22.527 -57.626 63.718 1.00 67.12 364 CYS A O 1
ATOM 2919 N N . GLY A 1 365 ? -24.229 -58.419 64.934 1.00 72.69 365 GLY A N 1
ATOM 2920 C CA . GLY A 1 365 ? -23.849 -57.754 66.188 1.00 72.69 365 GLY A CA 1
ATOM 2921 C C . GLY A 1 365 ? -24.041 -56.231 66.226 1.00 72.69 365 GLY A C 1
ATOM 2922 O O . GLY A 1 365 ? -23.735 -55.612 67.247 1.00 72.69 365 GLY A O 1
ATOM 2923 N N . THR A 1 366 ? -24.559 -55.611 65.162 1.00 74.56 366 THR A N 1
ATOM 2924 C CA . THR A 1 366 ? -24.881 -54.177 65.103 1.00 74.56 366 THR A CA 1
ATOM 2925 C C . THR A 1 366 ? -26.207 -53.935 64.381 1.00 74.56 366 THR A C 1
ATOM 2927 O O . THR A 1 366 ? -26.523 -54.568 63.375 1.00 74.56 366 THR A O 1
ATOM 2930 N N . SER A 1 367 ? -27.004 -52.998 64.898 1.00 77.81 367 SER A N 1
ATOM 2931 C CA . SER A 1 367 ? -28.293 -52.588 64.317 1.00 77.81 367 SER A CA 1
ATOM 2932 C C . SER A 1 367 ? -28.179 -51.431 63.322 1.00 77.81 367 SER A C 1
ATOM 2934 O O . SER A 1 367 ? -29.141 -51.138 62.612 1.00 77.81 367 SER A O 1
ATOM 2936 N N . SER A 1 368 ? -27.019 -50.773 63.269 1.00 79.88 368 SER A N 1
ATOM 2937 C CA . SER A 1 368 ? -26.700 -49.734 62.295 1.00 79.88 368 SER A CA 1
ATOM 2938 C C . SER A 1 368 ? -25.213 -49.744 61.951 1.00 79.88 368 SER A C 1
ATOM 2940 O O . SER A 1 368 ? -24.376 -50.124 62.775 1.00 79.88 368 SER A O 1
ATOM 2942 N N . ILE A 1 369 ? -24.895 -49.346 60.723 1.00 81.31 369 ILE A N 1
ATOM 2943 C CA . ILE A 1 369 ? -23.532 -49.179 60.221 1.00 81.31 369 ILE A CA 1
ATOM 2944 C C . ILE A 1 369 ? -23.383 -47.795 59.600 1.00 81.31 369 ILE A C 1
ATOM 2946 O O . ILE A 1 369 ? -24.320 -47.249 59.023 1.00 81.31 369 ILE A O 1
ATOM 2950 N N . THR A 1 370 ? -22.185 -47.239 59.709 1.00 77.19 370 THR A N 1
ATOM 2951 C CA . THR A 1 370 ? -21.853 -45.919 59.176 1.00 77.19 370 THR A CA 1
ATOM 2952 C C . THR A 1 370 ? -20.926 -46.119 57.987 1.00 77.19 370 THR A C 1
ATOM 2954 O O . THR A 1 370 ? -19.821 -46.638 58.149 1.00 77.19 370 THR A O 1
ATOM 2957 N N . LEU A 1 371 ? -21.382 -45.764 56.787 1.00 78.19 371 LEU A N 1
ATOM 2958 C CA . LEU A 1 371 ? -20.667 -46.039 55.539 1.00 78.19 371 LEU A CA 1
ATOM 2959 C C . LEU A 1 371 ? -20.368 -44.741 54.769 1.00 78.19 371 LEU A C 1
ATOM 2961 O O . LEU A 1 371 ? -21.099 -43.760 54.914 1.00 78.19 371 LEU A O 1
ATOM 2965 N N . PRO A 1 372 ? -19.284 -44.691 53.970 1.00 78.31 372 PRO A N 1
ATOM 2966 C CA . PRO A 1 372 ? -18.941 -43.501 53.197 1.00 78.31 372 PRO A CA 1
ATOM 2967 C C . PRO A 1 372 ? -20.048 -43.132 52.204 1.00 78.31 372 PRO A C 1
ATOM 2969 O O . PRO A 1 372 ? -20.505 -43.978 51.434 1.00 78.31 372 PRO A O 1
ATOM 2972 N N . ARG A 1 373 ? -20.421 -41.849 52.157 1.00 74.50 373 ARG A N 1
ATOM 2973 C CA . ARG A 1 373 ? -21.510 -41.336 51.307 1.00 74.50 373 ARG A CA 1
ATOM 2974 C C . ARG A 1 373 ? -21.355 -41.669 49.817 1.00 74.50 373 ARG A C 1
ATOM 2976 O O . ARG A 1 373 ? -22.343 -41.978 49.165 1.00 74.50 373 ARG A O 1
ATOM 2983 N N . LYS A 1 374 ? -20.121 -41.707 49.293 1.00 72.38 374 LYS A N 1
ATOM 2984 C CA . LYS A 1 374 ? -19.810 -42.037 47.881 1.00 72.38 374 LYS A CA 1
ATOM 2985 C C . LYS A 1 374 ? -20.253 -43.445 47.441 1.00 72.38 374 LYS A C 1
ATOM 2987 O O . LYS A 1 374 ? -20.234 -43.728 46.249 1.00 72.38 374 LYS A O 1
ATOM 2992 N N . MET A 1 375 ? -20.596 -44.337 48.375 1.00 71.31 375 MET A N 1
ATOM 2993 C CA . MET A 1 375 ? -21.051 -45.699 48.064 1.00 71.31 375 MET A CA 1
ATOM 2994 C C . MET A 1 375 ? -22.555 -45.794 47.778 1.00 71.31 375 MET A C 1
ATOM 2996 O O . MET A 1 375 ? -23.010 -46.847 47.335 1.00 71.31 375 MET A O 1
ATOM 3000 N N . PHE A 1 376 ? -23.321 -44.728 48.017 1.00 71.38 376 PHE A N 1
ATOM 3001 C CA . PHE A 1 376 ? -24.773 -44.735 47.876 1.00 71.38 376 PHE A CA 1
ATOM 3002 C C . PHE A 1 376 ? -25.237 -43.804 46.764 1.00 71.38 376 PHE A C 1
ATOM 3004 O O . PHE A 1 376 ? -24.679 -42.729 46.552 1.00 71.38 376 PHE A O 1
ATOM 3011 N N . TRP A 1 377 ? -26.299 -44.222 46.076 1.00 72.06 377 TRP A N 1
ATOM 3012 C CA . TRP A 1 377 ? -27.096 -43.315 45.262 1.00 72.06 377 TRP A CA 1
ATOM 3013 C C . TRP A 1 377 ? -27.842 -42.349 46.187 1.00 72.06 377 TRP A C 1
ATOM 3015 O O . TRP A 1 377 ? -28.425 -42.779 47.184 1.00 72.06 377 TRP A O 1
ATOM 3025 N N . LEU A 1 378 ? -27.795 -41.060 45.858 1.00 68.31 378 LEU A N 1
ATOM 3026 C CA . LEU A 1 378 ? -28.463 -39.989 46.589 1.00 68.31 378 LEU A CA 1
ATOM 3027 C C . LEU A 1 378 ? -29.678 -39.525 45.784 1.00 68.31 378 LEU A C 1
ATOM 3029 O O . LEU A 1 378 ? -29.558 -39.380 44.567 1.00 68.31 378 LEU A O 1
ATOM 3033 N N . PRO A 1 379 ? -30.824 -39.278 46.434 1.00 64.88 379 PRO A N 1
ATOM 3034 C CA . PRO A 1 379 ? -31.980 -38.743 45.741 1.00 64.88 379 PRO A CA 1
ATOM 3035 C C . PRO A 1 379 ? -31.777 -37.276 45.359 1.00 64.88 379 PRO A C 1
ATOM 3037 O O . PRO A 1 379 ? -31.295 -36.467 46.153 1.00 64.88 379 PRO A O 1
ATOM 3040 N N . ASP A 1 380 ? -32.184 -36.939 44.136 1.00 63.78 380 ASP A N 1
ATOM 3041 C CA . ASP A 1 380 ? -32.108 -35.580 43.607 1.00 63.78 380 ASP A CA 1
ATOM 3042 C C . ASP A 1 380 ? -33.185 -34.711 44.273 1.00 63.78 380 ASP A C 1
ATOM 3044 O O . ASP A 1 380 ? -34.379 -34.900 44.012 1.00 63.78 380 ASP A O 1
ATOM 3048 N N . VAL A 1 381 ? -32.772 -33.758 45.115 1.00 65.00 381 VAL A N 1
ATOM 3049 C CA . VAL A 1 381 ? -33.649 -32.762 45.751 1.00 65.00 381 VAL A CA 1
ATOM 3050 C C . VAL A 1 381 ? -33.246 -31.363 45.299 1.00 65.00 381 VAL A C 1
ATOM 3052 O O . VAL A 1 381 ? -32.083 -30.978 45.378 1.00 65.00 381 VAL A O 1
ATOM 3055 N N . ILE A 1 382 ? -34.228 -30.600 44.831 1.00 60.44 382 ILE A N 1
ATOM 3056 C CA . ILE A 1 382 ? -34.097 -29.233 44.328 1.00 60.44 382 ILE A CA 1
ATOM 3057 C C . ILE A 1 382 ? -35.042 -28.342 45.120 1.00 60.44 382 ILE A C 1
ATOM 3059 O O . ILE A 1 382 ? -36.156 -28.750 45.441 1.00 60.44 382 ILE A O 1
ATOM 3063 N N . ILE A 1 383 ? -34.598 -27.124 45.416 1.00 65.75 383 ILE A N 1
ATOM 3064 C CA . ILE A 1 383 ? -35.404 -26.098 46.075 1.00 65.75 383 ILE A CA 1
ATOM 3065 C C . ILE A 1 383 ? -35.843 -25.098 45.001 1.00 65.75 383 ILE A C 1
ATOM 3067 O O . ILE A 1 383 ? -35.015 -24.388 44.425 1.00 65.75 383 ILE A O 1
ATOM 3071 N N . ASP A 1 384 ? -37.140 -25.077 44.707 1.00 56.69 384 ASP A N 1
ATOM 3072 C CA . ASP A 1 384 ? -37.764 -24.200 43.712 1.00 56.69 384 ASP A CA 1
ATOM 3073 C C . ASP A 1 384 ? -37.933 -22.792 44.308 1.00 56.69 384 ASP A C 1
ATOM 3075 O O . ASP A 1 384 ? -39.013 -22.438 44.766 1.00 56.69 384 ASP A O 1
ATOM 3079 N N . GLU A 1 385 ? -36.828 -22.042 44.376 1.00 54.03 385 GLU A N 1
ATOM 3080 C CA . GLU A 1 385 ? -36.75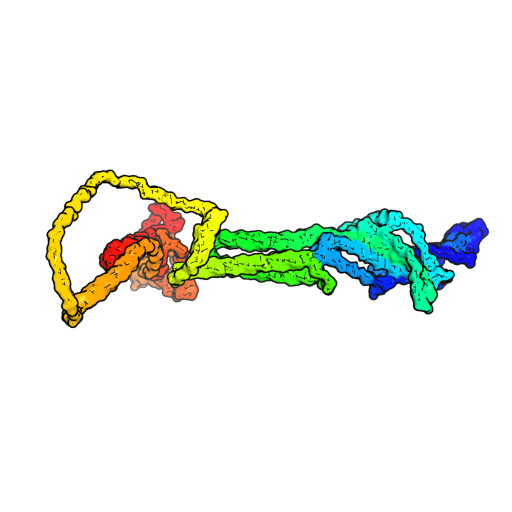1 -20.561 44.468 1.00 54.03 385 GLU A CA 1
ATOM 3081 C C . GLU A 1 385 ? -35.308 -20.029 44.575 1.00 54.03 385 GLU A C 1
ATOM 3083 O O . GLU A 1 385 ? -35.061 -18.866 44.890 1.00 54.03 385 GLU A O 1
ATOM 3088 N N . LEU A 1 386 ? -34.316 -20.865 44.283 1.00 50.69 386 LEU A N 1
ATOM 3089 C CA . LEU A 1 386 ? -32.925 -20.451 44.274 1.00 50.69 386 LEU A CA 1
ATOM 3090 C C . LEU A 1 386 ? -32.593 -19.684 42.983 1.00 50.69 386 LEU A C 1
ATOM 3092 O O . LEU A 1 386 ? -32.627 -20.226 41.879 1.00 50.69 386 LEU A O 1
ATOM 3096 N N . SER A 1 387 ? -32.182 -18.425 43.131 1.00 42.00 387 SER A N 1
ATOM 3097 C CA . SER A 1 387 ? -31.504 -17.647 42.082 1.00 42.00 387 SER A CA 1
ATOM 3098 C C . SER A 1 387 ? -30.036 -18.079 41.876 1.00 42.00 387 SER A C 1
ATOM 3100 O O . SER A 1 387 ? -29.323 -17.487 41.064 1.00 42.00 387 SER A O 1
ATOM 3102 N N . VAL A 1 388 ? -29.589 -19.136 42.571 1.00 41.81 388 VAL A N 1
ATOM 3103 C CA . VAL A 1 388 ? -28.219 -19.675 42.564 1.00 41.81 388 VAL A CA 1
ATOM 3104 C C . VAL A 1 388 ? -28.266 -21.213 42.653 1.00 41.81 388 VAL A C 1
ATOM 3106 O O . VAL A 1 388 ? -28.965 -21.730 43.512 1.00 41.81 388 VAL A O 1
ATOM 3109 N N . PRO A 1 389 ? -27.556 -21.997 41.822 1.00 39.91 389 PRO A N 1
ATOM 3110 C CA . PRO A 1 389 ? -27.506 -23.454 41.997 1.00 39.91 389 PRO A CA 1
ATOM 3111 C C . PRO A 1 389 ? -27.012 -23.820 43.407 1.00 39.91 389 PRO A C 1
ATOM 3113 O O . PRO A 1 389 ? -26.164 -23.117 43.946 1.00 39.91 389 PRO A O 1
ATOM 3116 N N . LEU A 1 390 ? -27.515 -24.919 43.989 1.00 46.31 390 LEU A N 1
ATOM 3117 C CA . LEU A 1 390 ? -26.989 -25.511 45.228 1.00 46.31 390 LEU A CA 1
ATOM 3118 C C . LEU A 1 390 ? -25.473 -25.723 45.082 1.00 46.31 390 LEU A C 1
ATOM 3120 O O . LEU A 1 390 ? -25.032 -26.704 44.482 1.00 46.31 390 LEU A O 1
ATOM 3124 N N . VAL A 1 391 ? -24.668 -24.790 45.593 1.00 42.62 391 VAL A N 1
ATOM 3125 C CA . VAL A 1 391 ? -23.215 -24.935 45.646 1.00 42.62 391 VAL A CA 1
ATOM 3126 C C . VAL A 1 391 ? -22.916 -25.809 46.853 1.00 42.62 391 VAL A C 1
ATOM 3128 O O . VAL A 1 391 ? -22.732 -25.332 47.966 1.00 42.62 391 VAL A O 1
ATOM 3131 N N . VAL A 1 392 ? -22.875 -27.122 46.638 1.00 47.41 392 VAL A N 1
ATOM 3132 C CA . VAL A 1 392 ? -22.058 -27.968 47.505 1.00 47.41 392 VAL A CA 1
ATOM 3133 C C . VAL A 1 392 ? -20.626 -27.642 47.116 1.00 47.41 392 VAL A C 1
ATOM 3135 O O . VAL A 1 392 ? -20.192 -27.990 46.020 1.00 47.41 392 VAL A O 1
ATOM 3138 N N . ASP A 1 393 ? -19.922 -26.896 47.962 1.00 40.47 393 ASP A N 1
ATOM 3139 C CA . ASP A 1 393 ? -18.521 -26.561 47.735 1.00 40.47 393 ASP A CA 1
ATOM 3140 C C . ASP A 1 393 ? -17.681 -27.852 47.781 1.00 40.47 393 ASP A C 1
ATOM 3142 O O . ASP A 1 393 ? -17.194 -28.276 48.831 1.00 40.47 393 ASP A O 1
ATOM 3146 N N . GLU A 1 394 ? -17.548 -28.533 46.638 1.00 43.44 394 GLU A N 1
ATOM 3147 C CA . GLU A 1 394 ? -16.746 -29.756 46.497 1.00 43.44 394 GLU A CA 1
ATOM 3148 C C . GLU A 1 394 ? -15.268 -29.517 46.834 1.00 43.44 394 GLU A C 1
ATOM 3150 O O . GLU A 1 394 ? -14.554 -30.465 47.155 1.00 43.44 394 GLU A O 1
ATOM 3155 N N . ASN A 1 395 ? -14.809 -28.261 46.816 1.00 42.12 395 ASN A N 1
ATOM 3156 C CA . ASN A 1 395 ? -13.424 -27.910 47.118 1.00 42.12 395 ASN A CA 1
ATOM 3157 C C . ASN A 1 395 ? -13.169 -27.673 48.616 1.00 42.12 395 ASN A C 1
ATOM 3159 O O . ASN A 1 395 ? -12.008 -27.591 49.015 1.00 42.12 395 ASN A O 1
ATOM 3163 N N . ASN A 1 396 ? -14.220 -27.593 49.441 1.00 43.59 396 ASN A N 1
ATOM 3164 C CA . ASN A 1 396 ? -14.126 -27.316 50.881 1.00 43.59 396 ASN A CA 1
ATOM 3165 C C . ASN A 1 396 ? -14.933 -28.293 51.759 1.00 43.59 396 ASN A C 1
ATOM 3167 O O . ASN A 1 396 ? -14.905 -28.195 52.988 1.00 43.59 396 ASN A O 1
ATOM 3171 N N . ALA A 1 397 ? -15.622 -29.266 51.160 1.00 43.12 397 ALA A N 1
ATOM 3172 C CA . ALA A 1 397 ? -16.227 -30.373 51.885 1.00 43.12 397 ALA A CA 1
ATOM 3173 C C . ALA A 1 397 ? -15.127 -31.338 52.382 1.00 43.12 397 ALA A C 1
ATOM 3175 O O . ALA A 1 397 ? -14.367 -31.864 51.565 1.00 43.12 397 ALA A O 1
ATOM 3176 N N . PRO A 1 398 ? -15.018 -31.627 53.694 1.00 43.66 398 PRO A N 1
ATOM 3177 C CA . PRO A 1 398 ? -14.116 -32.675 54.158 1.00 43.66 398 PRO A CA 1
ATOM 3178 C C . PRO A 1 398 ? -14.508 -33.994 53.480 1.00 43.66 398 PRO A C 1
ATOM 3180 O O . PRO A 1 398 ? -15.691 -34.327 53.411 1.00 43.66 398 PRO A O 1
ATOM 3183 N N . GLU A 1 399 ? -13.526 -34.765 53.004 1.00 46.28 399 GLU A N 1
ATOM 3184 C CA . GLU A 1 399 ? -13.694 -36.045 52.286 1.00 46.28 399 GLU A CA 1
ATOM 3185 C C . GLU A 1 399 ? -14.450 -37.151 53.068 1.00 46.28 399 GLU A C 1
ATOM 3187 O O . GLU A 1 399 ? -14.470 -38.313 52.663 1.00 46.28 399 GLU A O 1
ATOM 3192 N N . THR A 1 400 ? -15.102 -36.831 54.185 1.00 51.22 400 THR A N 1
ATOM 3193 C CA . THR A 1 400 ? -15.715 -37.776 55.114 1.00 51.22 400 THR A CA 1
ATOM 3194 C C . THR A 1 400 ? -17.113 -37.335 55.552 1.00 51.22 400 THR A C 1
ATOM 3196 O O . THR A 1 400 ? -17.348 -37.090 56.735 1.00 51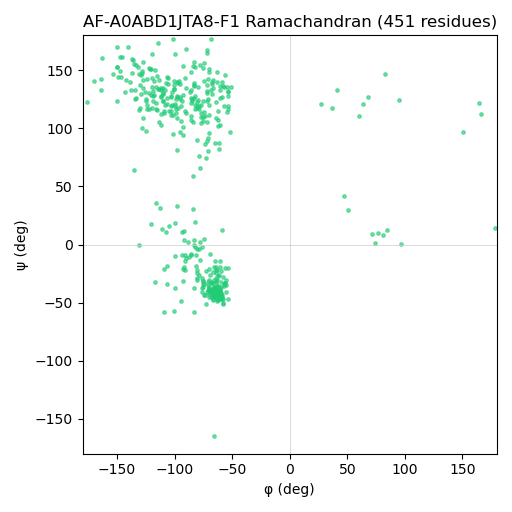.22 400 THR A O 1
ATOM 3199 N N . PHE A 1 401 ? -18.067 -37.268 54.623 1.00 66.62 401 PHE A N 1
ATOM 3200 C CA . PHE A 1 401 ? -19.479 -37.401 54.994 1.00 66.62 401 PHE A CA 1
ATOM 3201 C C . PHE A 1 401 ? -19.830 -38.891 55.028 1.00 66.62 401 PHE A C 1
ATOM 3203 O O . PHE A 1 401 ? -19.642 -39.613 54.042 1.00 66.62 401 PHE A O 1
ATOM 3210 N N . TYR A 1 402 ? -20.290 -39.362 56.184 1.00 71.19 402 TYR A N 1
ATOM 3211 C CA . TYR A 1 402 ? -20.768 -40.725 56.369 1.00 71.19 402 TYR A CA 1
ATOM 3212 C C . TYR A 1 402 ? -22.288 -40.734 56.482 1.00 71.19 402 TYR A C 1
ATOM 3214 O O . TYR A 1 402 ? -22.867 -39.844 57.098 1.00 71.19 402 TYR A O 1
ATOM 3222 N N . VAL A 1 403 ? -22.911 -41.771 55.934 1.00 77.25 403 VAL A N 1
ATOM 3223 C CA . VAL A 1 403 ? -24.356 -41.986 55.993 1.00 77.25 403 VAL A CA 1
ATOM 3224 C C . VAL A 1 403 ? -24.633 -43.132 56.959 1.00 77.25 403 VAL A C 1
ATOM 3226 O O . VAL A 1 403 ? -23.894 -44.124 56.987 1.00 77.25 403 VAL A O 1
ATOM 3229 N N . SER A 1 404 ? -25.672 -42.988 57.780 1.00 80.62 404 SER A N 1
ATOM 3230 C CA . SER A 1 404 ? -26.096 -44.049 58.694 1.00 80.62 404 SER A CA 1
ATOM 3231 C C . SER A 1 404 ? -27.054 -44.994 57.983 1.00 80.62 404 SER A C 1
ATOM 3233 O O . SER A 1 404 ? -28.006 -44.549 57.344 1.00 80.62 404 SER A O 1
ATOM 3235 N N . VAL A 1 405 ? -26.805 -46.296 58.086 1.00 82.12 405 VAL A N 1
ATOM 3236 C CA . VAL A 1 405 ? -27.686 -47.324 57.536 1.00 82.12 405 VAL A CA 1
ATOM 3237 C C . VAL A 1 405 ? -28.165 -48.241 58.646 1.00 82.12 405 VAL A C 1
ATOM 3239 O O . VAL A 1 405 ? -27.360 -48.752 59.420 1.00 82.12 405 VAL A O 1
ATOM 3242 N N . SER A 1 406 ? -29.474 -48.442 58.732 1.00 83.12 406 SER A N 1
ATOM 3243 C CA . SER A 1 406 ? -30.126 -49.365 59.660 1.00 83.12 406 SER A CA 1
ATOM 3244 C C . SER A 1 406 ? -30.150 -50.788 59.099 1.00 83.12 406 SER A C 1
ATOM 3246 O O . SER A 1 406 ? -30.214 -50.983 57.889 1.00 83.12 406 SER A O 1
ATOM 3248 N N . HIS A 1 407 ? -30.205 -51.785 59.985 1.00 79.94 407 HIS A N 1
ATOM 3249 C CA . HIS A 1 407 ? -30.400 -53.204 59.650 1.00 79.94 407 HIS A CA 1
ATOM 3250 C C . HIS A 1 407 ? -31.640 -53.496 58.785 1.00 79.94 407 HIS A C 1
ATOM 3252 O O . HIS A 1 407 ? -31.704 -54.528 58.122 1.00 79.94 407 HIS A O 1
ATOM 3258 N N . THR A 1 408 ? -32.619 -52.588 58.769 1.00 79.88 408 THR A N 1
ATOM 3259 C CA . THR A 1 408 ? -33.817 -52.648 57.919 1.00 79.88 408 THR A CA 1
ATOM 3260 C C . THR A 1 408 ? -33.571 -52.216 56.468 1.00 79.88 408 THR A C 1
ATOM 3262 O O . THR A 1 408 ? -34.495 -52.276 55.663 1.00 79.88 408 THR A O 1
ATOM 3265 N N . GLY A 1 409 ? -32.362 -51.761 56.125 1.00 77.06 409 GLY A N 1
ATOM 3266 C CA . GLY A 1 409 ? -32.051 -51.158 54.826 1.00 77.06 409 GLY A CA 1
ATOM 3267 C C . GLY A 1 409 ? -32.462 -49.687 54.703 1.00 77.06 409 GLY A C 1
ATOM 3268 O O . GLY A 1 409 ? -32.389 -49.129 53.610 1.00 77.06 409 GLY A O 1
ATOM 3269 N N . GLU A 1 410 ? -32.890 -49.040 55.794 1.00 81.94 410 GLU A N 1
ATOM 3270 C CA . GLU A 1 410 ? -33.133 -47.589 55.830 1.00 81.94 410 GLU A CA 1
ATOM 3271 C C . GLU A 1 410 ? -31.800 -46.842 55.894 1.00 81.94 410 GLU A C 1
ATOM 3273 O O . GLU A 1 410 ? -30.998 -47.056 56.805 1.00 81.94 410 GLU A O 1
ATOM 3278 N N . VAL A 1 411 ? -31.587 -45.950 54.937 1.00 82.00 411 VAL A N 1
ATOM 3279 C CA . VAL A 1 411 ? -30.420 -45.083 54.829 1.00 82.00 411 VAL A CA 1
ATOM 3280 C C . VAL A 1 411 ? -30.840 -43.667 55.208 1.00 82.00 411 VAL A C 1
ATOM 3282 O O . VAL A 1 411 ? -31.797 -43.138 54.646 1.00 82.00 411 VAL A O 1
ATOM 3285 N N . ALA A 1 412 ? -30.135 -43.061 56.163 1.00 80.88 412 ALA A N 1
ATOM 3286 C CA . ALA A 1 412 ? -30.382 -41.701 56.628 1.00 80.88 412 ALA A CA 1
ATOM 3287 C C . ALA A 1 412 ? -29.126 -40.832 56.462 1.00 80.88 412 ALA A C 1
ATOM 3289 O O . ALA A 1 412 ? -28.095 -41.095 57.097 1.00 80.88 412 ALA A O 1
ATOM 3290 N N . ASP A 1 413 ? -29.241 -39.801 55.620 1.00 79.44 413 ASP A N 1
ATOM 3291 C CA . ASP A 1 413 ? -28.219 -38.784 55.342 1.00 79.44 413 ASP A CA 1
ATOM 3292 C C . ASP A 1 413 ? -28.660 -37.436 55.924 1.00 79.44 413 ASP A C 1
ATOM 3294 O O . ASP A 1 413 ? -29.809 -37.029 55.764 1.00 79.44 413 ASP A O 1
ATOM 3298 N N . SER A 1 414 ? -27.757 -36.734 56.602 1.00 70.81 414 SER A N 1
ATOM 3299 C CA . SER A 1 414 ? -28.024 -35.413 57.174 1.00 70.81 414 SER A CA 1
ATOM 3300 C C . SER A 1 414 ? -26.919 -34.459 56.764 1.00 70.81 414 SER A C 1
ATOM 3302 O O . SER A 1 414 ? -25.766 -34.651 57.159 1.00 70.81 414 SER A O 1
ATOM 3304 N N . MET A 1 415 ? -27.267 -33.416 56.018 1.00 68.31 415 MET A N 1
ATOM 3305 C CA . MET A 1 415 ? -26.301 -32.421 55.565 1.00 68.31 415 MET A CA 1
ATOM 3306 C C . MET A 1 415 ? -26.761 -31.002 55.929 1.00 68.31 415 MET A C 1
ATOM 3308 O O . MET A 1 415 ? -27.940 -30.678 55.756 1.00 68.31 415 MET A O 1
ATOM 3312 N N . PRO A 1 416 ? -25.865 -30.155 56.470 1.00 62.38 416 PRO A N 1
ATOM 3313 C CA . PRO A 1 416 ? -26.108 -28.722 56.524 1.00 62.38 416 PRO A CA 1
ATOM 3314 C C . PRO A 1 416 ? -25.992 -28.155 55.107 1.00 62.38 416 PRO A C 1
ATOM 3316 O O . PRO A 1 416 ? -25.019 -28.435 54.406 1.00 62.38 416 PRO A O 1
ATOM 3319 N N . VAL A 1 417 ? -26.980 -27.374 54.688 1.00 63.56 417 VAL A N 1
ATOM 3320 C CA . VAL A 1 417 ? -26.977 -26.669 53.406 1.00 63.56 417 VAL A CA 1
ATOM 3321 C C . VAL A 1 417 ? -27.217 -25.193 53.686 1.00 63.56 417 VAL A C 1
ATOM 3323 O O . VAL A 1 417 ? -28.125 -24.839 54.438 1.00 63.56 417 VAL A O 1
ATOM 3326 N N . GLU A 1 418 ? -26.387 -24.344 53.093 1.00 59.50 418 GLU A N 1
ATOM 3327 C CA . GLU A 1 418 ? -26.616 -22.904 53.063 1.00 59.50 418 GLU A CA 1
ATOM 3328 C C . GLU A 1 418 ? -27.583 -22.605 51.917 1.00 59.50 418 GLU A C 1
ATOM 3330 O O . GLU A 1 418 ? -27.324 -22.961 50.763 1.00 59.50 418 GLU A O 1
ATOM 3335 N N . VAL A 1 419 ? -28.735 -22.021 52.241 1.00 62.28 419 VAL A N 1
ATOM 3336 C CA . VAL A 1 419 ? -29.765 -21.695 51.255 1.00 62.28 419 VAL A CA 1
ATOM 3337 C C . VAL A 1 419 ? -29.972 -20.191 51.269 1.00 62.28 419 VAL A C 1
ATOM 3339 O O . VAL A 1 419 ? -30.288 -19.603 52.301 1.00 62.28 419 VAL A O 1
ATOM 3342 N N . VAL A 1 420 ? -29.810 -19.573 50.100 1.00 58.88 420 VAL A N 1
ATOM 3343 C CA . VAL A 1 420 ? -30.112 -18.156 49.895 1.00 58.88 420 VAL A CA 1
ATOM 3344 C C . VAL A 1 420 ? -31.492 -18.064 49.263 1.00 58.88 420 VAL A C 1
ATOM 3346 O O . VAL A 1 420 ? -31.666 -18.429 48.099 1.00 58.88 420 VAL A O 1
ATOM 3349 N N . SER A 1 421 ? -32.479 -17.598 50.025 1.00 62.03 421 SER A N 1
ATOM 3350 C CA . SER A 1 421 ? -33.839 -17.391 49.516 1.00 62.03 421 SER A CA 1
ATOM 3351 C C . SER A 1 421 ? -34.190 -15.914 49.460 1.00 62.03 421 SER A C 1
ATOM 3353 O O . SER A 1 421 ? -33.996 -15.181 50.430 1.00 62.03 421 SER A O 1
ATOM 3355 N N . SER A 1 422 ? -34.752 -15.488 48.330 1.00 58.22 422 SER A N 1
ATOM 3356 C CA . SER A 1 422 ? -35.410 -14.192 48.201 1.00 58.22 422 SER A CA 1
ATOM 3357 C C . SER A 1 422 ? -36.847 -14.330 48.698 1.00 58.22 422 SER A C 1
ATOM 3359 O O . SER A 1 422 ? -37.674 -14.929 48.013 1.00 58.22 422 SER A O 1
ATOM 3361 N N . CYS A 1 423 ? -37.144 -13.812 49.889 1.00 62.25 423 CYS A N 1
ATOM 3362 C CA . CYS A 1 423 ? -38.496 -13.812 50.443 1.00 62.25 423 CYS A CA 1
ATOM 3363 C C . CYS A 1 423 ? -39.001 -12.371 50.562 1.00 62.25 423 CYS A C 1
ATOM 3365 O O . CYS A 1 423 ? -38.290 -11.488 51.042 1.00 62.25 423 CYS A O 1
ATOM 3367 N N . THR A 1 424 ? -40.234 -12.122 50.124 1.00 58.31 424 THR A N 1
ATOM 3368 C CA . THR A 1 424 ? -40.872 -10.810 50.264 1.00 58.31 424 THR A CA 1
ATOM 3369 C C . THR A 1 424 ? -41.355 -10.634 51.702 1.00 58.31 424 THR A C 1
ATOM 3371 O O . THR A 1 424 ? -42.273 -11.337 52.125 1.00 58.31 424 THR A O 1
ATOM 3374 N N . LEU A 1 425 ? -40.749 -9.708 52.444 1.00 61.16 425 LEU A N 1
ATOM 3375 C CA . LEU A 1 425 ? -41.093 -9.438 53.843 1.00 61.16 425 LEU A CA 1
ATOM 3376 C C . LEU A 1 425 ? -42.253 -8.434 53.940 1.00 61.16 425 LEU A C 1
ATOM 3378 O O . LEU A 1 425 ? -42.227 -7.388 53.288 1.00 61.16 425 LEU A O 1
ATOM 3382 N N . ASP A 1 426 ? -43.250 -8.727 54.778 1.00 56.34 426 ASP A N 1
ATOM 3383 C CA . ASP A 1 426 ? -44.337 -7.793 55.103 1.00 56.34 426 ASP A CA 1
ATOM 3384 C C . ASP A 1 426 ? -43.981 -6.992 56.363 1.00 56.34 426 ASP A C 1
ATOM 3386 O O . ASP A 1 426 ? -44.187 -7.436 57.490 1.00 56.34 426 ASP A O 1
ATOM 3390 N N . ILE A 1 427 ? -43.402 -5.809 56.173 1.00 61.34 427 ILE A N 1
ATOM 3391 C CA . ILE A 1 427 ? -42.819 -4.986 57.248 1.00 61.34 427 ILE A CA 1
ATOM 3392 C C . ILE A 1 427 ? -43.841 -4.132 58.020 1.00 61.34 427 ILE A C 1
ATOM 3394 O O . ILE A 1 427 ? -43.470 -3.152 58.667 1.00 61.34 427 ILE A O 1
ATOM 3398 N N . TYR A 1 428 ? -45.133 -4.465 57.962 1.00 56.25 428 TYR A N 1
ATOM 3399 C CA . TYR A 1 428 ? -46.195 -3.646 58.558 1.00 56.25 428 TYR A CA 1
ATOM 3400 C C . TYR A 1 428 ? -46.108 -3.525 60.098 1.00 56.25 428 TYR A C 1
ATOM 3402 O O . TYR A 1 428 ? -46.513 -2.502 60.649 1.00 56.25 428 TYR A O 1
ATOM 3410 N N . GLU A 1 429 ? -45.555 -4.529 60.796 1.00 60.16 429 GLU A N 1
ATOM 3411 C CA . GLU A 1 429 ? -45.487 -4.601 62.275 1.00 60.16 429 GLU A CA 1
ATOM 3412 C C . GLU A 1 429 ? -44.058 -4.682 62.858 1.00 60.16 429 GLU A C 1
ATOM 3414 O O . GLU A 1 429 ? -43.871 -5.029 64.028 1.00 60.16 429 GLU A O 1
ATOM 3419 N N . PHE A 1 430 ? -43.035 -4.321 62.075 1.00 51.50 430 PHE A N 1
ATOM 3420 C CA . PHE A 1 430 ? -41.638 -4.335 62.527 1.00 51.50 430 PHE A CA 1
ATOM 3421 C C . PHE A 1 430 ? -41.440 -3.540 63.835 1.00 51.50 430 PHE A C 1
ATOM 3423 O O . PHE A 1 430 ? -41.897 -2.394 63.919 1.00 51.50 430 PHE A O 1
ATOM 3430 N N . PRO A 1 431 ? -40.744 -4.069 64.868 1.00 52.69 431 PRO A N 1
ATOM 3431 C CA . PRO A 1 431 ? -39.912 -5.284 64.909 1.00 52.69 431 PRO A CA 1
ATOM 3432 C C . PRO A 1 431 ? -40.598 -6.533 65.510 1.00 52.69 431 PRO A C 1
ATOM 3434 O O . PRO A 1 431 ? -39.908 -7.437 65.984 1.00 52.69 431 PRO A O 1
ATOM 3437 N N . PHE A 1 432 ? -41.931 -6.559 65.600 1.00 66.88 432 PHE A N 1
ATOM 3438 C CA . PHE A 1 432 ? -42.694 -7.679 66.181 1.00 66.88 432 PHE A CA 1
ATOM 3439 C C . PHE A 1 432 ? -43.433 -8.511 65.126 1.00 66.88 432 PHE A C 1
ATOM 3441 O O . PHE A 1 432 ? -44.271 -9.348 65.464 1.00 66.88 432 PHE A O 1
ATOM 3448 N N . ASP A 1 433 ? -43.126 -8.274 63.858 1.00 63.81 433 ASP A N 1
ATOM 3449 C CA . ASP A 1 433 ? -43.679 -8.958 62.708 1.00 63.81 433 ASP A CA 1
ATOM 3450 C C . ASP A 1 433 ? -43.238 -10.428 62.658 1.00 63.81 433 ASP A C 1
ATOM 3452 O O . ASP A 1 433 ? -42.097 -10.792 62.945 1.00 63.81 433 ASP A O 1
ATOM 3456 N N . SER A 1 434 ? -44.175 -11.304 62.292 1.00 61.75 434 SER A N 1
ATOM 3457 C CA . SER A 1 434 ? -43.907 -12.718 62.038 1.00 61.75 434 SER A CA 1
ATOM 3458 C C . SER A 1 434 ? -43.934 -12.950 60.534 1.00 61.75 434 SER A C 1
ATOM 3460 O O . SER A 1 434 ? -44.972 -12.791 59.895 1.00 61.75 434 SER A O 1
ATOM 3462 N N . GLN A 1 435 ? -42.785 -13.324 59.978 1.00 66.38 435 GLN A N 1
ATOM 3463 C CA . GLN A 1 435 ? -42.614 -13.582 58.550 1.00 66.38 435 GLN A CA 1
ATOM 3464 C C . GLN A 1 435 ? -42.766 -15.079 58.274 1.00 66.38 435 GLN A C 1
ATOM 3466 O O . GLN A 1 435 ? -42.268 -15.907 59.039 1.00 66.38 435 GLN A O 1
ATOM 3471 N N . ASN A 1 436 ? -43.465 -15.439 57.197 1.00 64.94 436 ASN A N 1
ATOM 3472 C CA . ASN A 1 436 ? -43.707 -16.832 56.828 1.00 64.94 436 ASN A CA 1
ATOM 3473 C C . ASN A 1 436 ? -43.227 -17.080 55.393 1.00 64.94 436 ASN A C 1
ATOM 3475 O O . ASN A 1 436 ? -43.939 -16.776 54.438 1.00 64.94 436 ASN A O 1
ATOM 3479 N N . CYS A 1 437 ? -42.016 -17.619 55.251 1.00 67.25 437 CYS A N 1
ATOM 3480 C CA . CYS A 1 437 ? -41.419 -17.965 53.962 1.00 67.25 437 CYS A CA 1
ATOM 3481 C C . CYS A 1 437 ? -41.609 -19.463 53.694 1.00 67.25 437 CYS A C 1
ATOM 3483 O O . CYS A 1 437 ? -41.296 -20.302 54.542 1.00 67.25 437 CYS A O 1
ATOM 3485 N N . SER A 1 438 ? -42.150 -19.815 52.526 1.00 64.62 438 SER A N 1
ATOM 3486 C CA . SER A 1 438 ? -42.405 -21.208 52.152 1.00 64.62 438 SER A CA 1
ATOM 3487 C C . SER A 1 438 ? -41.350 -21.722 51.181 1.00 64.62 438 SER A C 1
ATOM 3489 O O . SER A 1 438 ? -41.265 -21.233 50.062 1.00 64.62 438 SER A O 1
ATOM 3491 N N . TYR A 1 439 ? -40.621 -22.765 51.567 1.00 68.00 439 TYR A N 1
ATOM 3492 C CA . TYR A 1 439 ? -39.711 -23.477 50.670 1.00 68.00 439 TYR A CA 1
ATOM 3493 C C . TYR A 1 439 ? -40.446 -24.617 49.967 1.00 68.00 439 TYR A C 1
ATOM 3495 O O . TYR A 1 439 ? -41.151 -25.396 50.616 1.00 68.00 439 TYR A O 1
ATOM 3503 N N . THR A 1 440 ? -40.260 -24.758 48.652 1.00 63.88 440 THR A N 1
ATOM 3504 C CA . THR A 1 440 ? -40.783 -25.912 47.909 1.00 63.88 440 THR A CA 1
ATOM 3505 C C . THR A 1 440 ? -39.651 -26.820 47.442 1.00 63.88 440 THR A C 1
ATOM 3507 O O . THR A 1 440 ? -38.732 -26.387 46.754 1.00 63.88 440 THR A O 1
ATOM 3510 N N . PHE A 1 441 ? -39.718 -28.095 47.833 1.00 69.06 441 PHE A N 1
ATOM 3511 C CA . PHE A 1 441 ? -38.752 -29.123 47.445 1.00 69.06 441 PHE A CA 1
ATOM 3512 C C . PHE A 1 441 ? -39.327 -29.971 46.302 1.00 69.06 441 PHE A C 1
ATOM 3514 O O . PHE A 1 441 ? -40.481 -30.399 46.371 1.00 69.06 441 PHE A O 1
ATOM 3521 N N . ARG A 1 442 ? -38.539 -30.233 45.253 1.00 62.69 442 ARG A N 1
ATOM 3522 C CA . ARG A 1 442 ? -38.903 -31.107 44.122 1.00 62.69 442 ARG A CA 1
ATOM 3523 C C . ARG A 1 442 ? -37.761 -32.036 43.727 1.00 62.69 442 ARG A C 1
ATOM 3525 O O . ARG A 1 442 ? -36.602 -31.748 43.993 1.00 62.69 442 ARG A O 1
ATOM 3532 N N . SER A 1 443 ? -38.095 -33.132 43.048 1.00 63.88 443 SER A N 1
ATOM 3533 C CA . SER A 1 443 ? -37.117 -34.015 42.403 1.00 63.88 443 SER A CA 1
ATOM 3534 C C . SER A 1 443 ? -37.037 -33.728 40.902 1.00 63.88 443 SER A C 1
ATOM 3536 O O . SER A 1 443 ? -38.063 -33.493 40.268 1.00 63.88 443 SER A O 1
ATOM 3538 N N . TRP A 1 444 ? -35.832 -33.765 40.322 1.00 57.22 444 TRP A N 1
ATOM 3539 C CA . TRP A 1 444 ? -35.603 -33.495 38.891 1.00 57.22 444 TRP A CA 1
ATOM 3540 C C . TRP A 1 444 ? -36.245 -34.537 37.961 1.00 57.22 444 TRP A C 1
ATOM 3542 O O . TRP A 1 444 ? -36.620 -34.221 36.834 1.00 57.22 444 TRP A O 1
ATOM 3552 N N . ILE A 1 445 ? -36.354 -35.789 38.417 1.00 53.31 445 ILE A N 1
ATOM 3553 C CA . ILE A 1 445 ? -36.680 -36.947 37.565 1.00 53.31 445 ILE A CA 1
ATOM 3554 C C . ILE A 1 445 ? -38.092 -37.498 37.835 1.00 53.31 445 ILE A C 1
ATOM 3556 O O . ILE A 1 445 ? -38.670 -38.159 36.970 1.00 53.31 445 ILE A O 1
ATOM 3560 N N . HIS A 1 446 ? -38.687 -37.216 38.999 1.00 53.50 446 HIS A N 1
ATOM 3561 C CA . HIS A 1 446 ? -39.934 -37.853 39.429 1.00 53.50 446 HIS A CA 1
ATOM 3562 C C . HIS A 1 446 ? -41.083 -36.859 39.653 1.00 53.50 446 HIS A C 1
ATOM 3564 O O . HIS A 1 446 ? -41.064 -36.055 40.579 1.00 53.50 446 HIS A O 1
ATOM 3570 N N . ASN A 1 447 ? -42.151 -37.003 38.860 1.00 46.72 447 ASN A N 1
ATOM 3571 C CA . ASN A 1 447 ? -43.374 -36.187 38.920 1.00 46.72 447 ASN A CA 1
ATOM 3572 C C . ASN A 1 447 ? -44.401 -36.669 39.974 1.00 46.72 447 ASN A C 1
ATOM 3574 O O . ASN A 1 447 ? -45.602 -36.508 39.780 1.00 46.72 447 ASN A O 1
ATOM 3578 N N . GLY A 1 448 ? -43.953 -37.275 41.080 1.00 51.62 448 GLY A N 1
ATOM 3579 C CA . GLY A 1 448 ? -44.840 -37.674 42.186 1.00 51.62 448 GLY A CA 1
ATOM 3580 C C . GLY A 1 448 ? -45.556 -39.029 42.056 1.00 51.62 448 GLY A C 1
ATOM 3581 O O . GLY A 1 448 ? -46.436 -39.311 42.859 1.00 51.62 448 GLY A O 1
ATOM 3582 N N . GLU A 1 449 ? -45.173 -39.891 41.106 1.00 41.12 449 GLU A N 1
ATOM 3583 C CA . GLU A 1 449 ? -45.625 -41.304 41.041 1.00 41.12 449 GLU A CA 1
ATOM 3584 C C . GLU A 1 449 ? -44.492 -42.320 41.338 1.00 41.12 449 GLU A C 1
ATOM 3586 O O . GLU A 1 449 ? -44.628 -43.516 41.090 1.00 41.12 449 GLU A O 1
ATOM 3591 N N . GLY A 1 450 ? -43.356 -41.847 41.867 1.00 45.16 450 GLY A N 1
ATOM 3592 C CA . GLY A 1 450 ? -42.220 -42.662 42.333 1.00 45.16 450 GLY A CA 1
ATOM 3593 C C . GLY A 1 450 ? -42.197 -42.825 43.861 1.00 45.16 450 GLY A C 1
ATOM 3594 O O . GLY A 1 450 ? -43.062 -42.256 44.525 1.00 45.16 450 GLY A O 1
ATOM 3595 N N . PRO A 1 451 ? -41.250 -43.601 44.431 1.00 38.41 451 PRO A N 1
ATOM 3596 C CA . PRO A 1 451 ? -41.242 -43.925 45.860 1.00 38.41 451 PRO A CA 1
ATOM 3597 C C . PRO A 1 451 ? -41.293 -42.647 46.707 1.00 38.41 451 PRO A C 1
ATOM 3599 O O . PRO A 1 451 ? -40.558 -41.700 46.440 1.00 38.41 451 PRO A O 1
ATOM 3602 N N . ASN A 1 452 ? -42.202 -42.624 47.687 1.00 37.34 452 ASN A N 1
ATOM 3603 C CA . ASN A 1 452 ? -42.397 -41.491 48.591 1.00 37.34 452 ASN A CA 1
ATOM 3604 C C . ASN A 1 452 ? -41.077 -41.168 49.307 1.00 37.34 452 ASN A C 1
ATOM 3606 O O . ASN A 1 452 ? -40.546 -42.030 50.011 1.00 37.34 452 ASN A O 1
ATOM 3610 N N . PHE A 1 453 ? -40.584 -39.949 49.095 1.00 38.00 453 PHE A N 1
ATOM 3611 C CA . PHE A 1 453 ? -39.463 -39.358 49.822 1.00 38.00 453 PHE A CA 1
ATOM 3612 C C . PHE A 1 453 ? -39.890 -38.848 51.197 1.00 38.00 453 PHE A C 1
ATOM 3614 O O . PHE A 1 453 ? -41.047 -38.375 51.314 1.00 38.00 453 PHE A O 1
#

InterPro domains:
  IPR006201 Neurotransmitter-gated ion-channel [PR00252] (26-37)
  IPR006201 Neurotransmitter-gated ion-channel [PR00252] (69-83)
  IPR006201 Neurotransmitter-gated ion-channel [PR00252] (149-161)
  IPR006201 Neurotransmitter-gated ion-channel [PTHR18945] (3-245)
  IPR006202 Neurotransmitter-gated ion-channel ligand-binding domain [PF02931] (1-155)
  IPR006202 Neurotransmitter-gated ion-channel ligand-binding domain [PF02931] (331-449)
  IPR018000 Neurotransmitter-gated ion-channel, conserved site [PS00236] (69-83)
  IPR018000 Neurotransmitter-gated ion-channel, conserved site [PS00236] (423-437)
  IPR036719 Neurotransmitter-gated ion-channel transmembrane domain superfamily [SSF90112] (155-349)
  IPR036734 Neurotransmitter-gated ion-channel ligand-binding domain superfamily [G3DSA:2.70.170.10] (1-159)
  IPR036734 Neurotransmitter-gated ion-channel ligand-binding domain superfamily [G3DSA:2.70.170.10] (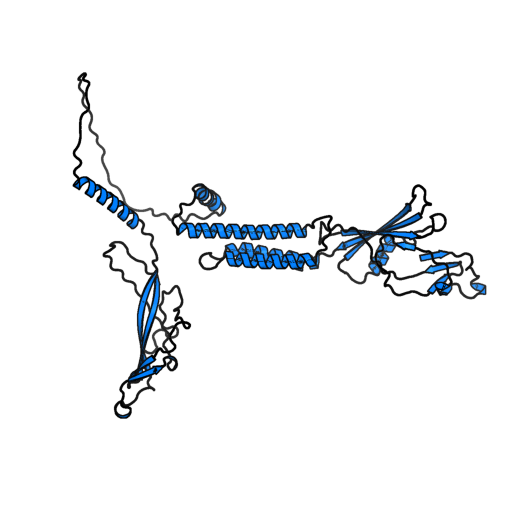324-453)
  IPR036734 Neurotransmitter-gated ion-channel ligand-binding domain superfamily [SSF63712] (1-155)
  IPR036734 Neurotransmitter-gated ion-channel ligand-binding domain superfamily [SSF63712] (329-449)
  IPR038050 Neuronal acetylcholine receptor [G3DSA:1.20.58.390] (160-282)
  IPR049944 5-hydroxytryptamine 3 receptor, transmembrane domain [cd19063] (157-260)

Organism: NCBI:txid363190

Sequence (453 aa):
MIWRNQFLSWDPVECGTSSITLPRTMFWLPDIVIDEFVDENNAPETFYVHVSHTGQIKDYMPLEVVSSCSLDIYRFPFDTQNCSYTFNSWIHHSDEIKLTLGHTAEEMLNASKAVMITKGEWELLSVSTYEHELVNVGVASRHQITYFIALRRQPTMYVVNLLLPSFFLITVDLFSFVLPPQNVDRSAFKMTLILGYTVFLLLMNELLPVTGNTIPLINVFFSLCLALMVGSLLETILITNMMCGSIRDLPLPNWLRVLFLKYFARLVCMRNRSGNCASTQSQASCVEAAPVPCKGEGHLGTREADDSPTTDPSLLELKRLGEELQVIQRHLEKPDTVDQNAEDWIHIGLKWQIEFLSWDPVECGTSSITLPRKMFWLPDVIIDELSVPLVVDENNAPETFYVSVSHTGEVADSMPVEVVSSCTLDIYEFPFDSQNCSYTFRSWIHNGEGPNF

Foldseek 3Di:
DKDADQVQADDCVVVVDFKDKDFPVVDDDFQKDWPFADDDWPFDDDGIWMAGNRRMIHDDGDTDGDGDADADQQAPPFGKGKGKTKIWGPPDACVVDADDDPDAQVVVQVVVVVPPPDPPQKDWDGKDKDWDWDDDDPDGIITMIMIITMITGDCVVVCVLPVVVLVVLLVVLVCLVVPDVVPDPSLVVLVVSLVVLVVVVVVVVVVDPPDPPDDYPSVVVSVVSSVVSVVSSVVVVVVVCVVVVVVVPDPDPPVVVCCCPPPVCVVVVPPPPPPDPDDDDDDDDDDDDDDDDDDDDDDDDDDDDDDDDDDDPVVVVVVVVVVVVVVVVVVVVPPPLPLDWDWDKDKDKDKDADQVQADDCVVVVDQKDKAAPVVDDDFAKDKPAAPDPQPPPPVPDDSGQIWMAGNRRMIMGIDIGTGTGRDRDDCPPPPVDDDDDDIDMDGPPDPPPDDDD

Secondary structure (DSSP, 8-state):
-EEEEEEEE--HHHHS-SEEEEEGGGS----EEETTB-S---SPPP-EEEEETEEEEE--------B------TTTTS-EEEEEEEEEESS--TTT-----SS-HHHHHHHHHHH--S--SEEEEEEEEEEEEE--TTS--EEEEEEEEEEEE--HHHIIIIIHHHHHHHHHHHHGGGS-TTTS-HHHHHHHHHHHHHHHHHHHHTTS---TT---HHHHHHHHHHHHHHHHHHHHHHHHHHHHHHHTT----HHHHHIIIIIIHHHTT-------------------------------------------HHHHHHHHHHHHHHHHHHHHS-----EEEEEEEEEEEEEEE-GGG---HHHHS-SEEEEEGGGS-----EETT-SS-----TTTS-S--EEEEETTSEEEEEEEEEEEEEEE--GGGTTS----PPP-EE-SS--SSSS--

Solvent-accessible surface area (backbone atoms only — not comparable to full-atom values): 28304 Å² total; per-residue (Å²): 92,76,54,75,42,84,91,52,53,57,60,34,81,84,71,72,45,58,63,51,78,44,58,46,89,81,50,93,73,84,61,71,42,54,78,38,56,74,62,78,69,80,42,71,88,67,63,57,28,42,36,30,30,85,10,38,37,42,43,79,70,69,79,46,84,47,63,65,63,88,74,62,50,45,51,41,60,71,26,64,40,71,38,66,46,39,36,30,50,79,84,54,36,40,92,78,47,74,80,79,82,91,65,54,47,67,57,49,40,52,52,50,60,73,66,56,84,67,90,56,64,54,42,83,75,49,44,45,75,46,79,48,71,50,74,49,95,93,48,83,34,36,33,34,40,33,37,37,45,29,34,32,47,61,37,64,64,53,44,62,70,52,52,47,56,54,51,50,53,54,49,50,59,61,54,48,72,72,57,61,76,88,87,39,68,56,64,62,53,47,51,52,52,51,52,54,49,52,53,50,51,54,62,48,56,75,74,48,83,89,56,93,85,60,78,31,50,53,58,54,51,53,51,50,52,50,52,51,53,54,48,54,42,53,51,48,53,52,52,52,51,51,58,55,33,64,76,65,76,55,81,75,56,70,69,57,54,47,47,46,68,62,48,48,40,59,73,68,59,63,76,78,81,78,74,84,88,76,88,87,88,81,88,82,90,86,88,86,83,87,86,85,88,87,88,85,91,85,83,90,84,85,88,78,92,86,86,87,78,87,75,57,70,69,61,55,51,53,50,51,50,52,52,51,50,52,55,52,49,59,59,62,73,55,74,64,85,56,71,47,68,47,79,45,83,44,78,50,73,49,62,49,75,41,86,91,52,53,55,63,39,85,83,70,74,46,61,61,49,77,43,62,45,91,80,55,92,74,84,63,76,42,64,76,65,51,94,58,80,90,76,74,55,77,90,74,55,71,98,74,57,64,27,42,32,34,29,81,11,41,36,44,39,78,46,82,41,82,45,60,39,71,46,85,72,76,72,88,49,69,94,76,52,85,82,87,81,85,86,45,80,47,44,90,87,52,92,78,86,58,85,87,115

Radius of gyration: 49.1 Å; Cα contacts (8 Å, |Δi|>4): 499; chains: 1; bounding box: 102×118×135 Å

Nearest PDB structures (foldseek):
  8axd-assembly1_A  TM=8.803E-01  e=1.999E-23  Homo sapiens
  8cc7-assembly1_E  TM=9.226E-01  e=1.069E-22  Mus musculus
  8c1z-assembly1_B  TM=8.711E-01  e=1.598E-23  Mus musculus
  8fsb-assembly1_B  TM=8.342E-01  e=6.052E-22  Mus musculus
  7ql6-assembly1_D  TM=8.342E-01  e=5.750E-17  Tetronarce californica

pLDDT: mean 73.66, std 20.58, range [20.78, 95.88]

Mean predicted aligned error: 20.14 Å